Protein AF-0000000078826263 (afdb_homodimer)

Foldseek 3Di:
DVVDPLLVLLLVLLLLLLQLLQLLLLLCVLLVNLLLLLLLLLLLLLQLLVCQLVVHDSLVSSLVRSLVLLLQLLVVCVVCVVCSVVSSVVSSCVSNVNNVVSVVVVSRPDPSVLQAAAASVPQDPVNSVLLVVLSVVLVVLCVVCVVVSVCCSVPVPVSVVVVNPSSVSSSSSSSSSSSSSSSCRRQQHSNQSSVLNHLLLLLLVLVVDDSVSSSVSSSVLSSCLQVVLSVVCVVVVHRSNVSSNVSSVVSSVVSVVVCVVVVD/DVVDPLLVLLLVLLLLLLQLLQLLLLLCVLLVNLLLLLLLLLLLLLQLLVCQLVVHDSLVSSLVRSLVLLLQLLVVCVVCVVCSVVSSVVSSCVSNVNNVVSVVVVSRPDPSVLQAAAASVPQDPVNSVLLVVLSVVLVVLCVVCVVVSVCCSVPVPVSVVVVNPSSVSSSSSSSSSSSSSSSCRRQQHSNQSSVLSHLLLLLLVLVVDDSVSSSVSSSVLSSCLQVVLSVVCVVVVHRSNVSSNVSSVVSSVVSVVVCVVVVD

Radius of gyration: 22.15 Å; Cα contacts (8 Å, |Δi|>4): 886; chains: 2; bounding box: 57×57×60 Å

InterPro domains:
  IPR001626 ABC transporter, TroCD-like [PF00950] (3-256)
  IPR001626 ABC transporter, TroCD-like [PTHR30477] (1-260)
  IPR037294 ABC transporter, BtuC-like [G3DSA:1.10.3470.10] (34-261)
  IPR037294 ABC transporter, BtuC-like [SSF81345] (2-256)

pLDDT: mean 89.04, std 8.39, range [45.81, 97.81]

Structure (mmCIF, N/CA/C/O backbone):
data_AF-0000000078826263-model_v1
#
loop_
_entity.id
_entity.type
_entity.pdbx_description
1 polymer 'Predicted metal ABC transporter, permease component'
#
loop_
_atom_site.group_PDB
_atom_site.id
_atom_site.type_symbol
_atom_site.label_atom_id
_atom_site.label_alt_id
_atom_site.label_comp_id
_atom_site.label_asym_id
_atom_site.label_entity_id
_atom_site.label_seq_id
_atom_site.pdbx_PDB_ins_code
_atom_site.Cartn_x
_atom_site.Cartn_y
_atom_site.Cartn_z
_atom_site.occupancy
_atom_site.B_iso_or_equiv
_atom_site.auth_seq_id
_atom_site.auth_comp_id
_atom_site.auth_asym_id
_atom_site.auth_atom_id
_atom_site.pdbx_PDB_model_num
ATOM 1 N N . MET A 1 1 ? -20.062 -9.406 -25.453 1 59.41 1 MET A N 1
ATOM 2 C CA . MET A 1 1 ? -19.734 -9.055 -24.062 1 59.41 1 MET A CA 1
ATOM 3 C C . MET A 1 1 ? -20.969 -9.172 -23.172 1 59.41 1 MET A C 1
ATOM 5 O O . MET A 1 1 ? -20.938 -9.859 -22.156 1 59.41 1 MET A O 1
ATOM 9 N N . LEU A 1 2 ? -22.156 -8.5 -23.625 1 62.91 2 LEU A N 1
ATOM 10 C CA . LEU A 1 2 ? -23.359 -8.445 -22.797 1 62.91 2 LEU A CA 1
ATOM 11 C C . LEU A 1 2 ? -24.109 -9.773 -22.875 1 62.91 2 LEU A C 1
ATOM 13 O O . LEU A 1 2 ? -25.062 -9.992 -22.109 1 62.91 2 LEU A O 1
ATOM 17 N N . GLN A 1 3 ? -23.594 -10.516 -23.609 1 58.5 3 GLN A N 1
ATOM 18 C CA . GLN A 1 3 ? -24.297 -11.789 -23.719 1 58.5 3 GLN A CA 1
ATOM 19 C C . GLN A 1 3 ? -23.859 -12.758 -22.625 1 58.5 3 GLN A C 1
ATOM 21 O O . GLN A 1 3 ? -24.609 -13.672 -22.266 1 58.5 3 GLN A O 1
ATOM 26 N N . TYR A 1 4 ? -22.766 -12.477 -22.078 1 69.38 4 TYR A N 1
ATOM 27 C CA . TYR A 1 4 ? -22.25 -13.352 -21.031 1 69.38 4 TYR A CA 1
ATOM 28 C C . TYR A 1 4 ? -22.734 -12.914 -19.656 1 69.38 4 TYR A C 1
ATOM 30 O O . TYR A 1 4 ? -22.625 -11.742 -19.297 1 69.38 4 TYR A O 1
ATOM 38 N N . ALA A 1 5 ? -23.422 -13.789 -19 1 74.19 5 ALA A N 1
ATOM 39 C CA . ALA A 1 5 ? -23.984 -13.547 -17.688 1 74.19 5 ALA A CA 1
ATOM 40 C C . ALA A 1 5 ? -22.938 -12.938 -16.75 1 74.19 5 ALA A C 1
ATOM 42 O O . ALA A 1 5 ? -23.25 -12.031 -15.969 1 74.19 5 ALA A O 1
ATOM 43 N N . PHE A 1 6 ? -21.797 -13.359 -16.953 1 75.62 6 PHE A N 1
ATOM 44 C CA . PHE A 1 6 ? -20.75 -12.859 -16.062 1 75.62 6 PHE A CA 1
ATOM 45 C C . PHE A 1 6 ? -20.484 -11.383 -16.328 1 75.62 6 PHE A C 1
ATOM 47 O O . PHE A 1 6 ? -20.203 -10.625 -15.398 1 75.62 6 PHE A O 1
ATOM 54 N N . MET A 1 7 ? -20.625 -11.016 -17.562 1 77.44 7 MET A N 1
ATOM 55 C CA . MET A 1 7 ? -20.344 -9.625 -17.906 1 77.44 7 MET A CA 1
ATOM 56 C C . MET A 1 7 ? -21.453 -8.703 -17.406 1 77.44 7 MET A C 1
ATOM 58 O O . MET A 1 7 ? -21.188 -7.594 -16.938 1 77.44 7 MET A O 1
ATOM 62 N N . GLN A 1 8 ? -22.656 -9.133 -17.422 1 79.69 8 GLN A N 1
ATOM 63 C CA . GLN A 1 8 ? -23.766 -8.359 -16.906 1 79.69 8 GLN A CA 1
ATOM 64 C C . GLN A 1 8 ? -23.641 -8.125 -15.406 1 79.69 8 GLN A C 1
ATOM 66 O O . GLN A 1 8 ? -23.828 -7.004 -14.93 1 79.69 8 GLN A O 1
ATOM 71 N N . ASN A 1 9 ? -23.266 -9.148 -14.797 1 81.38 9 ASN A N 1
ATOM 72 C CA . ASN A 1 9 ? -23.062 -9.031 -13.359 1 81.38 9 ASN A CA 1
ATOM 73 C C . ASN A 1 9 ? -21.891 -8.094 -13.031 1 81.38 9 ASN A C 1
ATOM 75 O O . ASN A 1 9 ? -21.953 -7.344 -12.055 1 81.38 9 ASN A O 1
ATOM 79 N N . ALA A 1 10 ? -20.906 -8.188 -13.867 1 83 10 ALA A N 1
ATOM 80 C CA . ALA A 1 10 ? -19.734 -7.332 -13.656 1 83 10 ALA A CA 1
ATOM 81 C C . ALA A 1 10 ? -20.094 -5.859 -13.859 1 83 10 ALA A C 1
ATOM 83 O O . ALA A 1 10 ? -19.609 -4.992 -13.125 1 83 10 ALA A O 1
ATOM 84 N N . ILE A 1 11 ? -20.984 -5.586 -14.758 1 86 11 ILE A N 1
ATOM 85 C CA . ILE A 1 11 ? -21.391 -4.215 -15.055 1 86 11 ILE A CA 1
ATOM 86 C C . ILE A 1 11 ? -22.219 -3.664 -13.906 1 86 11 ILE A C 1
ATOM 88 O O . ILE A 1 11 ? -22.016 -2.531 -13.461 1 86 11 ILE A O 1
ATOM 92 N N . ILE A 1 12 ? -23.109 -4.441 -13.438 1 84.88 12 ILE A N 1
ATOM 93 C CA . ILE A 1 12 ? -23.953 -4.008 -12.328 1 84.88 12 ILE A CA 1
ATOM 94 C C . ILE A 1 12 ? -2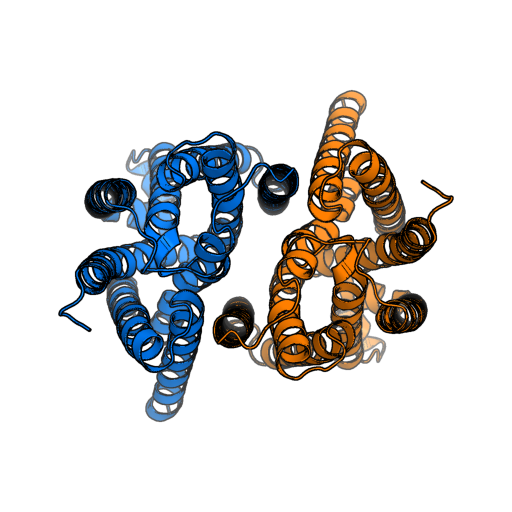3.094 -3.748 -11.094 1 84.88 12 ILE A C 1
ATOM 96 O O . ILE A 1 12 ? -23.234 -2.707 -10.445 1 84.88 12 ILE A O 1
ATOM 100 N N . ALA A 1 13 ? -22.25 -4.703 -10.789 1 86.12 13 ALA A N 1
ATOM 101 C CA . ALA A 1 13 ? -21.344 -4.516 -9.664 1 86.12 13 ALA A CA 1
ATOM 102 C C . ALA A 1 13 ? -20.453 -3.289 -9.875 1 86.12 13 ALA A C 1
ATOM 104 O O . ALA A 1 13 ? -20.188 -2.541 -8.938 1 86.12 13 ALA A O 1
ATOM 105 N N . GLY A 1 14 ? -20.078 -3.094 -11.141 1 89.56 14 GLY A N 1
ATOM 106 C CA . GLY A 1 14 ? -19.25 -1.953 -11.492 1 89.56 14 GLY A CA 1
ATOM 107 C C . GLY A 1 14 ? -19.922 -0.62 -11.227 1 89.56 14 GLY A C 1
ATOM 108 O O . GLY A 1 14 ? -19.266 0.34 -10.812 1 89.56 14 GLY A O 1
ATOM 109 N N . ILE A 1 15 ? -21.188 -0.602 -11.406 1 90.88 15 ILE A N 1
ATOM 110 C CA . ILE A 1 15 ? -21.938 0.627 -11.172 1 90.88 15 ILE A CA 1
ATOM 111 C C . ILE A 1 15 ? -21.922 0.964 -9.688 1 90.88 15 ILE A C 1
ATOM 113 O O . ILE A 1 15 ? -21.672 2.105 -9.305 1 90.88 15 ILE A O 1
ATOM 117 N N . PHE A 1 16 ? -22.156 0.013 -8.867 1 91.12 16 PHE A N 1
ATOM 118 C CA . PHE A 1 16 ? -22.172 0.241 -7.426 1 91.12 16 PHE A CA 1
ATOM 119 C C . PHE A 1 16 ? -20.781 0.648 -6.941 1 91.12 16 PHE A C 1
ATOM 121 O O . PHE A 1 16 ? -20.641 1.576 -6.141 1 91.12 16 PHE A O 1
ATOM 128 N N . ILE A 1 17 ? -19.812 -0.018 -7.496 1 92.81 17 ILE A N 1
ATOM 129 C CA . ILE A 1 17 ? -18.438 0.237 -7.082 1 92.81 17 ILE A CA 1
ATOM 130 C C . ILE A 1 17 ? -18.016 1.641 -7.512 1 92.81 17 ILE A C 1
ATOM 132 O O . ILE A 1 17 ? -17.312 2.334 -6.785 1 92.81 17 ILE A O 1
ATOM 136 N N . SER A 1 18 ? -18.484 2.027 -8.695 1 94.06 18 SER A N 1
ATOM 137 C CA . SER A 1 18 ? -18.141 3.342 -9.219 1 94.06 18 SER A CA 1
ATOM 138 C C . SER A 1 18 ? -18.734 4.457 -8.367 1 94.06 18 SER A C 1
ATOM 140 O O . SER A 1 18 ? -18.234 5.582 -8.367 1 94.06 18 SER A O 1
ATOM 142 N N . ILE A 1 19 ? -19.703 4.164 -7.652 1 93.56 19 ILE A N 1
ATOM 143 C CA . ILE A 1 19 ? -20.312 5.137 -6.758 1 93.56 19 ILE A CA 1
ATOM 144 C C . ILE A 1 19 ? -19.656 5.078 -5.387 1 93.56 19 ILE A C 1
ATOM 146 O O . ILE A 1 19 ? -19.234 6.105 -4.848 1 93.56 19 ILE A O 1
ATOM 150 N N . LEU A 1 20 ? -19.469 3.924 -4.91 1 94.94 20 LEU A N 1
ATOM 151 C CA . LEU A 1 20 ? -19.016 3.725 -3.533 1 94.94 20 LEU A CA 1
ATOM 152 C C . LEU A 1 20 ? -17.562 4.113 -3.369 1 94.94 20 LEU A C 1
ATOM 154 O O . LEU A 1 20 ? -17.203 4.816 -2.422 1 94.94 20 LEU A O 1
ATOM 158 N N . CYS A 1 21 ? -16.703 3.68 -4.258 1 94.38 21 CYS A N 1
ATOM 159 C CA . CYS A 1 21 ? -15.258 3.883 -4.113 1 94.38 21 CYS A CA 1
ATOM 160 C C . CYS A 1 21 ? -14.922 5.367 -4.098 1 94.38 21 CYS A C 1
ATOM 162 O O . CYS A 1 21 ? -14.328 5.867 -3.139 1 94.38 21 CYS A O 1
ATOM 164 N N . PRO A 1 22 ? -15.367 6.098 -5.113 1 94.44 22 PRO A N 1
ATOM 165 C CA . PRO A 1 22 ? -15.039 7.523 -5.094 1 94.44 22 PRO A CA 1
ATOM 166 C C . PRO A 1 22 ? -15.742 8.273 -3.963 1 94.44 22 PRO A C 1
ATOM 168 O O . PRO A 1 22 ? -15.203 9.25 -3.439 1 94.44 22 PRO A O 1
ATOM 171 N N . ALA A 1 23 ? -16.906 7.859 -3.588 1 94.5 23 ALA A N 1
ATOM 172 C CA . ALA A 1 23 ? -17.641 8.523 -2.508 1 94.5 23 ALA A CA 1
ATOM 173 C C . ALA A 1 23 ? -16.891 8.375 -1.18 1 94.5 23 ALA A C 1
ATOM 175 O O . ALA A 1 23 ? -16.672 9.359 -0.477 1 94.5 23 ALA A O 1
ATOM 176 N N . VAL A 1 24 ? -16.547 7.195 -0.901 1 94.44 24 VAL A N 1
ATOM 177 C CA . VAL A 1 24 ? -15.789 6.945 0.324 1 94.44 24 VAL A CA 1
ATOM 178 C C . VAL A 1 24 ? -14.422 7.605 0.231 1 94.44 24 VAL A C 1
ATOM 180 O O . VAL A 1 24 ? -13.922 8.172 1.211 1 94.44 24 VAL A O 1
ATOM 183 N N . GLY A 1 25 ? -13.859 7.539 -0.951 1 93.62 25 GLY A N 1
ATOM 184 C CA . GLY A 1 25 ? -12.562 8.148 -1.183 1 93.62 25 GLY A CA 1
ATOM 185 C C . GLY A 1 25 ? -12.555 9.648 -0.951 1 93.62 25 GLY A C 1
ATOM 186 O O . GLY A 1 25 ? -11.594 10.188 -0.397 1 93.62 25 GLY A O 1
ATOM 187 N N . THR A 1 26 ? -13.531 10.336 -1.353 1 93.31 26 THR A N 1
ATOM 188 C CA . THR A 1 26 ? -13.625 11.781 -1.175 1 93.31 26 THR A CA 1
ATOM 189 C C . THR A 1 26 ? -13.578 12.148 0.306 1 93.31 26 THR A C 1
ATOM 191 O O . THR A 1 26 ? -12.859 13.07 0.701 1 93.31 26 THR A O 1
ATOM 194 N N . PHE A 1 27 ? -14.219 11.406 1.098 1 92.75 27 PHE A N 1
ATOM 195 C CA . PHE A 1 27 ? -14.234 11.688 2.527 1 92.75 27 PHE A CA 1
ATOM 196 C C . PHE A 1 27 ? -12.898 11.32 3.164 1 92.75 27 PHE A C 1
ATOM 198 O O . PHE A 1 27 ? -12.391 12.039 4.027 1 92.75 27 PHE A O 1
ATOM 205 N N . LEU A 1 28 ? -12.336 10.258 2.686 1 90.38 28 LEU A N 1
ATOM 206 C CA . LEU A 1 28 ? -11.055 9.828 3.236 1 90.38 28 LEU A CA 1
ATOM 207 C C . LEU A 1 28 ? -9.953 10.828 2.904 1 90.38 28 LEU A C 1
ATOM 209 O O . LEU A 1 28 ? -9.125 11.148 3.758 1 90.38 28 LEU A O 1
ATOM 213 N N . VAL A 1 29 ? -10.016 11.273 1.694 1 86.75 29 VAL A N 1
ATOM 214 C CA . VAL A 1 29 ? -8.992 12.203 1.231 1 86.75 29 VAL A CA 1
ATOM 215 C C . VAL A 1 29 ? -9.141 13.539 1.967 1 86.75 29 VAL A C 1
ATOM 217 O O . VAL A 1 29 ? -8.148 14.109 2.432 1 86.75 29 VAL A O 1
ATOM 220 N N . LEU A 1 30 ? -10.297 14.047 2.162 1 84.69 30 LEU A N 1
ATOM 221 C CA . LEU A 1 30 ? -10.539 15.344 2.783 1 84.69 30 LEU A CA 1
ATOM 222 C C . LEU A 1 30 ? -10.289 15.273 4.289 1 84.69 30 LEU A C 1
ATOM 224 O O . LEU A 1 30 ? -9.938 16.281 4.906 1 84.69 30 LEU A O 1
ATOM 228 N N . LYS A 1 31 ? -10.445 14.07 4.832 1 82.94 31 LYS A N 1
ATOM 229 C CA . LYS A 1 31 ? -10.156 13.875 6.25 1 82.94 31 LYS A CA 1
ATOM 230 C C . LYS A 1 31 ? -8.664 13.641 6.48 1 82.94 31 LYS A C 1
ATOM 232 O O . LYS A 1 31 ? -8.227 13.477 7.621 1 82.94 31 LYS A O 1
ATOM 237 N N . ARG A 1 32 ? -7.883 13.562 5.395 1 75.88 32 ARG A N 1
ATOM 238 C CA . ARG A 1 32 ? -6.449 13.289 5.461 1 75.88 32 ARG A CA 1
ATOM 239 C C . ARG A 1 32 ? -6.18 11.906 6.031 1 75.88 32 ARG A C 1
ATOM 241 O O . ARG A 1 32 ? -5.266 11.727 6.84 1 75.88 32 ARG A O 1
ATOM 248 N N . TYR A 1 33 ? -7.027 11 5.695 1 78.69 33 TYR A N 1
ATOM 249 C CA . TYR A 1 33 ? -6.945 9.602 6.117 1 78.69 33 TYR A CA 1
ATOM 250 C C . TYR A 1 33 ? -6.766 8.68 4.914 1 78.69 33 TYR A C 1
ATOM 252 O O . TYR A 1 33 ? -7.297 7.57 4.895 1 78.69 33 TYR A O 1
ATOM 260 N N . SER A 1 34 ? -6.125 9.195 3.969 1 75.62 34 SER A N 1
ATOM 261 C CA . SER A 1 34 ? -6.035 8.453 2.717 1 75.62 34 SER A CA 1
ATOM 262 C C . SER A 1 34 ? -5.266 7.148 2.902 1 75.62 34 SER A C 1
ATOM 264 O O . SER A 1 34 ? -5.527 6.164 2.211 1 75.62 34 SER A O 1
ATOM 266 N N . MET A 1 35 ? -4.414 7.125 3.908 1 81.25 35 MET A N 1
ATOM 267 C CA . MET A 1 35 ? -3.602 5.934 4.137 1 81.25 35 MET A CA 1
ATOM 268 C C . MET A 1 35 ? -4.441 4.805 4.727 1 81.25 35 MET A C 1
ATOM 270 O O . MET A 1 35 ? -4.074 3.633 4.625 1 81.25 35 MET A O 1
ATOM 274 N N . MET A 1 36 ? -5.527 5.16 5.266 1 85.56 36 MET A N 1
ATOM 275 C CA . MET A 1 36 ? -6.414 4.156 5.852 1 85.56 36 MET A CA 1
ATOM 276 C C . MET A 1 36 ? -6.996 3.252 4.77 1 85.56 36 MET A C 1
ATOM 278 O O . MET A 1 36 ? -7.133 2.045 4.969 1 85.56 36 MET A O 1
ATOM 282 N N . GLY A 1 37 ? -7.363 3.902 3.668 1 87.56 37 GLY A N 1
ATOM 283 C CA . GLY A 1 37 ? -7.859 3.109 2.555 1 87.56 37 GLY A CA 1
ATOM 284 C C . GLY A 1 37 ? -6.887 2.037 2.105 1 87.56 37 GLY A C 1
ATOM 285 O O . GLY A 1 37 ? -7.285 0.899 1.846 1 87.56 37 GLY A O 1
ATOM 286 N N . ASP A 1 38 ? -5.691 2.383 2.105 1 88.12 38 ASP A N 1
ATOM 287 C CA . ASP A 1 38 ? -4.645 1.453 1.695 1 88.12 38 ASP A CA 1
ATOM 288 C C . ASP A 1 38 ? -4.484 0.324 2.711 1 88.12 38 ASP A C 1
ATOM 290 O O . ASP A 1 38 ? -4.43 -0.85 2.338 1 88.12 38 ASP A O 1
ATOM 294 N N . THR A 1 39 ? -4.406 0.698 3.947 1 92.06 39 THR A N 1
ATOM 295 C CA . THR A 1 39 ? -4.258 -0.281 5.02 1 92.06 39 THR A CA 1
ATOM 296 C C . THR A 1 39 ? -5.43 -1.261 5.02 1 92.06 39 THR A C 1
ATOM 298 O O . THR A 1 39 ? -5.23 -2.473 5.129 1 92.06 39 THR A O 1
ATOM 301 N N . LEU A 1 40 ? -6.57 -0.766 4.82 1 94.44 40 LEU A N 1
ATOM 302 C CA . LEU A 1 40 ? -7.762 -1.607 4.875 1 94.44 40 LEU A CA 1
ATOM 303 C C . LEU A 1 40 ? -7.852 -2.502 3.643 1 94.44 40 LEU A C 1
ATOM 305 O O . LEU A 1 40 ? -8.352 -3.627 3.723 1 94.44 40 LEU A O 1
ATOM 309 N N . SER A 1 41 ? -7.391 -2.025 2.523 1 93.81 41 SER A N 1
ATOM 310 C CA . SER A 1 41 ? -7.34 -2.873 1.337 1 93.81 41 SER A CA 1
ATOM 311 C C . SER A 1 41 ? -6.457 -4.094 1.566 1 93.81 41 SER A C 1
ATOM 313 O O . SER A 1 41 ? -6.812 -5.207 1.17 1 93.81 41 SER A O 1
ATOM 315 N N . HIS A 1 42 ? -5.422 -3.908 2.219 1 93.56 42 HIS A N 1
ATOM 316 C CA . HIS A 1 42 ? -4.535 -5.023 2.523 1 93.56 42 HIS A CA 1
ATOM 317 C C . HIS A 1 42 ? -5.109 -5.902 3.629 1 93.56 42 HIS A C 1
ATOM 319 O O . HIS A 1 42 ? -4.867 -7.109 3.66 1 93.56 42 HIS A O 1
ATOM 325 N N . SER A 1 43 ? -5.828 -5.262 4.488 1 96.12 43 SER A N 1
ATOM 326 C CA . SER A 1 43 ? -6.5 -6.035 5.527 1 96.12 43 SER A CA 1
ATOM 327 C C . SER A 1 43 ? -7.523 -6.992 4.93 1 96.12 43 SER A C 1
ATOM 329 O O . SER A 1 43 ? -7.758 -8.078 5.469 1 96.12 43 SER A O 1
ATOM 331 N N . SER A 1 44 ? -8.102 -6.551 3.857 1 96.19 44 SER A N 1
ATOM 332 C CA . SER A 1 44 ? -9.055 -7.426 3.189 1 96.19 44 SER A CA 1
ATOM 333 C C . SER A 1 44 ? -8.383 -8.688 2.664 1 96.19 44 SER A C 1
ATOM 335 O O . SER A 1 44 ? -9.023 -9.727 2.521 1 96.19 44 SER A O 1
ATOM 337 N N . PHE A 1 45 ? -7.121 -8.633 2.412 1 95.38 45 PHE A N 1
ATOM 338 C CA . PHE A 1 45 ? -6.359 -9.789 1.955 1 95.38 45 PHE A CA 1
ATOM 339 C C . PHE A 1 45 ? -6.352 -10.891 3.016 1 95.38 45 PHE A C 1
ATOM 341 O O . PHE A 1 45 ? -6.531 -12.062 2.701 1 95.38 45 PHE A O 1
ATOM 348 N N . ALA A 1 46 ? -6.129 -10.5 4.23 1 96.19 46 ALA A N 1
ATOM 349 C CA . ALA A 1 46 ? -6.188 -11.461 5.328 1 96.19 46 ALA A CA 1
ATOM 350 C C . ALA A 1 46 ? -7.57 -12.094 5.426 1 96.19 46 ALA A C 1
ATOM 352 O O . ALA A 1 46 ? -7.691 -13.305 5.645 1 96.19 46 ALA A O 1
ATOM 353 N N . GLY A 1 47 ? -8.586 -11.305 5.305 1 96.06 47 GLY A N 1
ATOM 354 C CA . GLY A 1 47 ? -9.945 -11.82 5.316 1 96.06 47 GLY A CA 1
ATOM 355 C C . GLY A 1 47 ? -10.211 -12.82 4.207 1 96.06 47 GLY A C 1
ATOM 356 O O . GLY A 1 47 ? -10.797 -13.875 4.441 1 96.06 47 GLY A O 1
ATOM 357 N N . VAL A 1 48 ? -9.789 -12.477 3.035 1 94.06 48 VAL A N 1
ATOM 358 C CA . VAL A 1 48 ? -9.953 -13.359 1.889 1 94.06 48 VAL A CA 1
ATOM 359 C C . VAL A 1 48 ? -9.203 -14.672 2.131 1 94.06 48 VAL A C 1
ATOM 361 O O . VAL A 1 48 ? -9.727 -15.75 1.862 1 94.06 48 VAL A O 1
ATOM 364 N N . ALA A 1 49 ? -7.965 -14.555 2.637 1 94.12 49 ALA A N 1
ATOM 365 C CA . ALA A 1 49 ? -7.156 -15.734 2.92 1 94.12 49 ALA A CA 1
ATOM 366 C C . ALA A 1 49 ? -7.852 -16.656 3.926 1 94.12 49 ALA A C 1
ATOM 368 O O . ALA A 1 49 ? -7.875 -17.875 3.754 1 94.12 49 ALA A O 1
ATOM 369 N N . ILE A 1 50 ? -8.406 -16.062 4.906 1 94.31 50 ILE A N 1
ATOM 370 C CA . ILE A 1 50 ? -9.133 -16.812 5.918 1 94.31 50 ILE A CA 1
ATOM 371 C C . ILE A 1 50 ? -10.32 -17.531 5.273 1 94.31 50 ILE A C 1
ATOM 373 O O . ILE A 1 50 ? -10.562 -18.719 5.551 1 94.31 50 ILE A O 1
ATOM 377 N N . GLY A 1 51 ? -11.047 -16.828 4.43 1 92.25 51 GLY A N 1
ATOM 378 C CA . GLY A 1 51 ? -12.172 -17.422 3.736 1 92.25 51 GLY A CA 1
ATOM 379 C C . GLY A 1 51 ? -11.773 -18.594 2.846 1 92.25 51 GLY A C 1
ATOM 380 O O . GLY A 1 51 ? -12.406 -19.641 2.877 1 92.25 51 GLY A O 1
ATOM 381 N N . ILE A 1 52 ? -10.711 -18.422 2.111 1 89.44 52 ILE A N 1
ATOM 382 C CA . ILE A 1 52 ? -10.258 -19.453 1.169 1 89.44 52 ILE A CA 1
ATOM 383 C C . ILE A 1 52 ? -9.766 -20.672 1.934 1 89.44 52 ILE A C 1
ATOM 385 O O . ILE A 1 52 ? -10.117 -21.812 1.596 1 89.44 52 ILE A O 1
ATOM 389 N N . VAL A 1 53 ? -8.961 -20.531 2.936 1 90.25 53 VAL A N 1
ATOM 390 C CA . VAL A 1 53 ? -8.305 -21.625 3.65 1 90.25 53 VAL A CA 1
ATOM 391 C C . VAL A 1 53 ? -9.336 -22.391 4.473 1 90.25 53 VAL A C 1
ATOM 393 O O . VAL A 1 53 ? -9.289 -23.625 4.543 1 90.25 53 VAL A O 1
ATOM 396 N N . PHE A 1 54 ? -10.273 -21.688 5.027 1 91.62 54 PHE A N 1
ATOM 397 C CA . PHE A 1 54 ? -11.234 -22.344 5.902 1 91.62 54 PHE A CA 1
ATOM 398 C C . PHE A 1 54 ? -12.516 -22.688 5.148 1 91.62 54 PHE A C 1
ATOM 400 O O . PHE A 1 54 ? -13.438 -23.266 5.719 1 91.62 54 PHE A O 1
ATOM 407 N N . GLY A 1 55 ? -12.609 -22.344 3.955 1 87.75 55 GLY A N 1
ATOM 408 C CA . GLY A 1 55 ? -13.719 -22.719 3.1 1 87.75 55 GLY A CA 1
ATOM 409 C C . GLY A 1 55 ? -14.945 -21.844 3.271 1 87.75 55 GLY A C 1
ATOM 410 O O . GLY A 1 55 ? -16.078 -22.297 3.072 1 87.75 55 GLY A O 1
ATOM 411 N N . TYR A 1 56 ? -14.781 -20.641 3.77 1 89.69 56 TYR A N 1
ATOM 412 C CA . TYR A 1 56 ? -15.867 -19.672 3.887 1 89.69 56 TYR A CA 1
ATOM 413 C C . TYR A 1 56 ? -15.914 -18.766 2.668 1 89.69 56 TYR A C 1
ATOM 415 O O . TYR A 1 56 ? -15.047 -18.828 1.793 1 89.69 56 TYR A O 1
ATOM 423 N N . ASN A 1 57 ? -17.094 -18.062 2.582 1 90.56 57 ASN A N 1
ATOM 424 C CA . ASN A 1 57 ? -17.188 -17.047 1.528 1 90.56 57 ASN A CA 1
ATOM 425 C C . ASN A 1 57 ? -16.141 -15.961 1.703 1 90.56 57 ASN A C 1
ATOM 427 O O . ASN A 1 57 ? -16.188 -15.188 2.664 1 90.56 57 ASN A O 1
ATOM 431 N N . PRO A 1 58 ? -15.172 -15.891 0.767 1 91.81 58 PRO A N 1
ATOM 432 C CA . PRO A 1 58 ? -14.062 -14.945 0.917 1 91.81 58 PRO A CA 1
ATOM 433 C C . PRO A 1 58 ? -14.523 -13.492 0.991 1 91.81 58 PRO A C 1
ATOM 435 O O . PRO A 1 58 ? -13.883 -12.672 1.659 1 91.81 58 PRO A O 1
ATOM 438 N N . ILE A 1 59 ? -15.586 -13.133 0.344 1 92.94 59 ILE A N 1
ATOM 439 C CA . ILE A 1 59 ? -16.094 -11.766 0.356 1 92.94 59 ILE A CA 1
ATOM 440 C C . ILE A 1 59 ? -16.609 -11.414 1.747 1 92.94 59 ILE A C 1
ATOM 442 O O . ILE A 1 59 ? -16.344 -10.336 2.271 1 92.94 59 ILE A O 1
ATOM 446 N N . PHE A 1 60 ? -17.234 -12.328 2.295 1 93.31 60 PHE A N 1
ATOM 447 C CA . PHE A 1 60 ? -17.797 -12.133 3.623 1 93.31 60 PHE A CA 1
ATOM 448 C C . PHE A 1 60 ? -16.688 -12.047 4.676 1 93.31 60 PHE A C 1
ATOM 450 O O . PHE A 1 60 ? -16.719 -11.172 5.543 1 93.31 60 PHE A O 1
ATOM 457 N N . THR A 1 61 ? -15.828 -12.953 4.578 1 95 61 THR A N 1
ATOM 458 C CA . THR A 1 61 ? -14.727 -12.945 5.539 1 95 61 THR A CA 1
ATOM 459 C C . THR A 1 61 ? -13.852 -11.711 5.344 1 95 61 THR A C 1
ATOM 461 O O . THR A 1 61 ? -13.312 -11.164 6.309 1 95 61 THR A O 1
ATOM 464 N N . ALA A 1 62 ? -13.703 -11.297 4.098 1 96.44 62 ALA A N 1
ATOM 465 C CA . ALA A 1 62 ? -12.984 -10.055 3.826 1 96.44 62 ALA A CA 1
ATOM 466 C C . ALA A 1 62 ? -13.672 -8.867 4.488 1 96.44 62 ALA A C 1
ATOM 468 O O . ALA A 1 62 ? -13.008 -8.016 5.098 1 96.44 62 ALA A O 1
ATOM 469 N N . PHE A 1 63 ? -14.961 -8.836 4.438 1 96.56 63 PHE A N 1
ATOM 470 C CA . PHE A 1 63 ? -15.719 -7.742 5.043 1 96.56 63 PHE A CA 1
ATOM 471 C C . PHE A 1 63 ? -15.539 -7.734 6.559 1 96.56 63 PHE A C 1
ATOM 473 O O . PHE A 1 63 ? -15.273 -6.688 7.148 1 96.56 63 PHE A O 1
ATOM 480 N N . ILE A 1 64 ? -15.617 -8.844 7.117 1 97.25 64 ILE A N 1
ATOM 481 C CA . ILE A 1 64 ? -15.539 -8.961 8.57 1 97.25 64 ILE A CA 1
ATOM 482 C C . ILE A 1 64 ? -14.141 -8.562 9.047 1 97.25 64 ILE A C 1
ATOM 484 O O . ILE A 1 64 ? -14 -7.723 9.938 1 97.25 64 ILE A O 1
ATOM 488 N N . PHE A 1 65 ? -13.188 -9.094 8.461 1 97.81 65 PHE A N 1
ATOM 489 C CA . PHE A 1 65 ? -11.82 -8.828 8.891 1 97.81 65 PHE A CA 1
ATOM 490 C C . PHE A 1 65 ? -11.469 -7.359 8.68 1 97.81 65 PHE A C 1
ATOM 492 O O . PHE A 1 65 ? -10.867 -6.727 9.547 1 97.81 65 PHE A O 1
ATOM 499 N N . THR A 1 66 ? -11.805 -6.863 7.508 1 97.19 66 THR A N 1
ATOM 500 C CA . THR A 1 66 ? -11.508 -5.465 7.203 1 97.19 66 THR A CA 1
ATOM 501 C C . THR A 1 66 ? -12.258 -4.535 8.156 1 97.19 66 THR A C 1
ATOM 503 O O . THR A 1 66 ? -11.711 -3.518 8.586 1 97.19 66 THR A O 1
ATOM 506 N N . SER A 1 67 ? -13.461 -4.891 8.438 1 97.06 67 SER A N 1
ATOM 507 C CA . SER A 1 67 ? -14.25 -4.09 9.375 1 97.06 67 SER A CA 1
ATOM 508 C C . SER A 1 67 ? -13.625 -4.102 10.766 1 97.06 67 SER A C 1
ATOM 510 O O . SER A 1 67 ? -13.531 -3.062 11.422 1 97.06 67 SER A O 1
ATOM 512 N N . ILE A 1 68 ? -13.203 -5.234 11.188 1 97.62 68 ILE A N 1
ATOM 513 C CA . ILE A 1 68 ? -12.555 -5.344 12.492 1 97.62 68 ILE A CA 1
ATOM 514 C C . ILE A 1 68 ? -11.273 -4.516 12.5 1 97.62 68 ILE A C 1
ATOM 516 O O . ILE A 1 68 ? -11.023 -3.756 13.438 1 97.62 68 ILE A O 1
ATOM 520 N N . ALA A 1 69 ? -10.5 -4.684 11.469 1 96.69 69 ALA A N 1
ATOM 521 C CA . ALA A 1 69 ? -9.273 -3.906 11.352 1 96.69 69 ALA A CA 1
ATOM 522 C C . ALA A 1 69 ? -9.562 -2.41 11.375 1 96.69 69 ALA A C 1
ATOM 524 O O . ALA A 1 69 ? -8.875 -1.646 12.055 1 96.69 69 ALA A O 1
ATOM 525 N N . GLY A 1 70 ? -10.586 -2.018 10.578 1 95.56 70 GLY A N 1
ATOM 526 C CA . GLY A 1 70 ? -10.969 -0.617 10.555 1 95.56 70 GLY A CA 1
ATOM 527 C C . GLY A 1 70 ? -11.414 -0.098 11.914 1 95.56 70 GLY A C 1
ATOM 528 O O . GLY A 1 70 ? -11.047 1.012 12.305 1 95.56 70 GLY A O 1
ATOM 529 N N . LEU A 1 71 ? -12.148 -0.88 12.625 1 95.69 71 LEU A N 1
ATOM 530 C CA . LEU A 1 71 ? -12.625 -0.491 13.945 1 95.69 71 LEU A CA 1
ATOM 531 C C . LEU A 1 71 ? -11.469 -0.391 14.93 1 95.69 71 LEU A C 1
ATOM 533 O O . LEU A 1 71 ? -11.438 0.507 15.773 1 95.69 71 LEU A O 1
ATOM 537 N N . VAL A 1 72 ? -10.555 -1.287 14.82 1 94.44 72 VAL A N 1
ATOM 538 C CA . VAL A 1 72 ? -9.375 -1.259 15.672 1 94.44 72 VAL A CA 1
ATOM 539 C C . VAL A 1 72 ? -8.562 0.003 15.391 1 94.44 72 VAL A C 1
ATOM 541 O O . VAL A 1 72 ? -8.109 0.678 16.312 1 94.44 72 VAL A O 1
ATOM 544 N N . ILE A 1 73 ? -8.43 0.289 14.148 1 92.81 73 ILE A N 1
ATOM 545 C CA . ILE A 1 73 ? -7.699 1.488 13.758 1 92.81 73 ILE A CA 1
ATOM 546 C C . ILE A 1 73 ? -8.391 2.725 14.328 1 92.81 73 ILE A C 1
ATOM 548 O O . ILE A 1 73 ? -7.742 3.582 14.93 1 92.81 73 ILE A O 1
ATOM 552 N N . GLU A 1 74 ? -9.711 2.783 14.102 1 89.94 74 GLU A N 1
ATOM 553 C CA . GLU A 1 74 ? -10.477 3.926 14.586 1 89.94 74 GLU A CA 1
ATOM 554 C C . GLU A 1 74 ? -10.391 4.039 16.109 1 89.94 74 GLU A C 1
ATOM 556 O O . GLU A 1 74 ? -10.227 5.137 16.641 1 89.94 74 GLU A O 1
ATOM 561 N N . PHE A 1 75 ? -10.461 2.947 16.766 1 90.56 75 PHE A N 1
ATOM 562 C CA . PHE A 1 75 ? -10.406 2.912 18.219 1 90.56 75 PHE A CA 1
ATOM 563 C C . PHE A 1 75 ? -9.055 3.398 18.719 1 90.56 75 PHE A C 1
ATOM 565 O O . PHE A 1 75 ? -8.984 4.23 19.625 1 90.56 75 PHE A O 1
ATOM 572 N N . LEU A 1 76 ? -8.023 2.949 18.172 1 87.69 76 LEU A N 1
ATOM 573 C CA . LEU A 1 76 ? -6.676 3.279 18.625 1 87.69 76 LEU A CA 1
ATOM 574 C C . LEU A 1 76 ? -6.32 4.719 18.266 1 87.69 76 LEU A C 1
ATOM 576 O O . LEU A 1 76 ? -5.57 5.379 18.984 1 87.69 76 LEU A O 1
ATOM 580 N N . ARG A 1 77 ? -6.797 5.07 17.109 1 83.69 77 ARG A N 1
ATOM 581 C CA . ARG A 1 77 ? -6.535 6.441 16.672 1 83.69 77 ARG A CA 1
ATOM 582 C C . ARG A 1 77 ? -7.156 7.449 17.641 1 83.69 77 ARG A C 1
ATOM 584 O O . ARG A 1 77 ? -6.613 8.539 17.828 1 83.69 77 ARG A O 1
ATOM 591 N N . ASP A 1 78 ? -8.312 7.117 18.141 1 80.25 78 ASP A N 1
ATOM 592 C CA . ASP A 1 78 ? -8.992 7.98 19.094 1 80.25 78 ASP A CA 1
ATOM 593 C C . ASP A 1 78 ? -8.164 8.148 20.359 1 80.25 78 ASP A C 1
ATOM 595 O O . ASP A 1 78 ? -8.164 9.219 20.984 1 80.25 78 ASP A O 1
ATOM 599 N N . TYR A 1 79 ? -7.422 7.156 20.656 1 78.38 79 TYR A N 1
ATOM 600 C CA . TYR A 1 79 ? -6.684 7.184 21.922 1 78.38 79 TYR A CA 1
ATOM 601 C C . TYR A 1 79 ? -5.242 7.621 21.688 1 78.38 79 TYR A C 1
ATOM 603 O O . TYR A 1 79 ? -4.621 8.211 22.578 1 78.38 79 TYR A O 1
ATOM 611 N N . TYR A 1 80 ? -4.738 7.348 20.531 1 75.81 80 TYR A N 1
ATOM 612 C CA . TYR A 1 80 ? -3.33 7.621 20.266 1 75.81 80 TYR A CA 1
ATOM 613 C C . TYR A 1 80 ? -3.166 8.398 18.953 1 75.81 80 TYR A C 1
ATOM 615 O O . TYR A 1 80 ? -2.451 7.965 18.047 1 75.81 80 TYR A O 1
ATOM 623 N N . LYS A 1 81 ? -3.635 9.477 18.922 1 70.75 81 LYS A N 1
ATOM 624 C CA . LYS A 1 81 ? -3.637 10.289 17.719 1 70.75 81 LYS A CA 1
ATOM 625 C C . LYS A 1 81 ? -2.221 10.484 17.188 1 70.75 81 LYS A C 1
ATOM 627 O O . LYS A 1 81 ? -2.002 10.492 15.969 1 70.75 81 LYS A O 1
ATOM 632 N N . LYS A 1 82 ? -1.337 10.523 18.109 1 69.12 82 LYS A N 1
ATOM 633 C CA . LYS A 1 82 ? 0.05 10.805 17.75 1 69.12 82 LYS A CA 1
ATOM 634 C C . LYS A 1 82 ? 0.683 9.625 17.031 1 69.12 82 LYS A C 1
ATOM 636 O O . LYS A 1 82 ? 1.648 9.797 16.281 1 69.12 82 LYS A O 1
ATOM 641 N N . TYR A 1 83 ? 0.057 8.547 17.141 1 75.56 83 TYR A N 1
ATOM 642 C CA . TYR A 1 83 ? 0.685 7.352 16.594 1 75.56 83 TYR A CA 1
ATOM 643 C C . TYR A 1 83 ? -0.17 6.746 15.484 1 75.56 83 TYR A C 1
ATOM 645 O O . TYR A 1 83 ? -0.183 5.527 15.297 1 75.56 83 TYR A O 1
ATOM 653 N N . ALA A 1 84 ? -0.908 7.57 14.852 1 77.44 84 ALA A N 1
ATOM 654 C CA . ALA A 1 84 ? -1.832 7.098 13.82 1 77.44 84 ALA A CA 1
ATOM 655 C C . ALA A 1 84 ? -1.093 6.316 12.742 1 77.44 84 ALA A C 1
ATOM 657 O O . ALA A 1 84 ? -1.539 5.246 12.32 1 77.44 84 ALA A O 1
ATOM 658 N N . GLU A 1 85 ? 0.002 6.793 12.383 1 75.5 85 GLU A N 1
ATOM 659 C CA . GLU A 1 85 ? 0.775 6.148 11.328 1 75.5 85 GLU A CA 1
ATOM 660 C C . GLU A 1 85 ? 1.288 4.781 11.781 1 75.5 85 GLU A C 1
ATOM 662 O O . GLU A 1 85 ? 1.297 3.828 11 1 75.5 85 GLU A O 1
ATOM 667 N N . LEU A 1 86 ? 1.665 4.742 13.039 1 79.88 86 LEU A N 1
ATOM 668 C CA . LEU A 1 86 ? 2.152 3.484 13.594 1 79.88 86 LEU A CA 1
ATOM 669 C C . LEU A 1 86 ? 1.05 2.43 13.609 1 79.88 86 LEU A C 1
ATOM 671 O O . LEU A 1 86 ? 1.299 1.263 13.297 1 79.88 86 LEU A O 1
ATOM 675 N N . ILE A 1 87 ? -0.119 2.854 13.984 1 87.62 87 ILE A N 1
ATOM 676 C CA . ILE A 1 87 ? -1.262 1.948 14.055 1 87.62 87 ILE A CA 1
ATOM 677 C C . ILE A 1 87 ? -1.548 1.375 12.664 1 87.62 87 ILE A C 1
ATOM 679 O O . ILE A 1 87 ? -1.765 0.17 12.516 1 87.62 87 ILE A O 1
ATOM 683 N N . LEU A 1 88 ? -1.488 2.207 11.641 1 88.81 88 LEU A N 1
ATOM 684 C CA . LEU A 1 88 ? -1.761 1.772 10.281 1 88.81 88 LEU A CA 1
ATOM 685 C C . LEU A 1 88 ? -0.719 0.76 9.812 1 88.81 88 LEU A C 1
ATOM 687 O O . LEU A 1 88 ? -1.061 -0.244 9.188 1 88.81 88 LEU A O 1
ATOM 691 N N . VAL A 1 89 ? 0.48 0.973 10.211 1 84.94 89 VAL A N 1
ATOM 692 C CA . VAL A 1 89 ? 1.573 0.097 9.805 1 84.94 89 VAL A CA 1
ATOM 693 C C . VAL A 1 89 ? 1.428 -1.262 10.484 1 84.94 89 VAL A C 1
ATOM 695 O O . VAL A 1 89 ? 1.638 -2.303 9.859 1 84.94 89 VAL A O 1
ATOM 698 N N . ILE A 1 90 ? 1.061 -1.231 11.703 1 91.19 90 ILE A N 1
ATOM 699 C CA . ILE A 1 90 ? 0.893 -2.461 12.469 1 91.19 90 ILE A CA 1
ATOM 700 C C . ILE A 1 90 ? -0.233 -3.297 11.867 1 91.19 90 ILE A C 1
ATOM 702 O O . ILE A 1 90 ? -0.064 -4.492 11.625 1 91.19 90 ILE A O 1
ATOM 706 N N . VAL A 1 91 ? -1.332 -2.652 11.648 1 93.31 91 VAL A N 1
ATOM 707 C CA . VAL A 1 91 ? -2.496 -3.354 11.117 1 93.31 91 VAL A CA 1
ATOM 708 C C . VAL A 1 91 ? -2.186 -3.891 9.719 1 93.31 91 VAL A C 1
ATOM 710 O O . VAL A 1 91 ? -2.523 -5.035 9.398 1 93.31 91 VAL A O 1
ATOM 713 N N . LEU A 1 92 ? -1.556 -3.086 8.922 1 93.38 92 LEU A N 1
ATOM 714 C CA . LEU A 1 92 ? -1.157 -3.494 7.582 1 93.38 92 LEU A CA 1
ATOM 715 C C . LEU A 1 92 ? -0.253 -4.719 7.633 1 93.38 92 LEU A C 1
ATOM 717 O O . LEU A 1 92 ? -0.509 -5.715 6.949 1 93.38 92 LEU A O 1
ATOM 721 N N . THR A 1 93 ? 0.758 -4.688 8.461 1 93.75 93 THR A N 1
ATOM 722 C CA . THR A 1 93 ? 1.75 -5.75 8.562 1 93.75 93 THR A CA 1
ATOM 723 C C . THR A 1 93 ? 1.117 -7.031 9.102 1 93.75 93 THR A C 1
ATOM 725 O O . THR A 1 93 ? 1.369 -8.117 8.594 1 93.75 93 THR A O 1
ATOM 728 N N . LEU A 1 94 ? 0.325 -6.836 10.086 1 95.44 94 LEU A N 1
ATOM 729 C CA . LEU A 1 94 ? -0.363 -7.98 10.672 1 95.44 94 LEU A CA 1
ATOM 730 C C . LEU A 1 94 ? -1.277 -8.648 9.648 1 95.44 94 LEU A C 1
ATOM 732 O O . LEU A 1 94 ? -1.296 -9.875 9.531 1 95.44 94 LEU A O 1
ATOM 736 N N . SER A 1 95 ? -2.025 -7.898 8.961 1 96.25 95 SER A N 1
ATOM 737 C CA . SER A 1 95 ? -2.965 -8.406 7.969 1 96.25 95 SER A CA 1
ATOM 738 C C . SER A 1 95 ? -2.24 -9.133 6.844 1 96.25 95 SER A C 1
ATOM 740 O O . SER A 1 95 ? -2.59 -10.266 6.5 1 96.25 95 SER A O 1
ATOM 742 N N . VAL A 1 96 ? -1.231 -8.516 6.305 1 94.94 96 VAL A N 1
ATOM 743 C CA . VAL A 1 96 ? -0.484 -9.102 5.195 1 94.94 96 VAL A CA 1
ATOM 744 C C . VAL A 1 96 ? 0.231 -10.367 5.66 1 94.94 96 VAL A C 1
ATOM 746 O O . VAL A 1 96 ? 0.253 -11.367 4.945 1 94.94 96 VAL A O 1
ATOM 749 N N . GLY A 1 97 ? 0.832 -10.312 6.871 1 95.69 97 GLY A N 1
ATOM 750 C CA . GLY A 1 97 ? 1.48 -11.484 7.434 1 95.69 97 GLY A CA 1
ATOM 751 C C . GLY A 1 97 ? 0.546 -12.672 7.574 1 95.69 97 GLY A C 1
ATOM 752 O O . GLY A 1 97 ? 0.879 -13.781 7.156 1 95.69 97 GLY A O 1
ATOM 753 N N . ILE A 1 98 ? -0.612 -12.422 8.078 1 95.5 98 ILE A N 1
ATOM 754 C CA . ILE A 1 98 ? -1.61 -13.477 8.258 1 95.5 98 ILE A CA 1
ATOM 755 C C . ILE A 1 98 ? -2.018 -14.031 6.895 1 95.5 98 ILE A C 1
ATOM 757 O O . ILE A 1 98 ? -2.084 -15.25 6.711 1 95.5 98 ILE A O 1
ATOM 761 N N . ALA A 1 99 ? -2.264 -13.164 5.98 1 94.88 99 ALA A N 1
ATOM 762 C CA . ALA A 1 99 ? -2.699 -13.57 4.645 1 94.88 99 ALA A CA 1
ATOM 763 C C . ALA A 1 99 ? -1.659 -14.453 3.973 1 94.88 99 ALA A C 1
ATOM 765 O O . ALA A 1 99 ? -1.983 -15.539 3.48 1 94.88 99 ALA A O 1
ATOM 766 N N . ILE A 1 100 ? -0.464 -14.055 4.012 1 93.5 100 ILE A N 1
ATOM 767 C CA . ILE A 1 100 ? 0.604 -14.75 3.299 1 93.5 100 ILE A CA 1
ATOM 768 C C . ILE A 1 100 ? 0.871 -16.109 3.957 1 93.5 100 ILE A C 1
ATOM 770 O O . ILE A 1 100 ? 1.021 -17.109 3.27 1 93.5 100 ILE A O 1
ATOM 774 N N . VAL A 1 101 ? 0.898 -16.172 5.234 1 93.12 101 VAL A N 1
ATOM 775 C CA . VAL A 1 101 ? 1.155 -17.422 5.949 1 93.12 101 VAL A CA 1
ATOM 776 C C . VAL A 1 101 ? 0.028 -18.406 5.676 1 93.12 101 VAL A C 1
ATOM 778 O O . VAL A 1 101 ? 0.28 -19.594 5.414 1 93.12 101 VAL A O 1
ATOM 781 N N . LEU A 1 102 ? -1.182 -17.953 5.645 1 92 102 LEU A N 1
ATOM 782 C CA . LEU A 1 102 ? -2.326 -18.828 5.406 1 92 102 LEU A CA 1
ATOM 783 C C . LEU A 1 102 ? -2.33 -19.344 3.969 1 92 102 LEU A C 1
ATOM 785 O O . LEU A 1 102 ? -2.555 -20.531 3.729 1 92 102 LEU A O 1
ATOM 789 N N . ILE A 1 103 ? -2.027 -18.469 3.049 1 89.25 103 ILE A N 1
ATOM 790 C CA . ILE A 1 103 ? -2.068 -18.828 1.637 1 89.25 103 ILE A CA 1
ATOM 791 C C . ILE A 1 103 ? -0.917 -19.781 1.313 1 89.25 103 ILE A C 1
ATOM 793 O O . ILE A 1 103 ? -1.069 -20.688 0.503 1 89.25 103 ILE A O 1
ATOM 797 N N . SER A 1 104 ? 0.177 -19.625 1.947 1 85.62 104 SER A N 1
ATOM 798 C CA . SER A 1 104 ? 1.368 -20.406 1.622 1 85.62 104 SER A CA 1
ATOM 799 C C . SER A 1 104 ? 1.296 -21.797 2.221 1 85.62 104 SER A C 1
ATOM 801 O O . SER A 1 104 ? 2.043 -22.688 1.816 1 85.62 104 SER A O 1
ATOM 803 N N . THR A 1 105 ? 0.46 -22.062 3.143 1 78.5 105 THR A N 1
ATOM 804 C CA . THR A 1 105 ? 0.348 -23.391 3.744 1 78.5 105 THR A CA 1
ATOM 805 C C . THR A 1 105 ? -0.221 -24.391 2.744 1 78.5 105 THR A C 1
ATOM 807 O O . THR A 1 105 ? -0.171 -25.594 2.975 1 78.5 105 THR A O 1
ATOM 810 N N . GLY A 1 106 ? -0.484 -23.938 1.491 1 68.19 106 GLY A N 1
ATOM 811 C CA . GLY A 1 106 ? -0.909 -24.844 0.447 1 68.19 106 GLY A CA 1
ATOM 812 C C . GLY A 1 106 ? -2.375 -25.219 0.543 1 68.19 106 GLY A C 1
ATOM 813 O O . GLY A 1 106 ? -2.898 -25.938 -0.322 1 68.19 106 GLY A O 1
ATOM 814 N N . LYS A 1 107 ? -2.918 -24.938 1.576 1 66.5 107 LYS A N 1
ATOM 815 C CA . LYS A 1 107 ? -4.312 -25.344 1.741 1 66.5 107 LYS A CA 1
ATOM 816 C C . LYS A 1 107 ? -5.242 -24.453 0.92 1 66.5 107 LYS A C 1
ATOM 818 O O . LYS A 1 107 ? -6.43 -24.75 0.778 1 66.5 107 LYS A O 1
ATOM 823 N N . ALA A 1 108 ? -4.574 -23.422 0.417 1 63.34 108 ALA A N 1
ATOM 824 C CA . ALA A 1 108 ? -5.395 -22.516 -0.382 1 63.34 108 ALA A CA 1
ATOM 825 C C . ALA A 1 108 ? -5.512 -23 -1.822 1 63.34 108 ALA A C 1
ATOM 827 O O . ALA A 1 108 ? -4.512 -23.078 -2.541 1 63.34 108 ALA A O 1
ATOM 828 N N . SER A 1 109 ? -6.465 -23.703 -2.145 1 57.09 109 SER A N 1
ATOM 829 C CA . SER A 1 109 ? -6.734 -24.234 -3.479 1 57.09 109 SER A CA 1
ATOM 830 C C . SER A 1 109 ? -7.234 -23.141 -4.414 1 57.09 109 SER A C 1
ATOM 832 O O . SER A 1 109 ? -7.246 -23.312 -5.637 1 57.09 109 SER A O 1
ATOM 834 N N . GLY A 1 110 ? -7.633 -22.047 -3.943 1 60.31 110 GLY A N 1
ATOM 835 C CA . GLY A 1 110 ? -8.367 -21.094 -4.766 1 60.31 110 GLY A CA 1
ATOM 836 C C . GLY A 1 110 ? -7.469 -20.094 -5.465 1 60.31 110 GLY A C 1
ATOM 837 O O . GLY A 1 110 ? -6.277 -20.016 -5.168 1 60.31 110 GLY A O 1
ATOM 838 N N . ASN A 1 111 ? -7.91 -19.562 -6.551 1 76.94 111 ASN A N 1
ATOM 839 C CA . ASN A 1 111 ? -7.227 -18.594 -7.395 1 76.94 111 ASN A CA 1
ATOM 840 C C . ASN A 1 111 ? -6.965 -17.281 -6.648 1 76.94 111 ASN A C 1
ATOM 842 O O . ASN A 1 111 ? -7.719 -16.328 -6.789 1 76.94 111 ASN A O 1
ATOM 846 N N . VAL A 1 112 ? -5.98 -17.328 -5.684 1 83.75 112 VAL A N 1
ATOM 847 C CA . VAL A 1 112 ? -5.555 -16.156 -4.938 1 83.75 112 VAL A CA 1
ATOM 848 C C . VAL A 1 112 ? -5.32 -14.992 -5.902 1 83.75 112 VAL A C 1
ATOM 850 O O . VAL A 1 112 ? -5.621 -13.844 -5.582 1 83.75 112 VAL A O 1
ATOM 853 N N . ASN A 1 113 ? -4.941 -15.312 -7.074 1 85.38 113 ASN A N 1
ATOM 854 C CA . ASN A 1 113 ? -4.633 -14.297 -8.07 1 85.38 113 ASN A CA 1
ATOM 855 C C . ASN A 1 113 ? -5.887 -13.547 -8.516 1 85.38 113 ASN A C 1
ATOM 857 O O . ASN A 1 113 ? -5.832 -12.352 -8.797 1 85.38 113 ASN A O 1
ATOM 861 N N . SER A 1 114 ? -6.988 -14.25 -8.461 1 87 114 SER A N 1
ATOM 862 C CA . SER A 1 114 ? -8.242 -13.609 -8.852 1 87 114 SER A CA 1
ATOM 863 C C . SER A 1 114 ? -8.633 -12.516 -7.855 1 87 114 SER A C 1
ATOM 865 O O . SER A 1 114 ? -9.227 -11.508 -8.242 1 87 114 SER A O 1
ATOM 867 N N . TYR A 1 115 ? -8.227 -12.664 -6.613 1 89.12 115 TYR A N 1
ATOM 868 C CA . TYR A 1 115 ? -8.547 -11.68 -5.59 1 89.12 115 TYR A CA 1
ATOM 869 C C . TYR A 1 115 ? -7.504 -10.562 -5.562 1 89.12 115 TYR A C 1
ATOM 871 O O . TYR A 1 115 ? -7.812 -9.422 -5.203 1 89.12 115 TYR A O 1
ATOM 879 N N . LEU A 1 116 ? -6.328 -10.914 -6.016 1 90.06 116 LEU A N 1
ATOM 880 C CA . LEU A 1 116 ? -5.266 -9.922 -6.02 1 90.06 116 LEU A CA 1
ATOM 881 C C . LEU A 1 116 ? -5.387 -9 -7.227 1 90.06 116 LEU A C 1
ATOM 883 O O . LEU A 1 116 ? -5.164 -7.789 -7.113 1 90.06 116 LEU A O 1
ATOM 887 N N . PHE A 1 117 ? -5.82 -9.594 -8.344 1 90.12 117 PHE A N 1
ATOM 888 C CA . PHE A 1 117 ? -5.773 -8.844 -9.594 1 90.12 117 PHE A CA 1
ATOM 889 C C . PHE A 1 117 ? -7.18 -8.5 -10.07 1 90.12 117 PHE A C 1
ATOM 891 O O . PHE A 1 117 ? -7.355 -7.637 -10.93 1 90.12 117 PHE A O 1
ATOM 898 N N . GLY A 1 118 ? -8.125 -9.094 -9.5 1 87.81 118 GLY A N 1
ATOM 899 C CA . GLY A 1 118 ? -9.492 -8.93 -9.961 1 87.81 118 GLY A CA 1
ATOM 900 C C . GLY A 1 118 ? -9.867 -9.891 -11.078 1 87.81 118 GLY A C 1
ATOM 901 O O . GLY A 1 118 ? -9.062 -10.141 -11.977 1 87.81 118 GLY A O 1
ATOM 902 N N . SER A 1 119 ? -10.953 -10.484 -10.953 1 85.69 119 SER A N 1
ATOM 903 C CA . SER A 1 119 ? -11.5 -11.352 -12 1 85.69 119 SER A CA 1
ATOM 904 C C . SER A 1 119 ? -13.023 -11.398 -11.938 1 85.69 119 SER A C 1
ATOM 906 O O . SER A 1 119 ? -13.602 -11.609 -10.867 1 85.69 119 SER A O 1
ATOM 908 N N . ILE A 1 120 ? -13.594 -11.242 -13.18 1 77.69 120 ILE A N 1
ATOM 909 C CA . ILE A 1 120 ? -15.055 -11.242 -13.234 1 77.69 120 ILE A CA 1
ATOM 910 C C . ILE A 1 120 ? -15.555 -12.641 -13.602 1 77.69 120 ILE A C 1
ATOM 912 O O . ILE A 1 120 ? -16.719 -12.969 -13.383 1 77.69 120 ILE A O 1
ATOM 916 N N . LEU A 1 121 ? -14.719 -13.438 -14.07 1 70.19 121 LEU A N 1
ATOM 917 C CA . LEU A 1 121 ? -15.102 -14.719 -14.641 1 70.19 121 LEU A CA 1
ATOM 918 C C . LEU A 1 121 ? -15.297 -15.766 -13.547 1 70.19 121 LEU A C 1
ATOM 920 O O . LEU A 1 121 ? -16.078 -16.703 -13.711 1 70.19 121 LEU A O 1
ATOM 924 N N . THR A 1 122 ? -14.727 -15.477 -12.477 1 68.31 122 THR A N 1
ATOM 925 C CA . THR A 1 122 ? -14.719 -16.531 -11.469 1 68.31 122 THR A CA 1
ATOM 926 C C . THR A 1 122 ? -15.641 -16.172 -10.305 1 68.31 122 THR A C 1
ATOM 928 O O . THR A 1 122 ? -15.453 -16.656 -9.188 1 68.31 122 THR A O 1
ATOM 931 N N . VAL A 1 123 ? -16.578 -15.414 -10.633 1 73.06 123 VAL A N 1
ATOM 932 C CA . VAL A 1 123 ? -17.469 -15.008 -9.547 1 73.06 123 VAL A CA 1
ATOM 933 C C . VAL A 1 123 ? -18.594 -16.016 -9.391 1 73.06 123 VAL A C 1
ATOM 935 O O . VAL A 1 123 ? -19.328 -16.297 -10.352 1 73.06 123 VAL A O 1
ATOM 938 N N . SER A 1 124 ? -18.609 -16.641 -8.195 1 76.75 124 SER A N 1
ATOM 939 C CA . SER A 1 124 ? -19.688 -17.578 -7.898 1 76.75 124 SER A CA 1
ATOM 940 C C . SER A 1 124 ? -21 -16.859 -7.633 1 76.75 124 SER A C 1
ATOM 942 O O . SER A 1 124 ? -21.016 -15.656 -7.328 1 76.75 124 SER A O 1
ATOM 944 N N . LYS A 1 125 ? -22.109 -17.562 -7.762 1 79.88 125 LYS A N 1
ATOM 945 C CA . LYS A 1 125 ? -23.422 -16.984 -7.531 1 79.88 125 LYS A CA 1
ATOM 946 C C . LYS A 1 125 ? -23.562 -16.484 -6.094 1 79.88 125 LYS A C 1
ATOM 948 O O . LYS A 1 125 ? -24.172 -15.445 -5.848 1 79.88 125 LYS A O 1
ATOM 953 N N . ASN A 1 126 ? -22.969 -17.219 -5.199 1 81.06 126 ASN A N 1
ATOM 954 C CA . ASN A 1 126 ? -23.031 -16.812 -3.797 1 81.06 126 ASN A CA 1
ATOM 955 C C . ASN A 1 126 ? -22.266 -15.516 -3.549 1 81.06 126 ASN A C 1
ATOM 957 O O . ASN A 1 126 ? -22.719 -14.664 -2.779 1 81.06 126 ASN A O 1
ATOM 961 N N . GLU A 1 127 ? -21.203 -15.445 -4.219 1 81.12 127 GLU A N 1
ATOM 962 C CA . GLU A 1 127 ? -20.422 -14.219 -4.09 1 81.12 127 GLU A CA 1
ATOM 963 C C . GLU A 1 127 ? -21.156 -13.023 -4.68 1 81.12 127 GLU A C 1
ATOM 965 O O . GLU A 1 127 ? -21.109 -11.93 -4.117 1 81.12 127 GLU A O 1
ATOM 970 N N . LEU A 1 128 ? -21.891 -13.266 -5.68 1 83.25 128 LEU A N 1
ATOM 971 C CA . LEU A 1 128 ? -22.609 -12.188 -6.352 1 83.25 128 LEU A CA 1
ATOM 972 C C . LEU A 1 128 ? -23.734 -11.656 -5.473 1 83.25 128 LEU A C 1
ATOM 974 O O . LEU A 1 128 ? -23.953 -10.445 -5.402 1 83.25 128 LEU A O 1
ATOM 978 N N . TYR A 1 129 ? -24.359 -12.539 -4.824 1 86.81 129 TYR A N 1
ATOM 979 C CA . TYR A 1 129 ? -25.438 -12.125 -3.934 1 86.81 129 TYR A CA 1
ATOM 980 C C . TYR A 1 129 ? -24.906 -11.281 -2.781 1 86.81 129 TYR A C 1
ATOM 982 O O . TYR A 1 129 ? -25.5 -10.273 -2.41 1 86.81 129 TYR A O 1
ATOM 990 N N . THR A 1 130 ? -23.812 -11.734 -2.297 1 86.69 130 THR A N 1
ATOM 991 C CA . THR A 1 130 ? -23.203 -10.992 -1.197 1 86.69 130 THR A CA 1
ATOM 992 C C . THR A 1 130 ? -22.781 -9.602 -1.656 1 86.69 130 THR A C 1
ATOM 994 O O . THR A 1 130 ? -22.984 -8.617 -0.943 1 86.69 130 THR A O 1
ATOM 997 N N . VAL A 1 131 ? -22.234 -9.523 -2.795 1 88.94 131 VAL A N 1
ATOM 998 C CA . VAL A 1 131 ? -21.781 -8.258 -3.355 1 88.94 131 VAL A CA 1
ATOM 999 C C . VAL A 1 131 ? -22.984 -7.324 -3.539 1 88.94 131 VAL A C 1
ATOM 1001 O O . VAL A 1 131 ? -22.922 -6.148 -3.162 1 88.94 131 VAL A O 1
ATOM 1004 N N . PHE A 1 132 ? -24.078 -7.855 -3.984 1 90.62 132 PHE A N 1
ATOM 1005 C CA . PHE A 1 132 ? -25.266 -7.055 -4.254 1 90.62 132 PHE A CA 1
ATOM 1006 C C . PHE A 1 132 ? -25.859 -6.527 -2.961 1 90.62 132 PHE A C 1
ATOM 1008 O O . PHE A 1 132 ? -26.172 -5.336 -2.854 1 90.62 132 PHE A O 1
ATOM 1015 N N . ILE A 1 133 ? -25.938 -7.371 -2.066 1 92.56 133 ILE A N 1
ATOM 1016 C CA . ILE A 1 133 ? -26.547 -6.996 -0.794 1 92.56 133 ILE A CA 1
ATOM 1017 C C . ILE A 1 133 ? -25.672 -5.953 -0.093 1 92.56 133 ILE A C 1
ATOM 1019 O O . ILE A 1 133 ? -26.172 -4.91 0.34 1 92.56 133 ILE A O 1
ATOM 1023 N N . LEU A 1 134 ? -24.438 -6.242 -0.073 1 93 134 LEU A N 1
ATOM 1024 C CA . LEU A 1 134 ? -23.516 -5.324 0.597 1 93 134 LEU A CA 1
ATOM 1025 C C . LEU A 1 134 ? -23.469 -3.982 -0.124 1 93 134 LEU A C 1
ATOM 1027 O O . LEU A 1 134 ? -23.344 -2.934 0.515 1 93 134 LEU A O 1
ATOM 1031 N N . SER A 1 135 ? -23.578 -4 -1.396 1 93.5 135 SER A N 1
ATOM 1032 C CA . SER A 1 135 ? -23.531 -2.764 -2.168 1 93.5 135 SER A CA 1
ATOM 1033 C C . SER A 1 135 ? -24.766 -1.902 -1.896 1 93.5 135 SER A C 1
ATOM 1035 O O . SER A 1 135 ? -24.641 -0.694 -1.681 1 93.5 135 SER A O 1
ATOM 1037 N N . ILE A 1 136 ? -25.891 -2.508 -1.879 1 94.31 136 ILE A N 1
ATOM 1038 C CA . ILE A 1 136 ? -27.125 -1.784 -1.643 1 94.31 136 ILE A CA 1
ATOM 1039 C C . ILE A 1 136 ? -27.109 -1.18 -0.24 1 94.31 136 ILE A C 1
ATOM 1041 O O . ILE A 1 136 ? -27.406 0.007 -0.066 1 94.31 136 ILE A O 1
ATOM 1045 N N . ILE A 1 137 ? -26.688 -1.984 0.668 1 95.44 137 ILE A N 1
ATOM 1046 C CA . ILE A 1 137 ? -26.641 -1.524 2.051 1 95.44 137 ILE A CA 1
ATOM 1047 C C . ILE A 1 137 ? -25.641 -0.372 2.17 1 95.44 137 ILE A C 1
ATOM 1049 O O . ILE A 1 137 ? -25.906 0.613 2.865 1 95.44 137 ILE A O 1
ATOM 1053 N N . SER A 1 138 ? -24.531 -0.466 1.494 1 95.69 138 SER A N 1
ATOM 1054 C CA . SER A 1 138 ? -23.484 0.549 1.571 1 95.69 138 SER A CA 1
ATOM 1055 C C . SER A 1 138 ? -23.938 1.861 0.94 1 95.69 138 SER A C 1
ATOM 1057 O O . SER A 1 138 ? -23.688 2.938 1.484 1 95.69 138 SER A O 1
ATOM 1059 N N . VAL A 1 139 ? -24.672 1.776 -0.154 1 94.12 139 VAL A N 1
ATOM 1060 C CA . VAL A 1 139 ? -25.156 2.98 -0.821 1 94.12 139 VAL A CA 1
ATOM 1061 C C . VAL A 1 139 ? -26.188 3.672 0.054 1 94.12 139 VAL A C 1
ATOM 1063 O O . VAL A 1 139 ? -26.172 4.898 0.201 1 94.12 139 VAL A O 1
ATOM 1066 N N . ILE A 1 140 ? -27.031 2.9 0.63 1 95.31 140 ILE A N 1
ATOM 1067 C CA . ILE A 1 140 ? -28.062 3.441 1.505 1 95.31 140 ILE A CA 1
ATOM 1068 C C . ILE A 1 140 ? -27.422 4.082 2.732 1 95.31 140 ILE A C 1
ATOM 1070 O O . ILE A 1 140 ? -27.766 5.203 3.107 1 95.31 140 ILE A O 1
ATOM 1074 N N . THR A 1 141 ? -26.484 3.395 3.291 1 95.25 141 THR A N 1
ATOM 1075 C CA . THR A 1 141 ? -25.797 3.902 4.473 1 95.25 141 THR A CA 1
ATOM 1076 C C . THR A 1 141 ? -25.062 5.199 4.152 1 95.25 141 THR A C 1
ATOM 1078 O O . THR A 1 141 ? -25.094 6.148 4.934 1 95.25 141 THR A O 1
ATOM 1081 N N . LEU A 1 142 ? -24.391 5.238 3.059 1 94.12 142 LEU A N 1
ATOM 1082 C CA . LEU A 1 142 ? -23.672 6.434 2.643 1 94.12 142 LEU A CA 1
ATOM 1083 C C . LEU A 1 142 ? -24.625 7.609 2.455 1 94.12 142 LEU A C 1
ATOM 1085 O O . LEU A 1 142 ? -24.328 8.734 2.867 1 94.12 142 LEU A O 1
ATOM 1089 N N . SER A 1 143 ? -25.781 7.332 1.854 1 93.62 143 SER A N 1
ATOM 1090 C CA . SER A 1 143 ? -26.781 8.383 1.621 1 93.62 143 SER A CA 1
ATOM 1091 C C . SER A 1 143 ? -27.312 8.938 2.936 1 93.62 143 SER A C 1
ATOM 1093 O O . SER A 1 143 ? -27.531 10.148 3.061 1 93.62 143 SER A O 1
ATOM 1095 N N . ILE A 1 144 ? -27.469 8.078 3.887 1 94.31 144 ILE A N 1
ATOM 1096 C CA . ILE A 1 144 ? -28 8.477 5.18 1 94.31 144 ILE A CA 1
ATOM 1097 C C . ILE A 1 144 ? -26.953 9.258 5.961 1 94.31 144 ILE A C 1
ATOM 1099 O O . ILE A 1 144 ? -27.281 10.25 6.621 1 94.31 144 ILE A O 1
ATOM 1103 N N . LEU A 1 145 ? -25.734 8.898 5.824 1 94.19 145 LEU A N 1
ATOM 1104 C CA . LEU A 1 145 ? -24.656 9.492 6.629 1 94.19 145 LEU A CA 1
ATOM 1105 C C . LEU A 1 145 ? -24.047 10.68 5.91 1 94.19 145 LEU A C 1
ATOM 1107 O O . LEU A 1 145 ? -23.188 11.383 6.477 1 94.19 145 LEU A O 1
ATOM 1111 N N . TYR A 1 146 ? -24.453 10.953 4.781 1 92.81 146 TYR A N 1
ATOM 1112 C CA . TYR A 1 146 ? -23.828 11.945 3.914 1 92.81 146 TYR A CA 1
ATOM 1113 C C . TYR A 1 146 ? -23.719 13.297 4.617 1 92.81 146 TYR A C 1
ATOM 1115 O O . TYR A 1 146 ? -22.625 13.859 4.73 1 92.81 146 TYR A O 1
ATOM 1123 N N . ASN A 1 147 ? -24.797 13.82 5.191 1 92.44 147 ASN A N 1
ATOM 1124 C CA . ASN A 1 147 ? -24.828 15.141 5.812 1 92.44 147 ASN A CA 1
ATOM 1125 C C . ASN A 1 147 ? -23.969 15.18 7.078 1 92.44 147 ASN A C 1
ATOM 1127 O O . ASN A 1 147 ? -23.266 16.156 7.324 1 92.44 147 ASN A O 1
ATOM 1131 N N . GLN A 1 148 ? -24.047 14.133 7.766 1 94.06 148 GLN A N 1
ATOM 1132 C CA . GLN A 1 148 ? -23.266 14.07 8.992 1 94.06 148 GLN A CA 1
ATOM 1133 C C . GLN A 1 148 ? -21.781 13.992 8.695 1 94.06 148 GLN A C 1
ATOM 1135 O O . GLN A 1 148 ? -20.969 14.648 9.352 1 94.06 148 GLN A O 1
ATOM 1140 N N . LEU A 1 149 ? -21.484 13.203 7.691 1 93.06 149 LEU A N 1
ATOM 1141 C CA . LEU A 1 149 ? -20.078 13.062 7.301 1 93.06 149 LEU A CA 1
ATOM 1142 C C . LEU A 1 149 ? -19.531 14.391 6.77 1 93.06 149 LEU A C 1
ATOM 1144 O O . LEU A 1 149 ? -18.406 14.766 7.082 1 93.06 149 LEU A O 1
ATOM 1148 N N . LEU A 1 150 ? -20.344 15.023 6.051 1 91.38 150 LEU A N 1
ATOM 1149 C CA . LEU A 1 150 ? -19.953 16.312 5.508 1 91.38 150 LEU A CA 1
ATOM 1150 C C . LEU A 1 150 ? -19.656 17.312 6.629 1 91.38 150 LEU A C 1
ATOM 1152 O O . LEU A 1 150 ? -18.625 18 6.594 1 91.38 150 LEU A O 1
ATOM 1156 N N . TYR A 1 151 ? -20.5 17.312 7.551 1 91.81 151 TYR A N 1
ATOM 1157 C CA . TYR A 1 151 ? -20.344 18.234 8.672 1 91.81 151 TYR A CA 1
ATOM 1158 C C . TYR A 1 151 ? -19.094 17.906 9.484 1 91.81 151 TYR A C 1
ATOM 1160 O O . TYR A 1 151 ? -18.344 18.797 9.852 1 91.81 151 TYR A O 1
ATOM 1168 N N . ILE A 1 152 ? -18.844 16.719 9.695 1 91.62 152 ILE A N 1
ATOM 1169 C CA . ILE A 1 152 ? -17.719 16.266 10.508 1 91.62 152 ILE A CA 1
ATOM 1170 C C . ILE A 1 152 ? -16.406 16.562 9.773 1 91.62 152 ILE A C 1
ATOM 1172 O O . ILE A 1 152 ? -15.414 16.953 10.398 1 91.62 152 ILE A O 1
ATOM 1176 N N . THR A 1 153 ? -16.422 16.359 8.477 1 88.81 153 THR A N 1
ATOM 1177 C CA . THR A 1 153 ? -15.227 16.531 7.66 1 88.81 153 THR A CA 1
ATOM 1178 C C . THR A 1 153 ? -14.805 18 7.633 1 88.81 153 THR A C 1
ATOM 1180 O O . THR A 1 153 ? -13.617 18.312 7.703 1 88.81 153 THR A O 1
ATOM 1183 N N . PHE A 1 154 ? -15.688 18.938 7.703 1 89.38 154 PHE A N 1
ATOM 1184 C CA . PHE A 1 154 ? -15.352 20.344 7.551 1 89.38 154 PHE A CA 1
ATOM 1185 C C . PHE A 1 154 ? -15.289 21.031 8.906 1 89.38 154 PHE A C 1
ATOM 1187 O O . PHE A 1 154 ? -14.531 21.984 9.086 1 89.38 154 PHE A O 1
ATOM 1194 N N . ASP A 1 155 ? -16.094 20.594 9.844 1 90.5 155 ASP A N 1
ATOM 1195 C CA . ASP A 1 155 ? -16.125 21.188 11.172 1 90.5 155 ASP A CA 1
ATOM 1196 C C . ASP A 1 155 ? -16.438 20.156 12.242 1 90.5 155 ASP A C 1
ATOM 1198 O O . ASP A 1 155 ? -17.594 20.047 12.688 1 90.5 155 ASP A O 1
ATOM 1202 N N . GLU A 1 156 ? -15.398 19.484 12.602 1 87.25 156 GLU A N 1
ATOM 1203 C CA . GLU A 1 156 ? -15.594 18.422 13.578 1 87.25 156 GLU A CA 1
ATOM 1204 C C . GLU A 1 156 ? -16.094 18.969 14.906 1 87.25 156 GLU A C 1
ATOM 1206 O O . GLU A 1 156 ? -16.969 18.391 15.539 1 87.25 156 GLU A O 1
ATOM 1211 N N . ASN A 1 157 ? -15.508 20.062 15.312 1 88.19 157 ASN A N 1
ATOM 1212 C CA . ASN A 1 157 ? -15.922 20.688 16.562 1 88.19 157 ASN A CA 1
ATOM 1213 C C . ASN A 1 157 ? -17.359 21.188 16.5 1 88.19 157 ASN A C 1
ATOM 1215 O O . ASN A 1 157 ? -18.125 21.031 17.453 1 88.19 157 ASN A O 1
ATOM 1219 N N . GLY A 1 158 ? -17.609 21.781 15.398 1 89.94 158 GLY A N 1
ATOM 1220 C CA . GLY A 1 158 ? -18.984 22.203 15.211 1 89.94 158 GLY A CA 1
ATOM 1221 C C . GLY A 1 158 ? -19.969 21.062 15.219 1 89.94 158 GLY A C 1
ATOM 1222 O O . GLY A 1 158 ? -21.078 21.188 15.75 1 89.94 158 GLY A O 1
ATOM 1223 N N . ALA A 1 159 ? -19.562 20 14.688 1 90.06 159 ALA A N 1
ATOM 1224 C CA . ALA A 1 159 ? -20.422 18.812 14.664 1 90.06 159 ALA A CA 1
ATOM 1225 C C . ALA A 1 159 ? -20.688 18.312 16.078 1 90.06 159 ALA A C 1
ATOM 1227 O O . ALA A 1 159 ? -21.812 17.906 16.391 1 90.06 159 ALA A O 1
ATOM 1228 N N . LYS A 1 160 ? -19.672 18.406 16.859 1 89.75 160 LYS A N 1
ATOM 1229 C CA . LYS A 1 160 ? -19.828 17.969 18.25 1 89.75 160 LYS A CA 1
ATOM 1230 C C . LYS A 1 160 ? -20.812 18.859 19 1 89.75 160 LYS A C 1
ATOM 1232 O O . LYS A 1 160 ? -21.609 18.375 19.812 1 89.75 160 LYS A O 1
ATOM 1237 N N . VAL A 1 161 ? -20.75 20.078 18.719 1 89.81 161 VAL A N 1
ATOM 1238 C CA . VAL A 1 161 ? -21.609 21.047 19.375 1 89.81 161 VAL A CA 1
ATOM 1239 C C . VAL A 1 161 ? -23.062 20.812 18.969 1 89.81 161 VAL A C 1
ATOM 1241 O O . VAL A 1 161 ? -23.984 21 19.766 1 89.81 161 VAL A O 1
ATOM 1244 N N . CYS A 1 162 ? -23.266 20.359 17.781 1 92.12 162 CYS A N 1
ATOM 1245 C CA . CYS A 1 162 ? -24.609 20.109 17.266 1 92.12 162 CYS A CA 1
ATOM 1246 C C . CYS A 1 162 ? -25.109 18.734 17.719 1 92.12 162 CYS A C 1
ATOM 1248 O O . CYS A 1 162 ? -26.094 18.219 17.172 1 92.12 162 CYS A O 1
ATOM 1250 N N . ARG A 1 163 ? -24.438 18.094 18.703 1 90.62 163 ARG A N 1
ATOM 1251 C CA . ARG A 1 163 ? -24.797 16.828 19.328 1 90.62 163 ARG A CA 1
ATOM 1252 C C . ARG A 1 163 ? -24.703 15.672 18.344 1 90.62 163 ARG A C 1
ATOM 1254 O O . ARG A 1 163 ? -25.406 14.672 18.484 1 90.62 163 ARG A O 1
ATOM 1261 N N . ILE A 1 164 ? -24 15.914 17.312 1 91.62 164 ILE A N 1
ATOM 1262 C CA . ILE A 1 164 ? -23.719 14.797 16.422 1 91.62 164 ILE A CA 1
ATOM 1263 C C . ILE A 1 164 ? -22.734 13.836 17.078 1 91.62 164 ILE A C 1
ATOM 1265 O O . ILE A 1 164 ? -21.734 14.273 17.656 1 91.62 164 ILE A O 1
ATOM 1269 N N . LYS A 1 165 ? -23.094 12.57 17.094 1 93.94 165 LYS A N 1
ATOM 1270 C CA . LYS A 1 165 ? -22.188 11.57 17.672 1 93.94 165 LYS A CA 1
ATOM 1271 C C . LYS A 1 165 ? -21.031 11.273 16.719 1 93.94 165 LYS A C 1
ATOM 1273 O O . LYS A 1 165 ? -21.016 10.242 16.047 1 93.94 165 LYS A O 1
ATOM 1278 N N . VAL A 1 166 ? -20.062 12.047 16.75 1 92.69 166 VAL A N 1
ATOM 1279 C CA . VAL A 1 166 ? -18.938 12.031 15.828 1 92.69 166 VAL A CA 1
ATOM 1280 C C . VAL A 1 166 ? -18.266 10.664 15.859 1 92.69 166 VAL A C 1
ATOM 1282 O O . VAL A 1 166 ? -17.984 10.07 14.812 1 92.69 166 VAL A O 1
ATOM 1285 N N . LYS A 1 167 ? -18.094 10.125 17 1 91.5 167 LYS A N 1
ATOM 1286 C CA . LYS A 1 167 ? -17.438 8.828 17.156 1 91.5 167 LYS A CA 1
ATOM 1287 C C . LYS A 1 167 ? -18.219 7.723 16.469 1 91.5 167 LYS A C 1
ATOM 1289 O O . LYS A 1 167 ? -17.656 6.918 15.727 1 91.5 167 LYS A O 1
ATOM 1294 N N . LEU A 1 168 ? -19.438 7.703 16.656 1 93.75 168 LEU A N 1
ATOM 1295 C CA . LEU A 1 168 ? -20.297 6.684 16.062 1 93.75 168 LEU A CA 1
ATOM 1296 C C . LEU A 1 168 ? -20.281 6.785 14.539 1 93.75 168 LEU A C 1
ATOM 1298 O O . LEU A 1 168 ? -20.219 5.766 13.844 1 93.75 168 LEU A O 1
ATOM 1302 N N . ILE A 1 169 ? -20.328 7.961 14.078 1 94.31 169 ILE A N 1
ATOM 1303 C CA . ILE A 1 169 ? -20.359 8.18 12.641 1 94.31 169 ILE A CA 1
ATOM 1304 C C . ILE A 1 169 ? -19.031 7.742 12.023 1 94.31 169 ILE A C 1
ATOM 1306 O O . ILE A 1 169 ? -19 7.141 10.945 1 94.31 169 ILE A O 1
ATOM 1310 N N . ASN A 1 170 ? -17.984 7.973 12.727 1 92.5 170 ASN A N 1
ATOM 1311 C CA . ASN A 1 170 ? -16.672 7.543 12.25 1 92.5 170 ASN A CA 1
ATOM 1312 C C . ASN A 1 170 ? -16.562 6.023 12.219 1 92.5 170 ASN A C 1
ATOM 1314 O O . ASN A 1 170 ? -15.984 5.461 11.289 1 92.5 170 ASN A O 1
ATOM 1318 N N . TYR A 1 171 ? -17.109 5.445 13.18 1 94.56 171 TYR A N 1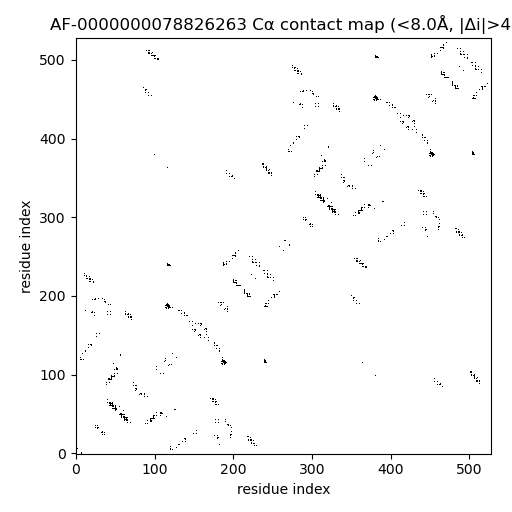
ATOM 1319 C CA . TYR A 1 171 ? -17.109 3.988 13.203 1 94.56 171 TYR A CA 1
ATOM 1320 C C . TYR A 1 171 ? -17.953 3.42 12.07 1 94.56 171 TYR A C 1
ATOM 1322 O O . TYR A 1 171 ? -17.562 2.453 11.414 1 94.56 171 TYR A O 1
ATOM 1330 N N . LEU A 1 172 ? -19.062 4.023 11.859 1 95.44 172 LEU A N 1
ATOM 1331 C CA . LEU A 1 172 ? -19.922 3.592 10.766 1 95.44 172 LEU A CA 1
ATOM 1332 C C . LEU A 1 172 ? -19.25 3.822 9.414 1 95.44 172 LEU A C 1
ATOM 1334 O O . LEU A 1 172 ? -19.375 3.006 8.5 1 95.44 172 LEU A O 1
ATOM 1338 N N . PHE A 1 173 ? -18.578 4.914 9.367 1 94.81 173 PHE A N 1
ATOM 1339 C CA . PHE A 1 173 ? -17.859 5.227 8.141 1 94.81 173 PHE A CA 1
ATOM 1340 C C . PHE A 1 173 ? -16.781 4.18 7.863 1 94.81 173 PHE A C 1
ATOM 1342 O O . PHE A 1 173 ? -16.594 3.76 6.719 1 94.81 173 PHE A O 1
ATOM 1349 N N . THR A 1 174 ? -16.141 3.75 8.875 1 93.88 174 THR A N 1
ATOM 1350 C CA . THR A 1 174 ? -15.109 2.73 8.727 1 93.88 174 THR A CA 1
ATOM 1351 C C . THR A 1 174 ? -15.711 1.415 8.242 1 93.88 174 THR A C 1
ATOM 1353 O O . THR A 1 174 ? -15.117 0.723 7.414 1 93.88 174 THR A O 1
ATOM 1356 N N . LEU A 1 175 ? -16.844 1.062 8.727 1 96.12 175 LEU A N 1
ATOM 1357 C CA . LEU A 1 175 ? -17.547 -0.13 8.273 1 96.12 175 LEU A CA 1
ATOM 1358 C C . LEU A 1 175 ? -17.938 -0.005 6.805 1 96.12 175 LEU A C 1
ATOM 1360 O O . LEU A 1 175 ? -17.875 -0.986 6.059 1 96.12 175 LEU A O 1
ATOM 1364 N N . LEU A 1 176 ? -18.312 1.173 6.477 1 96.19 176 LEU A N 1
ATOM 1365 C CA . LEU A 1 176 ? -18.656 1.448 5.09 1 96.19 176 LEU A CA 1
ATOM 1366 C C . LEU A 1 176 ? -17.453 1.281 4.176 1 96.19 176 LEU A C 1
ATOM 1368 O O . LEU A 1 176 ? -17.578 0.74 3.074 1 96.19 176 LEU A O 1
ATOM 1372 N N . VAL A 1 177 ? -16.328 1.74 4.602 1 95.62 177 VAL A N 1
ATOM 1373 C CA . VAL A 1 177 ? -15.102 1.579 3.832 1 95.62 177 VAL A CA 1
ATOM 1374 C C . VAL A 1 177 ? -14.789 0.094 3.66 1 95.62 177 VAL A C 1
ATOM 1376 O O . VAL A 1 177 ? -14.461 -0.353 2.559 1 95.62 177 VAL A O 1
ATOM 1379 N N . GLY A 1 178 ? -14.914 -0.627 4.77 1 95.94 178 GLY A N 1
ATOM 1380 C CA . GLY A 1 178 ? -14.703 -2.064 4.699 1 95.94 178 GLY A CA 1
ATOM 1381 C C . GLY A 1 178 ? -15.641 -2.758 3.727 1 95.94 178 GLY A C 1
ATOM 1382 O O . GLY A 1 178 ? -15.219 -3.633 2.967 1 95.94 178 GLY A O 1
ATOM 1383 N N . ALA A 1 179 ? -16.875 -2.34 3.758 1 96 179 ALA A N 1
ATOM 1384 C CA . ALA A 1 179 ? -17.859 -2.908 2.84 1 96 179 ALA A CA 1
ATOM 1385 C C . ALA A 1 179 ? -17.516 -2.572 1.392 1 96 179 ALA A C 1
ATOM 1387 O O . ALA A 1 179 ? -17.625 -3.424 0.506 1 96 179 ALA A O 1
ATOM 1388 N N . THR A 1 180 ? -17.156 -1.371 1.164 1 95.56 180 THR A N 1
ATOM 1389 C CA . THR A 1 180 ? -16.781 -0.919 -0.172 1 95.56 180 THR A CA 1
ATOM 1390 C C . THR A 1 180 ? -15.609 -1.731 -0.711 1 95.56 180 THR A C 1
ATOM 1392 O O . THR A 1 180 ? -15.625 -2.168 -1.864 1 95.56 180 THR A O 1
ATOM 1395 N N . ILE A 1 181 ? -14.641 -1.966 0.123 1 96.19 181 ILE A N 1
ATOM 1396 C CA . ILE A 1 181 ? -13.461 -2.734 -0.26 1 96.19 181 ILE A CA 1
ATOM 1397 C C . ILE A 1 181 ? -13.867 -4.172 -0.582 1 96.19 181 ILE A C 1
ATOM 1399 O O . ILE A 1 181 ? -13.469 -4.719 -1.614 1 96.19 181 ILE A O 1
ATOM 1403 N N . SER A 1 182 ? -14.703 -4.727 0.242 1 94.31 182 SER A N 1
ATOM 1404 C CA . SER A 1 182 ? -15.109 -6.121 0.085 1 94.31 182 SER A CA 1
ATOM 1405 C C . SER A 1 182 ? -15.875 -6.328 -1.216 1 94.31 182 SER A C 1
ATOM 1407 O O . SER A 1 182 ? -15.656 -7.316 -1.919 1 94.31 182 SER A O 1
ATOM 1409 N N . VAL A 1 183 ? -16.734 -5.41 -1.519 1 92.44 183 VAL A N 1
ATOM 1410 C CA . VAL A 1 183 ? -17.578 -5.547 -2.705 1 92.44 183 VAL A CA 1
ATOM 1411 C C . VAL A 1 183 ? -16.734 -5.328 -3.961 1 92.44 183 VAL A C 1
ATOM 1413 O O . VAL A 1 183 ? -17.078 -5.816 -5.039 1 92.44 183 VAL A O 1
ATOM 1416 N N . SER A 1 184 ? -15.641 -4.68 -3.854 1 93.62 184 SER A N 1
ATOM 1417 C CA . SER A 1 184 ? -14.828 -4.309 -5.004 1 93.62 184 SER A CA 1
ATOM 1418 C C . SER A 1 184 ? -13.766 -5.359 -5.297 1 93.62 184 SER A C 1
ATOM 1420 O O . SER A 1 184 ? -13.07 -5.285 -6.312 1 93.62 184 SER A O 1
ATOM 1422 N N . LEU A 1 185 ? -13.633 -6.352 -4.496 1 92 185 LEU A N 1
ATOM 1423 C CA . LEU A 1 185 ? -12.516 -7.297 -4.535 1 92 185 LEU A CA 1
ATOM 1424 C C . LEU A 1 185 ? -12.492 -8.055 -5.859 1 92 185 LEU A C 1
ATOM 1426 O O . LEU A 1 185 ? -11.438 -8.203 -6.477 1 92 185 LEU A O 1
ATOM 1430 N N . ARG A 1 186 ? -13.625 -8.414 -6.301 1 88.19 186 ARG A N 1
ATOM 1431 C CA . ARG A 1 186 ? -13.664 -9.305 -7.453 1 88.19 186 ARG A CA 1
ATOM 1432 C C . ARG A 1 186 ? -13.422 -8.539 -8.75 1 88.19 186 ARG A C 1
ATOM 1434 O O . ARG A 1 186 ? -12.852 -9.078 -9.695 1 88.19 186 ARG A O 1
ATOM 1441 N N . ILE A 1 187 ? -13.797 -7.301 -8.742 1 88.06 187 ILE A N 1
ATOM 1442 C CA . ILE A 1 187 ? -13.672 -6.516 -9.961 1 88.06 187 ILE A CA 1
ATOM 1443 C C . ILE A 1 187 ? -12.305 -5.836 -10.008 1 88.06 187 ILE A C 1
ATOM 1445 O O . ILE A 1 187 ? -11.578 -5.945 -11 1 88.06 187 ILE A O 1
ATOM 1449 N N . LEU A 1 188 ? -11.922 -5.242 -8.953 1 93.19 188 LEU A N 1
ATOM 1450 C CA . LEU A 1 188 ? -10.719 -4.422 -8.938 1 93.19 188 LEU A CA 1
ATOM 1451 C C . LEU A 1 188 ? -9.516 -5.227 -8.453 1 93.19 188 LEU A C 1
ATOM 1453 O O . LEU A 1 188 ? -8.406 -5.074 -8.977 1 93.19 188 LEU A O 1
ATOM 1457 N N . GLY A 1 189 ? -9.773 -6.117 -7.57 1 92.69 189 GLY A N 1
ATOM 1458 C CA . GLY A 1 189 ? -8.68 -6.781 -6.887 1 92.69 189 GLY A CA 1
ATOM 1459 C C . GLY A 1 189 ? -8.109 -5.969 -5.738 1 92.69 189 GLY A C 1
ATOM 1460 O O . GLY A 1 189 ? -8.195 -4.738 -5.738 1 92.69 189 GLY A O 1
ATOM 1461 N N . ILE A 1 190 ? -7.387 -6.602 -4.867 1 92.94 190 ILE A N 1
ATOM 1462 C CA . ILE A 1 190 ? -6.867 -6.016 -3.637 1 92.94 190 ILE A CA 1
ATOM 1463 C C . ILE A 1 190 ? -5.82 -4.953 -3.973 1 92.94 190 ILE A C 1
ATOM 1465 O O . ILE A 1 190 ? -5.746 -3.914 -3.314 1 92.94 190 ILE A O 1
ATOM 1469 N N . LEU A 1 191 ? -5.07 -5.176 -5.051 1 91.81 191 LEU A N 1
ATOM 1470 C CA . LEU A 1 191 ? -3.922 -4.332 -5.375 1 91.81 191 LEU A CA 1
ATOM 1471 C C . LEU A 1 191 ? -4.375 -3.018 -6.004 1 91.81 191 LEU A C 1
ATOM 1473 O O . LEU A 1 191 ? -3.623 -2.041 -6.012 1 91.81 191 LEU A O 1
ATOM 1477 N N . VAL A 1 192 ? -5.574 -2.982 -6.465 1 93.69 192 VAL A N 1
ATOM 1478 C CA . VAL A 1 192 ? -6.004 -1.818 -7.234 1 93.69 192 VAL A CA 1
ATOM 1479 C C . VAL A 1 192 ? -7.047 -1.033 -6.441 1 93.69 192 VAL A C 1
ATOM 1481 O O . VAL A 1 192 ? -7.301 0.139 -6.727 1 93.69 192 VAL A O 1
ATOM 1484 N N . ILE A 1 193 ? -7.578 -1.602 -5.465 1 93.88 193 ILE A N 1
ATOM 1485 C CA . ILE A 1 193 ? -8.695 -1.002 -4.746 1 93.88 193 ILE A CA 1
ATOM 1486 C C . ILE A 1 193 ? -8.266 0.334 -4.145 1 93.88 193 ILE A C 1
ATOM 1488 O O . ILE A 1 193 ? -8.992 1.329 -4.246 1 93.88 193 ILE A O 1
ATOM 1492 N N . SER A 1 194 ? -7.094 0.362 -3.557 1 89.81 194 SER A N 1
ATOM 1493 C CA . SER A 1 194 ? -6.629 1.601 -2.938 1 89.81 194 SER A CA 1
ATOM 1494 C C . SER A 1 194 ? -6.504 2.719 -3.967 1 89.81 194 SER A C 1
ATOM 1496 O O . SER A 1 194 ? -6.832 3.873 -3.68 1 89.81 194 SER A O 1
ATOM 1498 N N . SER A 1 195 ? -6.113 2.402 -5.164 1 89.62 195 SER A N 1
ATOM 1499 C CA . SER A 1 195 ? -5.984 3.381 -6.242 1 89.62 195 SER A CA 1
ATOM 1500 C C . SER A 1 195 ? -7.344 3.928 -6.656 1 89.62 195 SER A C 1
ATOM 1502 O O . SER A 1 195 ? -7.48 5.121 -6.926 1 89.62 195 SER A O 1
ATOM 1504 N N . MET A 1 196 ? -8.312 3.104 -6.641 1 92.44 196 MET A N 1
ATOM 1505 C CA . MET A 1 196 ? -9.625 3.51 -7.121 1 92.44 196 MET A CA 1
ATOM 1506 C C . MET A 1 196 ? -10.367 4.328 -6.066 1 92.44 196 MET A C 1
ATOM 1508 O O . MET A 1 196 ? -11.32 5.039 -6.383 1 92.44 196 MET A O 1
ATOM 1512 N N . ILE A 1 197 ? -9.922 4.16 -4.898 1 91.75 197 ILE A N 1
ATOM 1513 C CA . ILE A 1 197 ? -10.477 4.984 -3.83 1 91.75 197 ILE A CA 1
ATOM 1514 C C . ILE A 1 197 ? -9.938 6.406 -3.938 1 91.75 197 ILE A C 1
ATOM 1516 O O . ILE A 1 197 ? -10.664 7.375 -3.707 1 91.75 197 ILE A O 1
ATOM 1520 N N . ALA A 1 198 ? -8.734 6.559 -4.445 1 90.44 198 ALA A N 1
ATOM 1521 C CA . ALA A 1 198 ? -8.062 7.852 -4.371 1 90.44 198 ALA A CA 1
ATOM 1522 C C . ALA A 1 198 ? -8.008 8.523 -5.738 1 90.44 198 ALA A C 1
ATOM 1524 O O . ALA A 1 198 ? -8.141 9.75 -5.84 1 90.44 198 ALA A O 1
ATOM 1525 N N . MET A 1 199 ? -7.926 7.82 -6.816 1 93.19 199 MET A N 1
ATOM 1526 C CA . MET A 1 199 ? -7.586 8.359 -8.133 1 93.19 199 MET A CA 1
ATOM 1527 C C . MET A 1 199 ? -8.727 9.211 -8.68 1 93.19 199 MET A C 1
ATOM 1529 O O . MET A 1 199 ? -8.5 10.344 -9.117 1 93.19 199 MET A O 1
ATOM 1533 N N . PRO A 1 200 ? -9.914 8.703 -8.68 1 93.62 200 PRO A N 1
ATOM 1534 C CA . PRO A 1 200 ? -10.992 9.547 -9.203 1 93.62 200 PRO A CA 1
ATOM 1535 C C . PRO A 1 200 ? -11.172 10.836 -8.406 1 93.62 200 PRO A C 1
ATOM 1537 O O . PRO A 1 200 ? -11.516 11.875 -8.977 1 93.62 200 PRO A O 1
ATOM 1540 N N . VAL A 1 201 ? -10.969 10.719 -7.121 1 93.31 201 VAL A N 1
ATOM 1541 C CA . VAL A 1 201 ? -11.07 11.891 -6.254 1 93.31 201 VAL A CA 1
ATOM 1542 C C . VAL A 1 201 ? -9.969 12.883 -6.602 1 93.31 201 VAL A C 1
ATOM 1544 O O . VAL A 1 201 ? -10.219 14.086 -6.711 1 93.31 201 VAL A O 1
ATOM 1547 N N . ALA A 1 202 ? -8.797 12.414 -6.793 1 89.94 202 ALA A N 1
ATOM 1548 C CA . ALA A 1 202 ? -7.672 13.266 -7.172 1 89.94 202 ALA A CA 1
ATOM 1549 C C . ALA A 1 202 ? -7.941 13.984 -8.492 1 89.94 202 ALA A C 1
ATOM 1551 O O . ALA A 1 202 ? -7.605 15.156 -8.641 1 89.94 202 ALA A O 1
ATOM 1552 N N . ALA A 1 203 ? -8.516 13.273 -9.367 1 92.31 203 ALA A N 1
ATOM 1553 C CA . ALA A 1 203 ? -8.859 13.875 -10.656 1 92.31 203 ALA A CA 1
ATOM 1554 C C . ALA A 1 203 ? -9.898 14.984 -10.484 1 92.31 203 ALA A C 1
ATOM 1556 O O . ALA A 1 203 ? -9.781 16.047 -11.086 1 92.31 203 ALA A O 1
ATOM 1557 N N . SER A 1 204 ? -10.852 14.711 -9.672 1 92.88 204 SER A N 1
ATOM 1558 C CA . SER A 1 204 ? -11.93 15.68 -9.469 1 92.88 204 SER A CA 1
ATOM 1559 C C . SER A 1 204 ? -11.422 16.922 -8.734 1 92.88 204 SER A C 1
ATOM 1561 O O . SER A 1 204 ? -11.922 18.031 -8.969 1 92.88 204 SER A O 1
ATOM 1563 N N . LEU A 1 205 ? -10.516 16.75 -7.859 1 89.75 205 LEU A N 1
ATOM 1564 C CA . LEU A 1 205 ? -9.977 17.859 -7.09 1 89.75 205 LEU A CA 1
ATOM 1565 C C . LEU A 1 205 ? -9.242 18.844 -7.996 1 89.75 205 LEU A C 1
ATOM 1567 O O . LEU A 1 205 ? -9.078 20.016 -7.652 1 89.75 205 LEU A O 1
ATOM 1571 N N . GLN A 1 206 ? -8.773 18.344 -9.109 1 88.69 206 GLN A N 1
ATOM 1572 C CA . GLN A 1 206 ? -8.062 19.219 -10.039 1 88.69 206 GLN A CA 1
ATOM 1573 C C . GLN A 1 206 ? -9 20.25 -10.648 1 88.69 206 GLN A C 1
ATOM 1575 O O . GLN A 1 206 ? -8.547 21.266 -11.195 1 88.69 206 GLN A O 1
ATOM 1580 N N . LEU A 1 207 ? -10.297 20.094 -10.547 1 89.75 207 LEU A N 1
ATOM 1581 C CA . LEU A 1 207 ? -11.266 21.031 -11.102 1 89.75 207 LEU A CA 1
ATOM 1582 C C . LEU A 1 207 ? -11.508 22.203 -10.141 1 89.75 207 LEU A C 1
ATOM 1584 O O . LEU A 1 207 ? -12.086 23.219 -10.531 1 89.75 207 LEU A O 1
ATOM 1588 N N . HIS A 1 208 ? -10.992 22.125 -8.914 1 87.25 208 HIS A N 1
ATOM 1589 C CA . HIS A 1 208 ? -11.039 23.188 -7.918 1 87.25 208 HIS A CA 1
ATOM 1590 C C . HIS A 1 208 ? -12.469 23.703 -7.73 1 87.25 208 HIS A C 1
ATOM 1592 O O . HIS A 1 208 ? -12.703 24.906 -7.758 1 87.25 208 HIS A O 1
ATOM 1598 N N . LYS A 1 209 ? -13.336 22.828 -7.5 1 88.94 209 LYS A N 1
ATOM 1599 C CA . LYS A 1 209 ? -14.734 23.172 -7.273 1 88.94 209 LYS A CA 1
ATOM 1600 C C . LYS A 1 209 ? -15.172 22.812 -5.859 1 88.94 209 LYS A C 1
ATOM 1602 O O . LYS A 1 209 ? -14.359 22.359 -5.051 1 88.94 209 LYS A O 1
ATOM 1607 N N . GLY A 1 210 ? -16.281 23.125 -5.488 1 89.75 210 GLY A N 1
ATOM 1608 C CA . GLY A 1 210 ? -16.812 22.844 -4.164 1 89.75 210 GLY A CA 1
ATOM 1609 C C . GLY A 1 210 ? -16.969 21.359 -3.885 1 89.75 210 GLY A C 1
ATOM 1610 O O . GLY A 1 210 ? -16.719 20.531 -4.758 1 89.75 210 GLY A O 1
ATOM 1611 N N . PHE A 1 211 ? -17.297 21.031 -2.73 1 90.5 211 PHE A N 1
ATOM 1612 C CA . PHE A 1 211 ? -17.359 19.641 -2.273 1 90.5 211 PHE A CA 1
ATOM 1613 C C . PHE A 1 211 ? -18.359 18.844 -3.102 1 90.5 211 PHE A C 1
ATOM 1615 O O . PHE A 1 211 ? -18.031 17.75 -3.586 1 90.5 211 PHE A O 1
ATOM 1622 N N . LYS A 1 212 ? -19.484 19.406 -3.248 1 91.81 212 LYS A N 1
ATOM 1623 C CA . LYS A 1 212 ? -20.547 18.703 -3.965 1 91.81 212 LYS A CA 1
ATOM 1624 C C . LYS A 1 212 ? -20.125 18.406 -5.402 1 91.81 212 LYS A C 1
ATOM 1626 O O . LYS A 1 212 ? -20.328 17.281 -5.895 1 91.81 212 LYS A O 1
ATOM 1631 N N . ILE A 1 213 ? -19.562 19.297 -6.039 1 93.62 213 ILE A N 1
ATOM 1632 C CA . ILE A 1 213 ? -19.125 19.125 -7.422 1 93.62 213 ILE A CA 1
ATOM 1633 C C . ILE A 1 213 ? -17.969 18.141 -7.484 1 93.62 213 ILE A C 1
ATOM 1635 O O . ILE A 1 213 ? -17.906 17.312 -8.398 1 93.62 213 ILE A O 1
ATOM 1639 N N . THR A 1 214 ? -17.125 18.219 -6.527 1 93.62 214 THR A N 1
ATOM 1640 C CA . THR A 1 214 ? -16 17.281 -6.457 1 93.62 214 THR A CA 1
ATOM 1641 C C . THR A 1 214 ? -16.5 15.852 -6.293 1 93.62 214 THR A C 1
ATOM 1643 O O . THR A 1 214 ? -16 14.938 -6.957 1 93.62 214 THR A O 1
ATOM 1646 N N . LEU A 1 215 ? -17.438 15.727 -5.449 1 94.31 215 LEU A N 1
ATOM 1647 C CA . LEU A 1 215 ? -18 14.398 -5.223 1 94.31 215 LEU A CA 1
ATOM 1648 C C . LEU A 1 215 ? -18.656 13.867 -6.484 1 94.31 215 LEU A C 1
ATOM 1650 O O . LEU A 1 215 ? -18.422 12.719 -6.871 1 94.31 215 LEU A O 1
ATOM 1654 N N . ILE A 1 216 ? -19.422 14.68 -7.137 1 95.31 216 ILE A N 1
ATOM 1655 C CA . ILE A 1 216 ? -20.141 14.281 -8.336 1 95.31 216 ILE A CA 1
ATOM 1656 C C . ILE A 1 216 ? -19.156 13.922 -9.438 1 95.31 216 ILE A C 1
ATOM 1658 O O . ILE A 1 216 ? -19.281 12.875 -10.086 1 95.31 216 ILE A O 1
ATOM 1662 N N . PHE A 1 217 ? -18.188 14.688 -9.609 1 95.75 217 PHE A N 1
ATOM 1663 C CA . PHE A 1 217 ? -17.203 14.43 -10.656 1 95.75 217 PHE A CA 1
ATOM 1664 C C . PHE A 1 217 ? -16.359 13.203 -10.312 1 95.75 217 PHE A C 1
ATOM 1666 O O . PHE A 1 217 ? -15.938 12.469 -11.211 1 95.75 217 PHE A O 1
ATOM 1673 N N . SER A 1 218 ? -16.078 13.031 -9.047 1 96.06 218 SER A N 1
ATOM 1674 C CA . SER A 1 218 ? -15.352 11.828 -8.656 1 96.06 218 SER A CA 1
ATOM 1675 C C . SER A 1 218 ? -16.125 10.57 -9.039 1 96.06 218 SER A C 1
ATOM 1677 O O . SER A 1 218 ? -15.539 9.594 -9.516 1 96.06 218 SER A O 1
ATOM 1679 N N . ILE A 1 219 ? -17.406 10.672 -8.852 1 96.06 219 ILE A N 1
ATOM 1680 C CA . ILE A 1 219 ? -18.266 9.531 -9.172 1 96.06 219 ILE A CA 1
ATOM 1681 C C . ILE A 1 219 ? -18.297 9.328 -10.688 1 96.06 219 ILE A C 1
ATOM 1683 O O . ILE A 1 219 ? -18.219 8.195 -11.172 1 96.06 219 ILE A O 1
ATOM 1687 N N . ILE A 1 220 ? -18.375 10.375 -11.383 1 96.69 220 ILE A N 1
ATOM 1688 C CA . ILE A 1 220 ? -18.406 10.312 -12.844 1 96.69 220 ILE A CA 1
ATOM 1689 C C . ILE A 1 220 ? -17.078 9.734 -13.359 1 96.69 220 ILE A C 1
ATOM 1691 O O . ILE A 1 220 ? -17.078 8.836 -14.203 1 96.69 220 ILE A O 1
ATOM 1695 N N . PHE A 1 221 ? -16 10.242 -12.891 1 96.69 221 PHE A N 1
ATOM 1696 C CA . PHE A 1 221 ? -14.688 9.742 -13.289 1 96.69 221 PHE A CA 1
ATOM 1697 C C . PHE A 1 221 ? -14.516 8.281 -12.891 1 96.69 221 PHE A C 1
ATOM 1699 O O . PHE A 1 221 ? -13.953 7.484 -13.641 1 96.69 221 PHE A O 1
ATOM 1706 N N . GLY A 1 222 ? -14.992 7.969 -11.672 1 96.06 222 GLY A N 1
ATOM 1707 C CA . GLY A 1 222 ? -14.961 6.578 -11.258 1 96.06 222 GLY A CA 1
ATOM 1708 C C . GLY A 1 222 ? -15.742 5.66 -12.18 1 96.06 222 GLY A C 1
ATOM 1709 O O . GLY A 1 222 ? -15.289 4.562 -12.5 1 96.06 222 GLY A O 1
ATOM 1710 N N . PHE A 1 223 ? -16.875 6.195 -12.57 1 96.06 223 PHE A N 1
ATOM 1711 C CA . PHE A 1 223 ? -17.719 5.438 -13.484 1 96.06 223 PHE A CA 1
ATOM 1712 C C . PHE A 1 223 ? -17.016 5.227 -14.82 1 96.06 223 PHE A C 1
ATOM 1714 O O . PHE A 1 223 ? -17.016 4.121 -15.359 1 96.06 223 PHE A O 1
ATOM 1721 N N . LEU A 1 224 ? -16.484 6.207 -15.297 1 96.44 224 LEU A N 1
ATOM 1722 C CA . LEU A 1 224 ? -15.773 6.129 -16.562 1 96.44 224 LEU A CA 1
ATOM 1723 C C . LEU A 1 224 ? -14.578 5.188 -16.469 1 96.44 224 LEU A C 1
ATOM 1725 O O . LEU A 1 224 ? -14.305 4.418 -17.391 1 96.44 224 LEU A O 1
ATOM 1729 N N . ASP A 1 225 ? -13.844 5.262 -15.406 1 96.69 225 ASP A N 1
ATOM 1730 C CA . ASP A 1 225 ? -12.672 4.422 -15.195 1 96.69 225 ASP A CA 1
ATOM 1731 C C . ASP A 1 225 ? -13.055 2.943 -15.148 1 96.69 225 ASP A C 1
ATOM 1733 O O . ASP A 1 225 ? -12.43 2.111 -15.805 1 96.69 225 ASP A O 1
ATOM 1737 N N . ILE A 1 226 ? -14.109 2.643 -14.383 1 94.69 226 ILE A N 1
ATOM 1738 C CA . ILE A 1 226 ? -14.492 1.253 -14.164 1 94.69 226 ILE A CA 1
ATOM 1739 C C . ILE A 1 226 ? -15.141 0.69 -15.43 1 94.69 226 ILE A C 1
ATOM 1741 O O . ILE A 1 226 ? -14.781 -0.399 -15.883 1 94.69 226 ILE A O 1
ATOM 1745 N N . MET A 1 227 ? -16.062 1.461 -16.047 1 93.88 227 MET A N 1
ATOM 1746 C CA . MET A 1 227 ? -16.719 1.003 -17.266 1 93.88 227 MET A CA 1
ATOM 1747 C C . MET A 1 227 ? -15.734 0.938 -18.422 1 93.88 227 MET A C 1
ATOM 1749 O O . MET A 1 227 ? -15.727 -0.033 -19.188 1 93.88 227 MET A O 1
ATOM 1753 N N . GLY A 1 228 ? -14.977 1.979 -18.547 1 94.44 228 GLY A N 1
ATOM 1754 C CA . GLY A 1 228 ? -13.961 1.966 -19.594 1 94.44 228 GLY A CA 1
ATOM 1755 C C . GLY A 1 228 ? -12.945 0.853 -19.406 1 94.44 228 GLY A C 1
ATOM 1756 O O . GLY A 1 228 ? -12.539 0.213 -20.391 1 94.44 228 GLY A O 1
ATOM 1757 N N . GLY A 1 229 ? -12.531 0.648 -18.188 1 93.75 229 GLY A N 1
ATOM 1758 C CA . GLY A 1 229 ? -11.586 -0.418 -17.891 1 93.75 229 GLY A CA 1
ATOM 1759 C C . GLY A 1 229 ? -12.141 -1.803 -18.156 1 93.75 229 GLY A C 1
ATOM 1760 O O . GLY A 1 229 ? -11.445 -2.668 -18.688 1 93.75 229 GLY A O 1
ATOM 1761 N N . LEU A 1 230 ? -13.406 -2.029 -17.812 1 91.19 230 LEU A N 1
ATOM 1762 C CA . LEU A 1 230 ? -14.047 -3.318 -18.031 1 91.19 230 LEU A CA 1
ATOM 1763 C C . LEU A 1 230 ? -14.172 -3.607 -19.531 1 91.19 230 LEU A C 1
ATOM 1765 O O . LEU A 1 230 ? -13.914 -4.727 -19.969 1 91.19 230 LEU A O 1
ATOM 1769 N N . LEU A 1 231 ? -14.547 -2.625 -20.219 1 90.94 231 LEU A N 1
ATOM 1770 C CA . LEU A 1 231 ? -14.688 -2.777 -21.672 1 90.94 231 LEU A CA 1
ATOM 1771 C C . LEU A 1 231 ? -13.336 -3.09 -22.312 1 90.94 231 LEU A C 1
ATOM 1773 O O . LEU A 1 231 ? -13.234 -4.008 -23.125 1 90.94 231 LEU A O 1
ATOM 1777 N N . LEU A 1 232 ? -12.367 -2.398 -21.938 1 92.44 232 LEU A N 1
ATOM 1778 C CA . LEU A 1 232 ? -11.039 -2.594 -22.516 1 92.44 232 LEU A CA 1
ATOM 1779 C C . LEU A 1 232 ? -10.445 -3.928 -22.062 1 92.44 232 LEU A C 1
ATOM 1781 O O . LEU A 1 232 ? -9.727 -4.578 -22.828 1 92.44 232 LEU A O 1
ATOM 1785 N N . SER A 1 233 ? -10.68 -4.219 -20.797 1 90.56 233 SER A N 1
ATOM 1786 C CA . SER A 1 233 ? -10.188 -5.488 -20.266 1 90.56 233 SER A CA 1
ATOM 1787 C C . SER A 1 233 ? -10.727 -6.664 -21.078 1 90.56 233 SER A C 1
ATOM 1789 O O . SER A 1 233 ? -10.016 -7.648 -21.297 1 90.56 233 SER A O 1
ATOM 1791 N N . TYR A 1 234 ? -11.93 -6.586 -21.516 1 85.38 234 TYR A N 1
ATOM 1792 C CA . TYR A 1 234 ? -12.57 -7.629 -22.312 1 85.38 234 TYR A CA 1
ATOM 1793 C C . TYR A 1 234 ? -11.875 -7.797 -23.656 1 85.38 234 TYR A C 1
ATOM 1795 O O . TYR A 1 234 ? -11.656 -8.922 -24.125 1 85.38 234 TYR A O 1
ATOM 1803 N N . TYR A 1 235 ? -11.477 -6.773 -24.234 1 87.12 235 TYR A N 1
ATOM 1804 C CA . TYR A 1 235 ? -10.867 -6.824 -25.562 1 87.12 235 TYR A CA 1
ATOM 1805 C C . TYR A 1 235 ? -9.406 -7.238 -25.469 1 87.12 235 TYR A C 1
ATOM 1807 O O . TYR A 1 235 ? -8.891 -7.926 -26.359 1 87.12 235 TYR A O 1
ATOM 1815 N N . ILE A 1 236 ? -8.75 -6.934 -24.453 1 86.56 236 ILE A N 1
ATOM 1816 C CA . ILE A 1 236 ? -7.32 -7.203 -24.328 1 86.56 236 ILE A CA 1
ATOM 1817 C C . ILE A 1 236 ? -7.098 -8.484 -23.531 1 86.56 236 ILE A C 1
ATOM 1819 O O . ILE A 1 236 ? -5.969 -8.969 -23.422 1 86.56 236 ILE A O 1
ATOM 1823 N N . ASN A 1 237 ? -8.102 -9.062 -23.016 1 85.81 237 ASN A N 1
ATOM 1824 C CA . ASN A 1 237 ? -8.031 -10.289 -22.234 1 85.81 237 ASN A CA 1
ATOM 1825 C C . ASN A 1 237 ? -7.086 -10.141 -21.047 1 85.81 237 ASN A C 1
ATOM 1827 O O . ASN A 1 237 ? -6.18 -10.953 -20.859 1 85.81 237 ASN A O 1
ATOM 1831 N N . SER A 1 238 ? -7.25 -9.117 -20.375 1 88.62 238 SER A N 1
ATOM 1832 C CA . SER A 1 238 ? -6.469 -8.836 -19.172 1 88.62 238 SER A CA 1
ATOM 1833 C C . SER A 1 238 ? -7.352 -8.812 -17.938 1 88.62 238 SER A C 1
ATOM 1835 O O . SER A 1 238 ? -8.578 -8.82 -18.047 1 88.62 238 SER A O 1
ATOM 1837 N N . ALA A 1 239 ? -6.664 -8.969 -16.797 1 90.44 239 ALA A N 1
ATOM 1838 C CA . ALA A 1 239 ? -7.406 -8.82 -15.547 1 90.44 239 ALA A CA 1
ATOM 1839 C C . ALA A 1 239 ? -8.023 -7.426 -15.445 1 90.44 239 ALA A C 1
ATOM 1841 O O . ALA A 1 239 ? -7.359 -6.426 -15.734 1 90.44 239 ALA A O 1
ATOM 1842 N N . PRO A 1 240 ? -9.266 -7.352 -15.125 1 90.81 240 PRO A N 1
ATOM 1843 C CA . PRO A 1 240 ? -9.969 -6.066 -15.109 1 90.81 240 PRO A CA 1
ATOM 1844 C C . PRO A 1 240 ? -9.312 -5.047 -14.18 1 90.81 240 PRO A C 1
ATOM 1846 O O . PRO A 1 240 ? -9.273 -3.855 -14.5 1 90.81 240 PRO A O 1
ATOM 1849 N N . GLY A 1 241 ? -8.781 -5.438 -13.086 1 92.56 241 GLY A N 1
ATOM 1850 C CA . GLY A 1 241 ? -8.172 -4.52 -12.141 1 92.56 241 GLY A CA 1
ATOM 1851 C C . GLY A 1 241 ? -7.059 -3.688 -12.75 1 92.56 241 GLY A C 1
ATOM 1852 O O . GLY A 1 241 ? -7.004 -2.473 -12.547 1 92.56 241 GLY A O 1
ATOM 1853 N N . GLY A 1 242 ? -6.199 -4.344 -13.43 1 94.62 242 GLY A N 1
ATOM 1854 C CA . GLY A 1 242 ? -5.082 -3.643 -14.047 1 94.62 242 GLY A CA 1
ATOM 1855 C C . GLY A 1 242 ? -5.512 -2.648 -15.109 1 94.62 242 GLY A C 1
ATOM 1856 O O . GLY A 1 242 ? -5.031 -1.516 -15.133 1 94.62 242 GLY A O 1
ATOM 1857 N N . THR A 1 243 ? -6.387 -2.973 -15.898 1 95.19 243 THR A N 1
ATOM 1858 C CA . THR A 1 243 ? -6.859 -2.109 -16.984 1 95.19 243 THR A CA 1
ATOM 1859 C C . THR A 1 243 ? -7.625 -0.915 -16.422 1 95.19 243 THR A C 1
ATOM 1861 O O . THR A 1 243 ? -7.488 0.205 -16.906 1 95.19 243 THR A O 1
ATOM 1864 N N . ILE A 1 244 ? -8.391 -1.148 -15.438 1 95.62 244 ILE A N 1
ATOM 1865 C CA . ILE A 1 244 ? -9.141 -0.067 -14.805 1 95.62 244 ILE A CA 1
ATOM 1866 C C . ILE A 1 244 ? -8.164 0.955 -14.219 1 95.62 244 ILE A C 1
ATOM 1868 O O . ILE A 1 244 ? -8.359 2.164 -14.367 1 95.62 244 ILE A O 1
ATOM 1872 N N . ALA A 1 245 ? -7.16 0.429 -13.617 1 95.88 245 ALA A N 1
ATOM 1873 C CA . ALA A 1 245 ? -6.148 1.308 -13.047 1 95.88 245 ALA A CA 1
ATOM 1874 C C . ALA A 1 245 ? -5.5 2.178 -14.117 1 95.88 245 ALA A C 1
ATOM 1876 O O . ALA A 1 245 ? -5.363 3.391 -13.945 1 95.88 245 ALA A O 1
ATOM 1877 N N . LEU A 1 246 ? -5.168 1.618 -15.18 1 96.69 246 LEU A N 1
ATOM 1878 C CA . LEU A 1 246 ? -4.52 2.357 -16.25 1 96.69 246 LEU A CA 1
ATOM 1879 C C . LEU A 1 246 ? -5.465 3.385 -16.859 1 96.69 246 LEU A C 1
ATOM 1881 O O . LEU A 1 246 ? -5.055 4.5 -17.188 1 96.69 246 LEU A O 1
ATOM 1885 N N . VAL A 1 247 ? -6.656 3.018 -16.984 1 96.5 247 VAL A N 1
ATOM 1886 C CA . VAL A 1 247 ? -7.656 3.945 -17.5 1 96.5 247 VAL A CA 1
ATOM 1887 C C . VAL A 1 247 ? -7.816 5.121 -16.547 1 96.5 247 VAL A C 1
ATOM 1889 O O . VAL A 1 247 ? -7.984 6.266 -16.969 1 96.5 247 VAL A O 1
ATOM 1892 N N . SER A 1 248 ? -7.805 4.82 -15.273 1 96.12 248 SER A N 1
ATOM 1893 C CA . SER A 1 248 ? -7.941 5.883 -14.281 1 96.12 248 SER A CA 1
ATOM 1894 C C . SER A 1 248 ? -6.789 6.875 -14.367 1 96.12 248 SER A C 1
ATOM 1896 O O . SER A 1 248 ? -6.988 8.078 -14.203 1 96.12 248 SER A O 1
ATOM 1898 N N . VAL A 1 249 ? -5.602 6.383 -14.617 1 95.25 249 VAL A N 1
ATOM 1899 C CA . VAL A 1 249 ? -4.445 7.258 -14.789 1 95.25 249 VAL A CA 1
ATOM 1900 C C . VAL A 1 249 ? -4.625 8.117 -16.031 1 95.25 249 VAL A C 1
ATOM 1902 O O . VAL A 1 249 ? -4.344 9.312 -16.016 1 95.25 249 VAL A O 1
ATOM 1905 N N . LEU A 1 250 ? -5.062 7.504 -17.047 1 95.44 250 LEU A N 1
ATOM 1906 C CA . LEU A 1 250 ? -5.312 8.234 -18.297 1 95.44 250 LEU A CA 1
ATOM 1907 C C . LEU A 1 250 ? -6.352 9.328 -18.078 1 95.44 250 LEU A C 1
ATOM 1909 O O . LEU A 1 250 ? -6.199 10.438 -18.594 1 95.44 250 LEU A O 1
ATOM 1913 N N . THR A 1 251 ? -7.379 8.984 -17.375 1 95 251 THR A N 1
ATOM 1914 C CA . THR A 1 251 ? -8.422 9.961 -17.078 1 95 251 THR A CA 1
ATOM 1915 C C . THR A 1 251 ? -7.844 11.156 -16.328 1 95 251 THR A C 1
ATOM 1917 O O . THR A 1 251 ? -8.156 12.305 -16.656 1 95 251 THR A O 1
ATOM 1920 N N . LEU A 1 252 ? -7.043 10.875 -15.312 1 93.38 252 LEU A N 1
ATOM 1921 C CA . LEU A 1 252 ? -6.422 11.961 -14.562 1 93.38 252 LEU A CA 1
ATOM 1922 C C . LEU A 1 252 ? -5.535 12.812 -15.469 1 93.38 252 LEU A C 1
ATOM 1924 O O . LEU A 1 252 ? -5.555 14.039 -15.383 1 93.38 252 LEU A O 1
ATOM 1928 N N . LEU A 1 253 ? -4.793 12.195 -16.312 1 91.5 253 LEU A N 1
ATOM 1929 C CA . LEU A 1 253 ? -3.9 12.914 -17.203 1 91.5 253 LEU A CA 1
ATOM 1930 C C . LEU A 1 253 ? -4.699 13.789 -18.172 1 91.5 253 LEU A C 1
ATOM 1932 O O . LEU A 1 253 ? -4.273 14.898 -18.516 1 91.5 253 LEU A O 1
ATOM 1936 N N . ILE A 1 254 ? -5.773 13.312 -18.625 1 93.69 254 ILE A N 1
ATOM 1937 C CA . ILE A 1 254 ? -6.641 14.078 -19.516 1 93.69 254 ILE A CA 1
ATOM 1938 C C . ILE A 1 254 ? -7.188 15.297 -18.781 1 93.69 254 ILE A C 1
ATOM 1940 O O . ILE A 1 254 ? -7.223 16.406 -19.344 1 93.69 254 ILE A O 1
ATOM 1944 N N . VAL A 1 255 ? -7.625 15.078 -17.562 1 92 255 VAL A N 1
ATOM 1945 C CA . VAL A 1 255 ? -8.164 16.172 -16.766 1 92 255 VAL A CA 1
ATOM 1946 C C . VAL A 1 255 ? -7.078 17.219 -16.516 1 92 255 VAL A C 1
ATOM 1948 O O . VAL A 1 255 ? -7.332 18.422 -16.625 1 92 255 VAL A O 1
ATOM 1951 N N . LEU A 1 256 ? -5.875 16.781 -16.203 1 88.5 256 LEU A N 1
ATOM 1952 C CA . LEU A 1 256 ? -4.762 17.703 -15.977 1 88.5 256 LEU A CA 1
ATOM 1953 C C . LEU A 1 256 ? -4.422 18.453 -17.266 1 88.5 256 LEU A C 1
ATOM 1955 O O . LEU A 1 256 ? -4.113 19.656 -17.219 1 88.5 256 LEU A O 1
ATOM 1959 N N . GLY A 1 257 ? -4.41 17.75 -18.344 1 90.19 257 GLY A N 1
ATOM 1960 C CA . GLY A 1 257 ? -4.168 18.406 -19.625 1 90.19 257 GLY A CA 1
ATOM 1961 C C . GLY A 1 257 ? -5.215 19.438 -19.969 1 90.19 257 GLY A C 1
ATOM 1962 O O . GLY A 1 257 ? -4.883 20.516 -20.484 1 90.19 257 GLY A O 1
ATOM 1963 N N . TYR A 1 258 ? -6.391 19.109 -19.75 1 89.19 258 TYR A N 1
ATOM 1964 C CA . TYR A 1 258 ? -7.484 20.047 -20.031 1 89.19 258 TYR A CA 1
ATOM 1965 C C . TYR A 1 258 ? -7.359 21.297 -19.172 1 89.19 258 TYR A C 1
ATOM 1967 O O . TYR A 1 258 ? -7.582 22.406 -19.656 1 89.19 258 TYR A O 1
ATOM 1975 N N . LYS A 1 259 ? -7.062 21.125 -17.984 1 86.5 259 LYS A N 1
ATOM 1976 C CA . LYS A 1 259 ? -6.906 22.25 -17.078 1 86.5 259 LYS A CA 1
ATOM 1977 C C . LYS A 1 259 ? -5.758 23.156 -17.531 1 86.5 259 LYS A C 1
ATOM 1979 O O . LYS A 1 259 ? -5.867 24.391 -17.469 1 86.5 259 LYS A O 1
ATOM 1984 N N . LYS A 1 260 ? -4.727 22.516 -17.906 1 84.88 260 LYS A N 1
ATOM 1985 C CA . LYS A 1 260 ? -3.578 23.297 -18.359 1 84.88 260 LYS A CA 1
ATOM 1986 C C . LYS A 1 260 ? -3.918 24.094 -19.609 1 84.88 260 LYS A C 1
ATOM 1988 O O . LYS A 1 260 ? -3.459 25.219 -19.781 1 84.88 260 LYS A O 1
ATOM 1993 N N . LEU A 1 261 ? -4.684 23.531 -20.391 1 81.88 261 LEU A N 1
ATOM 1994 C CA . LEU A 1 261 ? -5.043 24.188 -21.641 1 81.88 261 LEU A CA 1
ATOM 1995 C C . LEU A 1 261 ? -6.078 25.281 -21.391 1 81.88 261 LEU A C 1
ATOM 1997 O O . LEU A 1 261 ? -6.066 26.312 -22.062 1 81.88 261 LEU A O 1
ATOM 2001 N N . TRP A 1 262 ? -6.941 24.969 -20.516 1 73.19 262 TRP A N 1
ATOM 2002 C CA . TRP A 1 262 ? -8.016 25.938 -20.328 1 73.19 262 TRP A CA 1
ATOM 2003 C C . TRP A 1 262 ? -7.641 26.969 -19.266 1 73.19 262 TRP A C 1
ATOM 2005 O O . TRP A 1 262 ? -8.164 28.094 -19.266 1 73.19 262 TRP A O 1
ATOM 2015 N N . ASN A 1 263 ? -6.961 26.531 -18.188 1 63.16 263 ASN A N 1
ATOM 2016 C CA . ASN A 1 263 ? -6.602 27.531 -17.203 1 63.16 263 ASN A CA 1
ATOM 2017 C C . ASN A 1 263 ? -5.41 28.375 -17.656 1 63.16 263 ASN A C 1
ATOM 2019 O O . ASN A 1 263 ? -4.832 29.125 -16.859 1 63.16 263 ASN A O 1
ATOM 2023 N N . LYS A 1 264 ? -4.879 28.188 -18.984 1 45.88 264 LYS A N 1
ATOM 2024 C CA . LYS A 1 264 ? -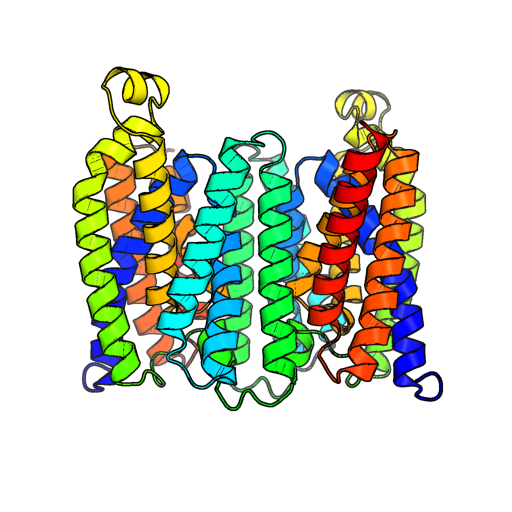4.133 29.281 -19.594 1 45.88 264 LYS A CA 1
ATOM 2025 C C . LYS A 1 264 ? -5.074 30.328 -20.172 1 45.88 264 LYS A C 1
ATOM 2027 O O . LYS A 1 264 ? -6.074 29.984 -20.812 1 45.88 264 LYS A O 1
ATOM 2032 N N . MET B 1 1 ? 18.656 -27.078 8.008 1 59.03 1 MET B N 1
ATOM 2033 C CA . MET B 1 1 ? 18.391 -25.766 7.41 1 59.03 1 MET B CA 1
ATOM 2034 C C . MET B 1 1 ? 19.641 -25.234 6.711 1 59.03 1 MET B C 1
ATOM 2036 O O . MET B 1 1 ? 19.594 -24.875 5.535 1 59.03 1 MET B O 1
ATOM 2040 N N . LEU B 1 2 ? 20.844 -25.234 7.469 1 62.41 2 LEU B N 1
ATOM 2041 C CA . LEU B 1 2 ? 22.078 -24.656 6.945 1 62.41 2 LEU B CA 1
ATOM 2042 C C . LEU B 1 2 ? 22.734 -25.594 5.934 1 62.41 2 LEU B C 1
ATOM 2044 O O . LEU B 1 2 ? 23.688 -25.219 5.254 1 62.41 2 LEU B O 1
ATOM 2048 N N . GLN B 1 3 ? 22.141 -26.609 5.84 1 58.31 3 GLN B N 1
ATOM 2049 C CA . GLN B 1 3 ? 22.75 -27.531 4.898 1 58.31 3 GLN B CA 1
ATOM 2050 C C . GLN B 1 3 ? 22.281 -27.266 3.473 1 58.31 3 GLN B C 1
ATOM 2052 O O . GLN B 1 3 ? 22.969 -27.609 2.512 1 58.31 3 GLN B O 1
ATOM 2057 N N . TYR B 1 4 ? 21.219 -26.578 3.381 1 69.19 4 TYR B N 1
ATOM 2058 C CA . TYR B 1 4 ? 20.672 -26.281 2.061 1 69.19 4 TYR B CA 1
ATOM 2059 C C . TYR B 1 4 ? 21.234 -24.969 1.518 1 69.19 4 TYR B C 1
ATOM 2061 O O . TYR B 1 4 ? 21.219 -23.953 2.207 1 69.19 4 TYR B O 1
ATOM 2069 N N . ALA B 1 5 ? 21.875 -25.078 0.404 1 73.31 5 ALA B N 1
ATOM 2070 C CA . ALA B 1 5 ? 22.5 -23.938 -0.263 1 73.31 5 ALA B CA 1
ATOM 2071 C C . ALA B 1 5 ? 21.547 -22.75 -0.349 1 73.31 5 ALA B C 1
ATOM 2073 O O . ALA B 1 5 ? 21.938 -21.609 -0.147 1 73.31 5 ALA B O 1
ATOM 2074 N N . PHE B 1 6 ? 20.375 -23.094 -0.501 1 75.19 6 PHE B N 1
ATOM 2075 C CA . PHE B 1 6 ? 19.391 -22.016 -0.641 1 75.19 6 PHE B CA 1
ATOM 2076 C C . PHE B 1 6 ? 19.219 -21.281 0.68 1 75.19 6 PHE B C 1
ATOM 2078 O O . PHE B 1 6 ? 19.031 -20.062 0.696 1 75.19 6 PHE B O 1
ATOM 2085 N N . MET B 1 7 ? 19.344 -22 1.739 1 77.12 7 MET B N 1
ATOM 2086 C CA . MET B 1 7 ? 19.141 -21.375 3.043 1 77.12 7 MET B CA 1
ATOM 2087 C C . MET B 1 7 ? 20.328 -20.5 3.404 1 77.12 7 MET B C 1
ATOM 2089 O O . MET B 1 7 ? 20.156 -19.422 3.98 1 77.12 7 MET B O 1
ATOM 2093 N N . GLN B 1 8 ? 21.5 -20.859 3.039 1 79.31 8 GLN B N 1
ATOM 2094 C CA . GLN B 1 8 ? 22.688 -20.047 3.279 1 79.31 8 GLN B CA 1
ATOM 2095 C C . GLN B 1 8 ? 22.625 -18.734 2.52 1 79.31 8 GLN B C 1
ATOM 2097 O O . GLN B 1 8 ? 22.922 -17.672 3.078 1 79.31 8 GLN B O 1
ATOM 2102 N N . ASN B 1 9 ? 22.203 -18.875 1.35 1 80.81 9 ASN B N 1
ATOM 2103 C CA . ASN B 1 9 ? 22.047 -17.672 0.538 1 80.81 9 ASN B CA 1
ATOM 2104 C C . ASN B 1 9 ? 20.969 -16.75 1.095 1 80.81 9 ASN B C 1
ATOM 2106 O O . ASN B 1 9 ? 21.125 -15.531 1.064 1 80.81 9 ASN B O 1
ATOM 2110 N N . ALA B 1 10 ? 19.953 -17.391 1.595 1 82.69 10 ALA B N 1
ATOM 2111 C CA . ALA B 1 10 ? 18.859 -16.609 2.164 1 82.69 10 ALA B CA 1
ATOM 2112 C C . ALA B 1 10 ? 19.312 -15.859 3.42 1 82.69 10 ALA B C 1
ATOM 2114 O O . ALA B 1 10 ? 18.906 -14.719 3.648 1 82.69 10 ALA B O 1
ATOM 2115 N N . ILE B 1 11 ? 20.188 -16.438 4.168 1 85.69 11 ILE B N 1
ATOM 2116 C CA . ILE B 1 11 ? 20.672 -15.844 5.406 1 85.69 11 ILE B CA 1
ATOM 2117 C C . ILE B 1 11 ? 21.594 -14.672 5.082 1 85.69 11 ILE B C 1
ATOM 2119 O O . ILE B 1 11 ? 21.484 -13.602 5.691 1 85.69 11 ILE B O 1
ATOM 2123 N N . ILE B 1 12 ? 22.438 -14.852 4.148 1 84.38 12 ILE B N 1
ATOM 2124 C CA . ILE B 1 12 ? 23.359 -13.781 3.758 1 84.38 12 ILE B CA 1
ATOM 2125 C C . ILE B 1 12 ? 22.562 -12.594 3.211 1 84.38 12 ILE B C 1
ATOM 2127 O O . ILE B 1 12 ? 22.797 -11.453 3.607 1 84.38 12 ILE B O 1
ATOM 2131 N N . ALA B 1 13 ? 21.656 -12.906 2.311 1 85.81 13 ALA B N 1
ATOM 2132 C CA . ALA B 1 13 ? 20.797 -11.844 1.779 1 85.81 13 ALA B CA 1
ATOM 2133 C C . ALA B 1 13 ? 20 -11.18 2.893 1 85.81 13 ALA B C 1
ATOM 2135 O O . ALA B 1 13 ? 19.812 -9.961 2.889 1 85.81 13 ALA B O 1
ATOM 2136 N N . GLY B 1 14 ? 19.594 -12.008 3.844 1 89.31 14 GLY B N 1
ATOM 2137 C CA . GLY B 1 14 ? 18.828 -11.5 4.973 1 89.31 14 GLY B CA 1
ATOM 2138 C C . GLY B 1 14 ? 19.609 -10.508 5.82 1 89.31 14 GLY B C 1
ATOM 2139 O O . GLY B 1 14 ? 19.031 -9.547 6.328 1 89.31 14 GLY B O 1
ATOM 2140 N N . ILE B 1 15 ? 20.844 -10.734 5.926 1 90.62 15 ILE B N 1
ATOM 2141 C CA . ILE B 1 15 ? 21.688 -9.844 6.711 1 90.62 15 ILE B CA 1
ATOM 2142 C C . ILE B 1 15 ? 21.766 -8.469 6.039 1 90.62 15 ILE B C 1
ATOM 2144 O O . ILE B 1 15 ? 21.594 -7.441 6.691 1 90.62 15 ILE B O 1
ATOM 2148 N N . PHE B 1 16 ? 21.969 -8.445 4.77 1 90.94 16 PHE B N 1
ATOM 2149 C CA . PHE B 1 16 ? 22.047 -7.18 4.043 1 90.94 16 PHE B CA 1
ATOM 2150 C C . PHE B 1 16 ? 20.703 -6.449 4.098 1 90.94 16 PHE B C 1
ATOM 2152 O O . PHE B 1 16 ? 20.656 -5.238 4.32 1 90.94 16 PHE B O 1
ATOM 2159 N N . ILE B 1 17 ? 19.672 -7.234 3.963 1 92.62 17 ILE B N 1
ATOM 2160 C CA . ILE B 1 17 ? 18.328 -6.652 3.945 1 92.62 17 ILE B CA 1
ATOM 2161 C C . ILE B 1 17 ? 18 -6.082 5.32 1 92.62 17 ILE B C 1
ATOM 2163 O O . ILE B 1 17 ? 17.359 -5.031 5.426 1 92.62 17 ILE B O 1
ATOM 2167 N N . SER B 1 18 ? 18.453 -6.793 6.348 1 93.88 18 SER B N 1
ATOM 2168 C CA . SER B 1 18 ? 18.172 -6.352 7.711 1 93.88 18 SER B CA 1
ATOM 2169 C C . SER B 1 18 ? 18.875 -5.035 8.023 1 93.88 18 SER B C 1
ATOM 2171 O O . SER B 1 18 ? 18.453 -4.297 8.914 1 93.88 18 SER B O 1
ATOM 2173 N N . ILE B 1 19 ? 19.844 -4.73 7.316 1 93.38 19 ILE B N 1
ATOM 2174 C CA . ILE B 1 19 ? 20.562 -3.475 7.492 1 93.38 19 ILE B CA 1
ATOM 2175 C C . ILE B 1 19 ? 19.938 -2.398 6.605 1 93.38 19 ILE B C 1
ATOM 2177 O O . ILE B 1 19 ? 19.625 -1.305 7.078 1 93.38 19 ILE B O 1
ATOM 2181 N N . LEU B 1 20 ? 19.688 -2.734 5.414 1 94.81 20 LEU B N 1
ATOM 2182 C CA . LEU B 1 20 ? 19.281 -1.76 4.406 1 94.81 20 LEU B CA 1
ATOM 2183 C C . LEU B 1 20 ? 17.859 -1.282 4.656 1 94.81 20 LEU B C 1
ATOM 2185 O O . LEU B 1 20 ? 17.578 -0.081 4.613 1 94.81 20 LEU B O 1
ATOM 2189 N N . CYS B 1 21 ? 16.953 -2.178 4.91 1 94.31 21 CYS B N 1
ATOM 2190 C CA . CYS B 1 21 ? 15.539 -1.833 5.023 1 94.31 21 CYS B CA 1
ATOM 2191 C C . CYS B 1 21 ? 15.305 -0.867 6.18 1 94.31 21 CYS B C 1
ATOM 2193 O O . CYS B 1 21 ? 14.781 0.23 5.98 1 94.31 21 CYS B O 1
ATOM 2195 N N . PRO B 1 22 ? 15.758 -1.229 7.371 1 94.31 22 PRO B N 1
ATOM 2196 C CA . PRO B 1 22 ? 15.539 -0.295 8.477 1 94.31 22 PRO B CA 1
ATOM 2197 C C . PRO B 1 22 ? 16.328 1.001 8.32 1 94.31 22 PRO B C 1
ATOM 2199 O O . PRO B 1 22 ? 15.883 2.061 8.773 1 94.31 22 PRO B O 1
ATOM 2202 N N . ALA B 1 23 ? 17.484 0.944 7.723 1 94.31 23 ALA B N 1
ATOM 2203 C CA . ALA B 1 23 ? 18.281 2.146 7.531 1 94.31 23 ALA B CA 1
ATOM 2204 C C . ALA B 1 23 ? 17.594 3.135 6.602 1 94.31 23 ALA B C 1
ATOM 2206 O O . ALA B 1 23 ? 17.453 4.316 6.934 1 94.31 23 ALA B O 1
ATOM 2207 N N . VAL B 1 24 ? 17.156 2.639 5.527 1 94.25 24 VAL B N 1
ATOM 2208 C CA . VAL B 1 24 ? 16.422 3.484 4.586 1 94.25 24 VAL B CA 1
ATOM 2209 C C . VAL B 1 24 ? 15.102 3.926 5.207 1 94.25 24 VAL B C 1
ATOM 2211 O O . VAL B 1 24 ? 14.688 5.074 5.043 1 94.25 24 VAL B O 1
ATOM 2214 N N . GLY B 1 25 ? 14.5 3.012 5.922 1 93.56 25 GLY B N 1
ATOM 2215 C CA . GLY B 1 25 ? 13.242 3.307 6.582 1 93.56 25 GLY B CA 1
ATOM 2216 C C . GLY B 1 25 ? 13.352 4.426 7.602 1 93.56 25 GLY B C 1
ATOM 2217 O O . GLY B 1 25 ? 12.453 5.266 7.703 1 93.56 25 GLY B O 1
ATOM 2218 N N . THR B 1 26 ? 14.359 4.473 8.352 1 93.38 26 THR B N 1
ATOM 2219 C CA . THR B 1 26 ? 14.57 5.512 9.359 1 93.38 26 THR B CA 1
ATOM 2220 C C . THR B 1 26 ? 14.602 6.891 8.711 1 93.38 26 THR B C 1
ATOM 2222 O O . THR B 1 26 ? 13.969 7.828 9.203 1 93.38 26 THR B O 1
ATOM 2225 N N . PHE B 1 27 ? 15.219 6.996 7.617 1 92.62 27 PHE B N 1
ATOM 2226 C CA . PHE B 1 27 ? 15.305 8.281 6.934 1 92.62 27 PHE B CA 1
ATOM 2227 C C . PHE B 1 27 ? 13.969 8.641 6.293 1 92.62 27 PHE B C 1
ATOM 2229 O O . PHE B 1 27 ? 13.547 9.805 6.324 1 92.62 27 PHE B O 1
ATOM 2236 N N . LEU B 1 28 ? 13.312 7.645 5.785 1 90.25 28 LEU B N 1
ATOM 2237 C CA . LEU B 1 28 ? 12.023 7.898 5.148 1 90.25 28 LEU B CA 1
ATOM 2238 C C . LEU B 1 28 ? 10.984 8.352 6.172 1 90.25 28 LEU B C 1
ATOM 2240 O O . LEU B 1 28 ? 10.211 9.273 5.91 1 90.25 28 LEU B O 1
ATOM 2244 N N . VAL B 1 29 ? 11.039 7.684 7.277 1 86.75 29 VAL B N 1
ATOM 2245 C CA . VAL B 1 29 ? 10.078 7.984 8.328 1 86.75 29 VAL B CA 1
ATOM 2246 C C . VAL B 1 29 ? 10.344 9.375 8.891 1 86.75 29 VAL B C 1
ATOM 2248 O O . VAL B 1 29 ? 9.414 10.164 9.086 1 86.75 29 VAL B O 1
ATOM 2251 N N . LEU B 1 30 ? 11.531 9.758 9.125 1 84.56 30 LEU B N 1
ATOM 2252 C CA . LEU B 1 30 ? 11.891 11.039 9.727 1 84.56 30 LEU B CA 1
ATOM 2253 C C . LEU B 1 30 ? 11.695 12.18 8.742 1 84.56 30 LEU B C 1
ATOM 2255 O O . LEU B 1 30 ? 11.445 13.32 9.141 1 84.56 30 LEU B O 1
ATOM 2259 N N . LYS B 1 31 ? 11.781 11.836 7.449 1 82.88 31 LYS B N 1
ATOM 2260 C CA . LYS B 1 31 ? 11.531 12.836 6.418 1 82.88 31 LYS B CA 1
ATOM 2261 C C . LYS B 1 31 ? 10.039 12.977 6.137 1 82.88 31 LYS B C 1
ATOM 2263 O O . LYS B 1 31 ? 9.633 13.781 5.301 1 82.88 31 LYS B O 1
ATOM 2268 N N . ARG B 1 32 ? 9.211 12.133 6.797 1 75.81 32 ARG B N 1
ATOM 2269 C CA . ARG B 1 32 ? 7.766 12.125 6.594 1 75.81 32 ARG B CA 1
ATOM 2270 C C . ARG B 1 32 ? 7.414 11.719 5.168 1 75.81 32 ARG B C 1
ATOM 2272 O O . ARG B 1 32 ? 6.52 12.297 4.551 1 75.81 32 ARG B O 1
ATOM 2279 N N . TYR B 1 33 ? 8.188 10.836 4.648 1 78.94 33 TYR B N 1
ATOM 2280 C CA . TYR B 1 33 ? 8.016 10.289 3.305 1 78.94 33 TYR B CA 1
ATOM 2281 C C . TYR B 1 33 ? 7.734 8.797 3.354 1 78.94 33 TYR B C 1
ATOM 2283 O O . TYR B 1 33 ? 8.188 8.039 2.486 1 78.94 33 TYR B O 1
ATOM 2291 N N . SER B 1 34 ? 7.086 8.438 4.363 1 75.62 34 SER B N 1
ATOM 2292 C CA . SER B 1 34 ? 6.902 7.008 4.582 1 75.62 34 SER B CA 1
ATOM 2293 C C . SER B 1 34 ? 6.051 6.383 3.48 1 75.62 34 SER B C 1
ATOM 2295 O O . SER B 1 34 ? 6.227 5.211 3.145 1 75.62 34 SER B O 1
ATOM 2297 N N . MET B 1 35 ? 5.23 7.199 2.855 1 81.5 35 MET B N 1
ATOM 2298 C CA . MET B 1 35 ? 4.344 6.68 1.816 1 81.5 35 MET B CA 1
ATOM 2299 C C . MET B 1 35 ? 5.121 6.371 0.541 1 81.5 35 MET B C 1
ATOM 2301 O O . MET B 1 35 ? 4.672 5.586 -0.292 1 81.5 35 MET B O 1
ATOM 2305 N N . MET B 1 36 ? 6.25 6.953 0.437 1 85.69 36 MET B N 1
ATOM 2306 C CA . MET B 1 36 ? 7.078 6.711 -0.74 1 85.69 36 MET B CA 1
ATOM 2307 C C . MET B 1 36 ? 7.555 5.262 -0.781 1 85.69 36 MET B C 1
ATOM 2309 O O . MET B 1 36 ? 7.605 4.652 -1.851 1 85.69 36 MET B O 1
ATOM 2313 N N . GLY B 1 37 ? 7.934 4.789 0.407 1 87.5 37 GLY B N 1
ATOM 2314 C CA . GLY B 1 37 ? 8.328 3.393 0.477 1 87.5 37 GLY B CA 1
ATOM 2315 C C . GLY B 1 37 ? 7.266 2.441 -0.037 1 87.5 37 GLY B C 1
ATOM 2316 O O . GLY B 1 37 ? 7.57 1.499 -0.771 1 87.5 37 GLY B O 1
ATOM 2317 N N . ASP B 1 38 ? 6.102 2.74 0.271 1 88.31 38 ASP B N 1
ATOM 2318 C CA . ASP B 1 38 ? 4.977 1.915 -0.153 1 88.31 38 ASP B CA 1
ATOM 2319 C C . ASP B 1 38 ? 4.766 2.006 -1.663 1 88.31 38 ASP B C 1
ATOM 2321 O O . ASP B 1 38 ? 4.609 0.983 -2.336 1 88.31 38 ASP B O 1
ATOM 2325 N N . THR B 1 39 ? 4.75 3.205 -2.143 1 92.19 39 THR B N 1
ATOM 2326 C CA . THR B 1 39 ? 4.566 3.432 -3.57 1 92.19 39 THR B CA 1
ATOM 2327 C C . THR B 1 39 ? 5.664 2.736 -4.375 1 92.19 39 THR B C 1
ATOM 2329 O O . THR B 1 39 ? 5.379 2.074 -5.375 1 92.19 39 THR B O 1
ATOM 2332 N N . LEU B 1 40 ? 6.84 2.809 -3.904 1 94.38 40 LEU B N 1
ATOM 2333 C CA . LEU B 1 40 ? 7.965 2.238 -4.637 1 94.38 40 LEU B CA 1
ATOM 2334 C C . LEU B 1 40 ? 7.949 0.715 -4.555 1 94.38 40 LEU B C 1
ATOM 2336 O O . LEU B 1 40 ? 8.367 0.035 -5.492 1 94.38 40 LEU B O 1
ATOM 2340 N N . SER B 1 41 ? 7.484 0.186 -3.467 1 93.75 41 SER B N 1
ATOM 2341 C CA . SER B 1 41 ? 7.332 -1.262 -3.375 1 93.75 41 SER B CA 1
ATOM 2342 C C . SER B 1 41 ? 6.371 -1.785 -4.438 1 93.75 41 SER B C 1
ATOM 2344 O O . SER B 1 41 ? 6.629 -2.814 -5.062 1 93.75 41 SER B O 1
ATOM 2346 N N . HIS B 1 42 ? 5.383 -1.091 -4.66 1 93.56 42 HIS B N 1
ATOM 2347 C CA . HIS B 1 42 ? 4.426 -1.488 -5.688 1 93.56 42 HIS B CA 1
ATOM 2348 C C . HIS B 1 42 ? 4.977 -1.225 -7.086 1 93.56 42 HIS B C 1
ATOM 2350 O O . HIS B 1 42 ? 4.648 -1.942 -8.031 1 93.56 42 HIS B O 1
ATOM 2356 N N . SER B 1 43 ? 5.766 -0.207 -7.164 1 96.19 43 SER B N 1
ATOM 2357 C CA . SER B 1 43 ? 6.414 0.063 -8.445 1 96.19 43 SER B CA 1
ATOM 2358 C C . SER B 1 43 ? 7.344 -1.077 -8.844 1 96.19 43 SER B C 1
ATOM 2360 O O . SER B 1 43 ? 7.52 -1.354 -10.031 1 96.19 43 SER B O 1
ATOM 2362 N N . SER B 1 44 ? 7.91 -1.672 -7.848 1 96.12 44 SER B N 1
ATOM 2363 C CA . SER B 1 44 ? 8.781 -2.809 -8.141 1 96.12 44 SER B CA 1
ATOM 2364 C C . SER B 1 44 ? 7.992 -3.957 -8.766 1 96.12 44 SER B C 1
ATOM 2366 O O . SER B 1 44 ? 8.555 -4.77 -9.508 1 96.12 44 SER B O 1
ATOM 2368 N N . PHE B 1 45 ? 6.734 -4.027 -8.516 1 95.38 45 PHE B N 1
ATOM 2369 C CA . PHE B 1 45 ? 5.875 -5.051 -9.102 1 95.38 45 PHE B CA 1
ATOM 2370 C C . PHE B 1 45 ? 5.824 -4.914 -10.617 1 95.38 45 PHE B C 1
ATOM 2372 O O . PHE B 1 45 ? 5.91 -5.906 -11.344 1 95.38 45 PHE B O 1
ATOM 2379 N N . ALA B 1 46 ? 5.676 -3.717 -11.07 1 96.19 46 ALA B N 1
ATOM 2380 C CA . ALA B 1 46 ? 5.707 -3.465 -12.508 1 96.19 46 ALA B CA 1
ATOM 2381 C C . ALA B 1 46 ? 7.043 -3.887 -13.109 1 96.19 46 ALA B C 1
ATOM 2383 O O . ALA B 1 46 ? 7.082 -4.484 -14.188 1 96.19 46 ALA B O 1
ATOM 2384 N N . GLY B 1 47 ? 8.109 -3.557 -12.453 1 96 47 GLY B N 1
ATOM 2385 C CA . GLY B 1 47 ? 9.422 -3.971 -12.914 1 96 47 GLY B CA 1
ATOM 2386 C C . GLY B 1 47 ? 9.578 -5.477 -13 1 96 47 GLY B C 1
ATOM 2387 O O . GLY B 1 47 ? 10.094 -6 -13.992 1 96 47 GLY B O 1
ATOM 2388 N N . VAL B 1 48 ? 9.141 -6.133 -11.977 1 94.06 48 VAL B N 1
ATOM 2389 C CA . VAL B 1 48 ? 9.203 -7.59 -11.953 1 94.06 48 VAL B CA 1
ATOM 2390 C C . VAL B 1 48 ? 8.367 -8.164 -13.094 1 94.06 48 VAL B C 1
ATOM 2392 O O . VAL B 1 48 ? 8.797 -9.094 -13.781 1 94.06 48 VAL B O 1
ATOM 2395 N N . ALA B 1 49 ? 7.164 -7.617 -13.281 1 94.12 49 ALA B N 1
ATOM 2396 C CA . ALA B 1 49 ? 6.277 -8.078 -14.352 1 94.12 49 ALA B CA 1
ATOM 2397 C C . ALA B 1 49 ? 6.941 -7.922 -15.719 1 94.12 49 ALA B C 1
ATOM 2399 O O . ALA B 1 49 ? 6.867 -8.82 -16.547 1 94.12 49 ALA B O 1
ATOM 2400 N N . ILE B 1 50 ? 7.57 -6.832 -15.898 1 94.25 50 ILE B N 1
ATOM 2401 C CA . ILE B 1 50 ? 8.273 -6.574 -17.141 1 94.25 50 ILE B CA 1
ATOM 2402 C C . ILE B 1 50 ? 9.375 -7.613 -17.344 1 94.25 50 ILE B C 1
ATOM 2404 O O . ILE B 1 50 ? 9.547 -8.148 -18.438 1 94.25 50 ILE B O 1
ATOM 2408 N N . GLY B 1 51 ? 10.125 -7.879 -16.281 1 92.19 51 GLY B N 1
ATOM 2409 C CA . GLY B 1 51 ? 11.18 -8.875 -16.359 1 92.19 51 GLY B CA 1
ATOM 2410 C C . GLY B 1 51 ? 10.672 -10.266 -16.688 1 92.19 51 GLY B C 1
ATOM 2411 O O . GLY B 1 51 ? 11.227 -10.953 -17.547 1 92.19 51 GLY B O 1
ATOM 2412 N N . ILE B 1 52 ? 9.602 -10.656 -16.062 1 89.31 52 ILE B N 1
ATOM 2413 C CA . ILE B 1 52 ? 9.047 -11.992 -16.25 1 89.31 52 ILE B CA 1
ATOM 2414 C C . ILE B 1 52 ? 8.492 -12.133 -17.656 1 89.31 52 ILE B C 1
ATOM 2416 O O . ILE B 1 52 ? 8.758 -13.125 -18.344 1 89.31 52 ILE B O 1
ATOM 2420 N N . VAL B 1 53 ? 7.727 -11.203 -18.156 1 90.19 53 VAL B N 1
ATOM 2421 C CA . VAL B 1 53 ? 7.02 -11.289 -19.422 1 90.19 53 VAL B CA 1
ATOM 2422 C C . VAL B 1 53 ? 8.016 -11.203 -20.578 1 90.19 53 VAL B C 1
ATOM 2424 O O . VAL B 1 53 ? 7.883 -11.922 -21.578 1 90.19 53 VAL B O 1
ATOM 2427 N N . PHE B 1 54 ? 9.031 -10.398 -20.406 1 91.5 54 PHE B N 1
ATOM 2428 C CA . PHE B 1 54 ? 9.969 -10.203 -21.5 1 91.5 54 PHE B CA 1
ATOM 2429 C C . PHE B 1 54 ? 11.188 -11.102 -21.344 1 91.5 54 PHE B C 1
ATOM 2431 O O . PHE B 1 54 ? 12.094 -11.086 -22.188 1 91.5 54 PHE B O 1
ATOM 2438 N N . GLY B 1 55 ? 11.273 -11.812 -20.328 1 87.62 55 GLY B N 1
ATOM 2439 C CA . GLY B 1 55 ? 12.32 -12.797 -20.125 1 87.62 55 GLY B CA 1
ATOM 2440 C C . GLY B 1 55 ? 13.609 -12.203 -19.594 1 87.62 55 GLY B C 1
ATOM 2441 O O . GLY B 1 55 ? 14.695 -12.727 -19.844 1 87.62 55 GLY B O 1
ATOM 2442 N N . TYR B 1 56 ? 13.547 -11.047 -18.969 1 89.69 56 TYR B N 1
ATOM 2443 C CA . TYR B 1 56 ? 14.711 -10.43 -18.328 1 89.69 56 TYR B CA 1
ATOM 2444 C C . TYR B 1 56 ? 14.781 -10.805 -16.859 1 89.69 56 TYR B C 1
ATOM 2446 O O . TYR B 1 56 ? 13.875 -11.461 -16.328 1 89.69 56 TYR B O 1
ATOM 2454 N N . ASN B 1 57 ? 16.016 -10.516 -16.297 1 90.44 57 ASN B N 1
ATOM 2455 C CA . ASN B 1 57 ? 16.141 -10.711 -14.852 1 90.44 57 ASN B CA 1
ATOM 2456 C C . ASN B 1 57 ? 15.172 -9.812 -14.078 1 90.44 57 ASN B C 1
ATOM 2458 O O . ASN B 1 57 ? 15.312 -8.586 -14.086 1 90.44 57 ASN B O 1
ATOM 2462 N N . PRO B 1 58 ? 14.18 -10.43 -13.391 1 91.75 58 PRO B N 1
ATOM 2463 C CA . PRO B 1 58 ? 13.148 -9.641 -12.719 1 91.75 58 PRO B CA 1
ATOM 2464 C C . PRO B 1 58 ? 13.719 -8.711 -11.656 1 91.75 58 PRO B C 1
ATOM 2466 O O . PRO B 1 58 ? 13.164 -7.629 -11.414 1 91.75 58 PRO B O 1
ATOM 2469 N N . ILE B 1 59 ? 14.773 -9.062 -11.008 1 92.69 59 ILE B N 1
ATOM 2470 C CA . ILE B 1 59 ? 15.375 -8.234 -9.969 1 92.69 59 ILE B CA 1
ATOM 2471 C C . ILE B 1 59 ? 15.969 -6.973 -10.594 1 92.69 59 ILE B C 1
ATOM 2473 O O . ILE B 1 59 ? 15.789 -5.867 -10.078 1 92.69 59 ILE B O 1
ATOM 2477 N N . PHE B 1 60 ? 16.547 -7.156 -11.664 1 93.25 60 PHE B N 1
ATOM 2478 C CA . PHE B 1 60 ? 17.156 -6.043 -12.367 1 93.25 60 PHE B CA 1
ATOM 2479 C C . PHE B 1 60 ? 16.109 -5.094 -12.922 1 93.25 60 PHE B C 1
ATOM 2481 O O . PHE B 1 60 ? 16.234 -3.875 -12.797 1 93.25 60 PHE B O 1
ATOM 2488 N N . THR B 1 61 ? 15.172 -5.68 -13.539 1 94.94 61 THR B N 1
ATOM 2489 C CA . THR B 1 61 ? 14.109 -4.848 -14.094 1 94.94 61 THR B CA 1
ATOM 2490 C C . THR B 1 61 ? 13.32 -4.16 -12.984 1 94.94 61 THR B C 1
ATOM 2492 O O . THR B 1 61 ? 12.852 -3.033 -13.148 1 94.94 61 THR B O 1
ATOM 2495 N N . ALA B 1 62 ? 13.164 -4.855 -11.875 1 96.31 62 ALA B N 1
ATOM 2496 C CA . ALA B 1 62 ? 12.523 -4.238 -10.719 1 96.31 62 ALA B CA 1
ATOM 2497 C C . ALA B 1 62 ? 13.32 -3.027 -10.234 1 96.31 62 ALA B C 1
ATOM 2499 O O . ALA B 1 62 ? 12.742 -1.979 -9.938 1 96.31 62 ALA B O 1
ATOM 2500 N N . PHE B 1 63 ? 14.609 -3.141 -10.219 1 96.44 63 PHE B N 1
ATOM 2501 C CA . PHE B 1 63 ? 15.461 -2.041 -9.781 1 96.44 63 PHE B CA 1
ATOM 2502 C C . PHE B 1 63 ? 15.328 -0.849 -10.727 1 96.44 63 PHE B C 1
ATOM 2504 O O . PHE B 1 63 ? 15.164 0.287 -10.273 1 96.44 63 PHE B O 1
ATOM 2511 N N . ILE B 1 64 ? 15.352 -1.117 -11.945 1 97.25 64 ILE B N 1
ATOM 2512 C CA . ILE B 1 64 ? 15.312 -0.06 -12.945 1 97.25 64 ILE B CA 1
ATOM 2513 C C . ILE B 1 64 ? 13.969 0.659 -12.891 1 97.25 64 ILE B C 1
ATOM 2515 O O . ILE B 1 64 ? 13.914 1.887 -12.789 1 97.25 64 ILE B O 1
ATOM 2519 N N . PHE B 1 65 ? 12.961 -0.061 -12.898 1 97.81 65 PHE B N 1
ATOM 2520 C CA . PHE B 1 65 ? 11.633 0.542 -12.914 1 97.81 65 PHE B CA 1
ATOM 2521 C C . PHE B 1 65 ? 11.383 1.319 -11.625 1 97.81 65 PHE B C 1
ATOM 2523 O O . PHE B 1 65 ? 10.852 2.434 -11.664 1 97.81 65 PHE B O 1
ATOM 2530 N N . THR B 1 66 ? 11.711 0.694 -10.516 1 97.19 66 THR B N 1
ATOM 2531 C CA . THR B 1 66 ? 11.508 1.353 -9.227 1 97.19 66 THR B CA 1
ATOM 2532 C C . THR B 1 66 ? 12.344 2.623 -9.133 1 97.19 66 THR B C 1
ATOM 2534 O O . THR B 1 66 ? 11.891 3.637 -8.602 1 97.19 66 THR B O 1
ATOM 2537 N N . SER B 1 67 ? 13.539 2.541 -9.625 1 97.06 67 SER B N 1
ATOM 2538 C CA . SER B 1 67 ? 14.406 3.713 -9.625 1 97.06 67 SER B CA 1
ATOM 2539 C C . SER B 1 67 ? 13.836 4.828 -10.492 1 97.06 67 SER B C 1
ATOM 2541 O O . SER B 1 67 ? 13.836 5.996 -10.094 1 97.06 67 SER B O 1
ATOM 2543 N N . ILE B 1 68 ? 13.336 4.473 -11.617 1 97.62 68 ILE B N 1
ATOM 2544 C CA . ILE B 1 68 ? 12.727 5.461 -12.5 1 97.62 68 ILE B CA 1
ATOM 2545 C C . ILE B 1 68 ? 11.508 6.082 -11.82 1 97.62 68 ILE B C 1
ATOM 2547 O O . ILE B 1 68 ? 11.352 7.305 -11.812 1 97.62 68 ILE B O 1
ATOM 2551 N N . ALA B 1 69 ? 10.695 5.227 -11.266 1 96.69 69 ALA B N 1
ATOM 2552 C CA . ALA B 1 69 ? 9.523 5.715 -10.547 1 96.69 69 ALA B CA 1
ATOM 2553 C C . ALA B 1 69 ? 9.922 6.648 -9.414 1 96.69 69 ALA B C 1
ATOM 2555 O O . ALA B 1 69 ? 9.312 7.703 -9.227 1 96.69 69 ALA B O 1
ATOM 2556 N N . GLY B 1 70 ? 10.938 6.203 -8.641 1 95.62 70 GLY B N 1
ATOM 2557 C CA . GLY B 1 70 ? 11.422 7.035 -7.555 1 95.62 70 GLY B CA 1
ATOM 2558 C C . GLY B 1 70 ? 11.945 8.383 -8.023 1 95.62 70 GLY B C 1
ATOM 2559 O O . GLY B 1 70 ? 11.672 9.406 -7.395 1 95.62 70 GLY B O 1
ATOM 2560 N N . LEU B 1 71 ? 12.648 8.391 -9.109 1 95.75 71 LEU B N 1
ATOM 2561 C CA . LEU B 1 71 ? 13.195 9.633 -9.656 1 95.75 71 LEU B CA 1
ATOM 2562 C C . LEU B 1 71 ? 12.078 10.539 -10.164 1 95.75 71 LEU B C 1
ATOM 2564 O O . LEU B 1 71 ? 12.148 11.766 -10 1 95.75 71 LEU B O 1
ATOM 2568 N N . VAL B 1 72 ? 11.102 9.953 -10.758 1 94.5 72 VAL B N 1
ATOM 2569 C CA . VAL B 1 72 ? 9.953 10.719 -11.234 1 94.5 72 VAL B CA 1
ATOM 2570 C C . VAL B 1 72 ? 9.227 11.344 -10.047 1 94.5 72 VAL B C 1
ATOM 2572 O O . VAL B 1 72 ? 8.852 12.523 -10.094 1 94.5 72 VAL B O 1
ATOM 2575 N N . ILE B 1 73 ? 9.078 10.562 -9.039 1 92.81 73 ILE B N 1
ATOM 2576 C CA . ILE B 1 73 ? 8.422 11.062 -7.836 1 92.81 73 ILE B CA 1
ATOM 2577 C C . ILE B 1 73 ? 9.219 12.234 -7.258 1 92.81 73 ILE B C 1
ATOM 2579 O O . ILE B 1 73 ? 8.656 13.289 -6.949 1 92.81 73 ILE B O 1
ATOM 2583 N N . GLU B 1 74 ? 10.531 12.008 -7.105 1 89.94 74 GLU B N 1
ATOM 2584 C CA . GLU B 1 74 ? 11.398 13.047 -6.559 1 89.94 74 GLU B CA 1
ATOM 2585 C C . GLU B 1 74 ? 11.367 14.305 -7.422 1 89.94 74 GLU B C 1
ATOM 2587 O O . GLU B 1 74 ? 11.297 15.414 -6.906 1 89.94 74 GLU B O 1
ATOM 2592 N N . PHE B 1 75 ? 11.391 14.125 -8.695 1 90.75 75 PHE B N 1
ATOM 2593 C CA . PHE B 1 75 ? 11.375 15.234 -9.633 1 90.75 75 PHE B CA 1
ATOM 2594 C C . PHE B 1 75 ? 10.078 16.031 -9.523 1 90.75 75 PHE B C 1
ATOM 2596 O O . PHE B 1 75 ? 10.102 17.25 -9.453 1 90.75 75 PHE B O 1
ATOM 2603 N N . LEU B 1 76 ? 8.992 15.398 -9.492 1 87.81 76 LEU B N 1
ATOM 2604 C CA . LEU B 1 76 ? 7.688 16.047 -9.469 1 87.81 76 LEU B CA 1
ATOM 2605 C C . LEU B 1 76 ? 7.422 16.688 -8.117 1 87.81 76 LEU B C 1
ATOM 2607 O O . LEU B 1 76 ? 6.746 17.719 -8.031 1 87.81 76 LEU B O 1
ATOM 2611 N N . ARG B 1 77 ? 7.883 15.984 -7.137 1 83.81 77 ARG B N 1
ATOM 2612 C CA . ARG B 1 77 ? 7.703 16.516 -5.789 1 83.81 77 ARG B CA 1
ATOM 2613 C C . ARG B 1 77 ? 8.43 17.859 -5.633 1 83.81 77 ARG B C 1
ATOM 2615 O O . ARG B 1 77 ? 7.977 18.734 -4.891 1 83.81 77 ARG B O 1
ATOM 2622 N N . ASP B 1 78 ? 9.586 17.938 -6.234 1 80.31 78 ASP B N 1
ATOM 2623 C CA . ASP B 1 78 ? 10.359 19.172 -6.188 1 80.31 78 ASP B CA 1
ATOM 2624 C C . ASP B 1 78 ? 9.594 20.328 -6.828 1 80.31 78 ASP B C 1
ATOM 2626 O O . ASP B 1 78 ? 9.695 21.484 -6.379 1 80.31 78 ASP B O 1
ATOM 2630 N N . TYR B 1 79 ? 8.781 20 -7.766 1 78.75 79 TYR B N 1
ATOM 2631 C CA . TYR B 1 79 ? 8.102 21.047 -8.508 1 78.75 79 TYR B CA 1
ATOM 2632 C C . TYR B 1 79 ? 6.68 21.25 -7.98 1 78.75 79 TYR B C 1
ATOM 2634 O O . TYR B 1 79 ? 6.137 22.359 -8.055 1 78.75 79 TYR B O 1
ATOM 2642 N N . TYR B 1 80 ? 6.121 20.219 -7.445 1 76.38 80 TYR B N 1
ATOM 2643 C CA . TYR B 1 80 ? 4.727 20.281 -7.02 1 76.38 80 TYR B CA 1
ATOM 2644 C C . TYR B 1 80 ? 4.57 19.75 -5.594 1 76.38 80 TYR B C 1
ATOM 2646 O O . TYR B 1 80 ? 3.795 18.828 -5.348 1 76.38 80 TYR B O 1
ATOM 2654 N N . LYS B 1 81 ? 5.113 20.375 -4.746 1 71.19 81 LYS B N 1
ATOM 2655 C CA . LYS B 1 81 ? 5.133 19.938 -3.354 1 71.19 81 LYS B CA 1
ATOM 2656 C C . LYS B 1 81 ? 3.719 19.75 -2.816 1 71.19 81 LYS B C 1
ATOM 2658 O O . LYS B 1 81 ? 3.461 18.812 -2.053 1 71.19 81 LYS B O 1
ATOM 2663 N N . LYS B 1 82 ? 2.875 20.562 -3.328 1 69.81 82 LYS B N 1
ATOM 2664 C CA . LYS B 1 82 ? 1.5 20.547 -2.838 1 69.81 82 LYS B CA 1
ATOM 2665 C C . LYS B 1 82 ? 0.763 19.297 -3.279 1 69.81 82 LYS B C 1
ATOM 2667 O O . LYS B 1 82 ? -0.213 18.891 -2.646 1 69.81 82 LYS B O 1
ATOM 2672 N N . TYR B 1 83 ? 1.315 18.672 -4.223 1 75.88 83 TYR B N 1
ATOM 2673 C CA . TYR B 1 83 ? 0.592 17.531 -4.789 1 75.88 83 TYR B CA 1
ATOM 2674 C C . TYR B 1 83 ? 1.36 16.234 -4.582 1 75.88 83 TYR B C 1
ATOM 2676 O O . TYR B 1 83 ? 1.285 15.32 -5.406 1 75.88 83 TYR B O 1
ATOM 2684 N N . ALA B 1 84 ? 2.129 16.219 -3.562 1 77.69 84 ALA B N 1
ATOM 2685 C CA . ALA B 1 84 ? 2.98 15.055 -3.305 1 77.69 84 ALA B CA 1
ATOM 2686 C C . ALA B 1 84 ? 2.15 13.781 -3.205 1 77.69 84 ALA B C 1
ATOM 2688 O O . ALA B 1 84 ? 2.504 12.758 -3.793 1 77.69 84 ALA B O 1
ATOM 2689 N N . GLU B 1 85 ? 1.079 13.883 -2.58 1 75.62 85 GLU B N 1
ATOM 2690 C CA . GLU B 1 85 ? 0.226 12.711 -2.393 1 75.62 85 GLU B CA 1
ATOM 2691 C C . GLU B 1 85 ? -0.365 12.242 -3.721 1 75.62 85 GLU B C 1
ATOM 2693 O O . GLU B 1 85 ? -0.466 11.039 -3.971 1 75.62 85 GLU B O 1
ATOM 2698 N N . LEU B 1 86 ? -0.699 13.219 -4.531 1 80.12 86 LEU B N 1
ATOM 2699 C CA . LEU B 1 86 ? -1.253 12.898 -5.84 1 80.12 86 LEU B CA 1
ATOM 2700 C C . LEU B 1 86 ? -0.227 12.172 -6.703 1 80.12 86 LEU B C 1
ATOM 2702 O O . LEU B 1 86 ? -0.567 11.219 -7.406 1 80.12 86 LEU B O 1
ATOM 2706 N N . ILE B 1 87 ? 0.983 12.648 -6.652 1 87.69 87 ILE B N 1
ATOM 2707 C CA . ILE B 1 87 ? 2.062 12.055 -7.434 1 87.69 87 ILE B CA 1
ATOM 2708 C C . ILE B 1 87 ? 2.258 10.602 -7.016 1 87.69 87 ILE B C 1
ATOM 2710 O O . ILE B 1 87 ? 2.385 9.711 -7.863 1 87.69 87 ILE B O 1
ATOM 2714 N N . LEU B 1 88 ? 2.219 10.336 -5.723 1 88.88 88 LEU B N 1
ATOM 2715 C CA . LEU B 1 88 ? 2.41 8.984 -5.207 1 88.88 88 LEU B CA 1
ATOM 2716 C C . LEU B 1 88 ? 1.285 8.062 -5.664 1 88.88 88 LEU B C 1
ATOM 2718 O O . LEU B 1 88 ? 1.532 6.922 -6.059 1 88.88 88 LEU B O 1
ATOM 2722 N N . VAL B 1 89 ? 0.118 8.594 -5.707 1 85.06 89 VAL B N 1
ATOM 2723 C CA . VAL B 1 89 ? -1.049 7.805 -6.094 1 85.06 89 VAL B CA 1
ATOM 2724 C C . VAL B 1 89 ? -0.979 7.473 -7.582 1 85.06 89 VAL B C 1
ATOM 2726 O O . VAL B 1 89 ? -1.283 6.348 -7.988 1 85.06 89 VAL B O 1
ATOM 2729 N N . ILE B 1 90 ? -0.571 8.406 -8.344 1 91.31 90 ILE B N 1
ATOM 2730 C CA . ILE B 1 90 ? -0.466 8.219 -9.781 1 91.31 90 ILE B CA 1
ATOM 2731 C C . ILE B 1 90 ? 0.575 7.148 -10.094 1 91.31 90 ILE B C 1
ATOM 2733 O O . ILE B 1 90 ? 0.312 6.223 -10.859 1 91.31 90 ILE B O 1
ATOM 2737 N N . VAL B 1 91 ? 1.712 7.297 -9.484 1 93.38 91 VAL B N 1
ATOM 2738 C CA . VAL B 1 91 ? 2.805 6.363 -9.734 1 93.38 91 VAL B CA 1
ATOM 2739 C C . VAL B 1 91 ? 2.41 4.965 -9.258 1 93.38 91 VAL B C 1
ATOM 2741 O O . VAL B 1 91 ? 2.652 3.979 -9.961 1 93.38 91 VAL B O 1
ATOM 2744 N N . LEU B 1 92 ? 1.812 4.898 -8.109 1 93.31 92 LEU B N 1
ATOM 2745 C CA . LEU B 1 92 ? 1.34 3.629 -7.566 1 93.31 92 LEU B CA 1
ATOM 2746 C C . LEU B 1 92 ? 0.352 2.965 -8.516 1 93.31 92 LEU B C 1
ATOM 2748 O O . LEU B 1 92 ? 0.513 1.793 -8.867 1 93.31 92 LEU B O 1
ATOM 2752 N N . THR B 1 93 ? -0.63 3.697 -8.984 1 93.88 93 THR B N 1
ATOM 2753 C CA . THR B 1 93 ? -1.692 3.178 -9.836 1 93.88 93 THR B CA 1
ATOM 2754 C C . THR B 1 93 ? -1.136 2.752 -11.195 1 93.88 93 THR B C 1
ATOM 2756 O O . THR B 1 93 ? -1.48 1.686 -11.703 1 93.88 93 THR B O 1
ATOM 2759 N N . LEU B 1 94 ? -0.293 3.582 -11.695 1 95.5 94 LEU B N 1
ATOM 2760 C CA . LEU B 1 94 ? 0.33 3.27 -12.977 1 95.5 94 LEU B CA 1
ATOM 2761 C C . LEU B 1 94 ? 1.161 1.994 -12.883 1 95.5 94 LEU B C 1
ATOM 2763 O O . LEU B 1 94 ? 1.085 1.131 -13.758 1 95.5 94 LEU B O 1
ATOM 2767 N N . SER B 1 95 ? 1.934 1.881 -11.891 1 96.25 95 SER B N 1
ATOM 2768 C CA . SER B 1 95 ? 2.803 0.724 -11.695 1 96.25 95 SER B CA 1
ATOM 2769 C C . SER B 1 95 ? 1.989 -0.555 -11.523 1 96.25 95 SER B C 1
ATOM 2771 O O . SER B 1 95 ? 2.246 -1.555 -12.195 1 96.25 95 SER B O 1
ATOM 2773 N N . VAL B 1 96 ? 1.013 -0.513 -10.672 1 94.94 96 VAL B N 1
ATOM 2774 C CA . VAL B 1 96 ? 0.19 -1.687 -10.398 1 94.94 96 VAL B CA 1
ATOM 2775 C C . VAL B 1 96 ? -0.601 -2.066 -11.648 1 94.94 96 VAL B C 1
ATOM 2777 O O . VAL B 1 96 ? -0.718 -3.25 -11.977 1 94.94 96 VAL B O 1
ATOM 2780 N N . GLY B 1 97 ? -1.152 -1.051 -12.344 1 95.75 97 GLY B N 1
ATOM 2781 C CA . GLY B 1 97 ? -1.864 -1.306 -13.586 1 95.75 97 GLY B CA 1
ATOM 2782 C C . GLY B 1 97 ? -1.015 -2.006 -14.633 1 95.75 97 GLY B C 1
ATOM 2783 O O . GLY B 1 97 ? -1.442 -3 -15.219 1 95.75 97 GLY B O 1
ATOM 2784 N N . ILE B 1 98 ? 0.175 -1.54 -14.805 1 95.56 98 ILE B N 1
ATOM 2785 C CA . ILE B 1 98 ? 1.101 -2.131 -15.766 1 95.56 98 ILE B CA 1
ATOM 2786 C C . ILE B 1 98 ? 1.42 -3.568 -15.359 1 95.56 98 ILE B C 1
ATOM 2788 O O . ILE B 1 98 ? 1.391 -4.477 -16.188 1 95.56 98 ILE B O 1
ATOM 2792 N N . ALA B 1 99 ? 1.695 -3.75 -14.109 1 94.94 99 ALA B N 1
ATOM 2793 C CA . ALA B 1 99 ? 2.057 -5.07 -13.602 1 94.94 99 ALA B CA 1
ATOM 2794 C C . ALA B 1 99 ? 0.931 -6.074 -13.828 1 94.94 99 ALA B C 1
ATOM 2796 O O . ALA B 1 99 ? 1.157 -7.156 -14.375 1 94.94 99 ALA B O 1
ATOM 2797 N N . ILE B 1 100 ? -0.231 -5.711 -13.508 1 93.5 100 ILE B N 1
ATOM 2798 C CA . ILE B 1 100 ? -1.37 -6.621 -13.562 1 93.5 100 ILE B CA 1
ATOM 2799 C C . ILE B 1 100 ? -1.713 -6.938 -15.016 1 93.5 100 ILE B C 1
ATOM 2801 O O . ILE B 1 100 ? -1.957 -8.094 -15.367 1 93.5 100 ILE B O 1
ATOM 2805 N N . VAL B 1 101 ? -1.698 -5.984 -15.875 1 93.25 101 VAL B N 1
ATOM 2806 C CA . VAL B 1 101 ? -2.023 -6.191 -17.281 1 93.25 101 VAL B CA 1
ATOM 2807 C C . VAL B 1 101 ? -0.981 -7.102 -17.922 1 93.25 101 VAL B C 1
ATOM 2809 O O . VAL B 1 101 ? -1.328 -8.023 -18.672 1 93.25 101 VAL B O 1
ATOM 2812 N N . LEU B 1 102 ? 0.255 -6.926 -17.594 1 92 102 LEU B N 1
ATOM 2813 C CA . LEU B 1 102 ? 1.324 -7.738 -18.172 1 92 102 LEU B CA 1
ATOM 2814 C C . LEU B 1 102 ? 1.242 -9.172 -17.656 1 92 102 LEU B C 1
ATOM 2816 O O . LEU B 1 102 ? 1.372 -10.117 -18.453 1 92 102 LEU B O 1
ATOM 2820 N N . ILE B 1 103 ? 0.981 -9.32 -16.391 1 89.31 103 ILE B N 1
ATOM 2821 C CA . ILE B 1 103 ? 0.953 -10.648 -15.789 1 89.31 103 ILE B CA 1
ATOM 2822 C C . ILE B 1 103 ? -0.276 -11.414 -16.281 1 89.31 103 ILE B C 1
ATOM 2824 O O . ILE B 1 103 ? -0.217 -12.625 -16.484 1 89.31 103 ILE B O 1
ATOM 2828 N N . SER B 1 104 ? -1.336 -10.742 -16.516 1 85.56 104 SER B N 1
ATOM 2829 C CA . SER B 1 104 ? -2.592 -11.398 -16.859 1 85.56 104 SER B CA 1
ATOM 2830 C C . SER B 1 104 ? -2.602 -11.812 -18.328 1 85.56 104 SER B C 1
ATOM 2832 O O . SER B 1 104 ? -3.422 -12.641 -18.75 1 85.56 104 SER B O 1
ATOM 2834 N N . THR B 1 105 ? -1.773 -11.305 -19.141 1 78.38 105 THR B N 1
ATOM 2835 C CA . THR B 1 105 ? -1.741 -11.672 -20.547 1 78.38 105 THR B CA 1
ATOM 2836 C C . THR B 1 105 ? -1.264 -13.109 -20.734 1 78.38 105 THR B C 1
ATOM 2838 O O . THR B 1 105 ? -1.385 -13.688 -21.812 1 78.38 105 THR B O 1
ATOM 2841 N N . GLY B 1 106 ? -1.005 -13.82 -19.594 1 67.94 106 GLY B N 1
ATOM 2842 C CA . GLY B 1 106 ? -0.677 -15.234 -19.672 1 67.94 106 GLY B CA 1
ATOM 2843 C C . GLY B 1 106 ? 0.763 -15.492 -20.078 1 67.94 106 GLY B C 1
ATOM 2844 O O . GLY B 1 106 ? 1.212 -16.641 -20.094 1 67.94 106 GLY B O 1
ATOM 2845 N N . LYS B 1 107 ? 1.345 -14.547 -20.531 1 66.5 107 LYS B N 1
ATOM 2846 C CA . LYS B 1 107 ? 2.713 -14.758 -20.984 1 66.5 107 LYS B CA 1
ATOM 2847 C C . LYS B 1 107 ? 3.674 -14.906 -19.812 1 66.5 107 LYS B C 1
ATOM 2849 O O . LYS B 1 107 ? 4.832 -15.281 -20 1 66.5 107 LYS B O 1
ATOM 2854 N N . ALA B 1 108 ? 3.057 -14.617 -18.656 1 62.94 108 ALA B N 1
ATOM 2855 C CA . ALA B 1 108 ? 3.914 -14.727 -17.469 1 62.94 108 ALA B CA 1
ATOM 2856 C C . ALA B 1 108 ? 3.957 -16.156 -16.953 1 62.94 108 ALA B C 1
ATOM 2858 O O . ALA B 1 108 ? 2.938 -16.703 -16.531 1 62.94 108 ALA B O 1
ATOM 2859 N N . SER B 1 109 ? 4.852 -16.922 -17.344 1 57.84 109 SER B N 1
ATOM 2860 C CA . SER B 1 109 ? 5.047 -18.312 -16.922 1 57.84 109 SER B CA 1
ATOM 2861 C C . SER B 1 109 ? 5.605 -18.375 -15.508 1 57.84 109 SER B C 1
ATOM 2863 O O . SER B 1 109 ? 5.598 -19.438 -14.883 1 57.84 109 SER B O 1
ATOM 2865 N N . GLY B 1 110 ? 6.09 -17.359 -14.977 1 60.66 110 GLY B N 1
ATOM 2866 C CA . GLY B 1 110 ? 6.863 -17.453 -13.75 1 60.66 110 GLY B CA 1
ATOM 2867 C C . GLY B 1 110 ? 6.016 -17.312 -12.492 1 60.66 110 GLY B C 1
ATOM 2868 O O . GLY B 1 110 ? 4.844 -16.938 -12.57 1 60.66 110 GLY B O 1
ATOM 2869 N N . ASN B 1 111 ? 6.445 -17.891 -11.422 1 77.12 111 ASN B N 1
ATOM 2870 C CA . ASN B 1 111 ? 5.801 -17.891 -10.109 1 77.12 111 ASN B CA 1
ATOM 2871 C C . ASN B 1 111 ? 5.66 -16.484 -9.562 1 77.12 111 ASN B C 1
ATOM 2873 O O . ASN B 1 111 ? 6.473 -16.047 -8.742 1 77.12 111 ASN B O 1
ATOM 2877 N N . VAL B 1 112 ? 4.695 -15.688 -10.148 1 83.81 112 VAL B N 1
ATOM 2878 C CA . VAL B 1 112 ? 4.387 -14.344 -9.688 1 83.81 112 VAL B CA 1
ATOM 2879 C C . VAL B 1 112 ? 4.199 -14.344 -8.172 1 83.81 112 VAL B C 1
ATOM 2881 O O . VAL B 1 112 ? 4.602 -13.391 -7.492 1 83.81 112 VAL B O 1
ATOM 2884 N N . ASN B 1 113 ? 3.756 -15.422 -7.664 1 85.25 113 ASN B N 1
ATOM 2885 C CA . ASN B 1 113 ? 3.488 -15.531 -6.234 1 85.25 113 ASN B CA 1
ATOM 2886 C C . ASN B 1 113 ? 4.777 -15.5 -5.418 1 85.25 113 ASN B C 1
ATOM 2888 O O . ASN B 1 113 ? 4.797 -14.969 -4.309 1 85.25 113 ASN B O 1
ATOM 2892 N N . SER B 1 114 ? 5.82 -15.984 -6.031 1 86.88 114 SER B N 1
ATOM 2893 C CA . SER B 1 114 ? 7.102 -15.969 -5.332 1 86.88 114 SER B CA 1
ATOM 2894 C C . SER B 1 114 ? 7.605 -14.547 -5.125 1 86.88 114 SER B C 1
ATOM 2896 O O . SER B 1 114 ? 8.25 -14.25 -4.117 1 86.88 114 SER B O 1
ATOM 2898 N N . TYR B 1 115 ? 7.23 -13.648 -6.008 1 88.94 115 TYR B N 1
ATOM 2899 C CA . TYR B 1 115 ? 7.656 -12.25 -5.895 1 88.94 115 TYR B CA 1
ATOM 2900 C C . TYR B 1 115 ? 6.695 -11.461 -5.012 1 88.94 115 TYR B C 1
ATOM 2902 O O . TYR B 1 115 ? 7.098 -10.492 -4.367 1 88.94 115 TYR B O 1
ATOM 2910 N N . LEU B 1 116 ? 5.484 -11.945 -4.965 1 89.94 116 LEU B N 1
ATOM 2911 C CA . LEU B 1 116 ? 4.492 -11.25 -4.152 1 89.94 116 LEU B CA 1
ATOM 2912 C C . LEU B 1 116 ? 4.645 -11.617 -2.682 1 89.94 116 LEU B C 1
ATOM 2914 O O . LEU B 1 116 ? 4.516 -10.758 -1.807 1 89.94 116 LEU B O 1
ATOM 2918 N N . PHE B 1 117 ? 5 -12.891 -2.451 1 89.94 117 PHE B N 1
ATOM 2919 C CA . PHE B 1 117 ? 4.969 -13.383 -1.078 1 89.94 117 PHE B CA 1
ATOM 2920 C C . PHE B 1 117 ? 6.379 -13.633 -0.562 1 89.94 117 PHE B C 1
ATOM 2922 O O . PHE B 1 117 ? 6.586 -13.773 0.646 1 89.94 117 PHE B O 1
ATOM 2929 N N . GLY B 1 118 ? 7.293 -13.641 -1.417 1 87.75 118 GLY B N 1
ATOM 2930 C CA . GLY B 1 118 ? 8.656 -13.984 -1.046 1 87.75 118 GLY B CA 1
ATOM 2931 C C . GLY B 1 118 ? 8.922 -15.477 -1.098 1 87.75 118 GLY B C 1
ATOM 2932 O O . GLY B 1 118 ? 8.07 -16.281 -0.709 1 87.75 118 GLY B O 1
ATOM 2933 N N . SER B 1 119 ? 9.977 -15.844 -1.669 1 85.5 119 SER B N 1
ATOM 2934 C CA . SER B 1 119 ? 10.414 -17.234 -1.699 1 85.5 119 SER B CA 1
ATOM 2935 C C . SER B 1 119 ? 11.938 -17.328 -1.807 1 85.5 119 SER B C 1
ATOM 2937 O O . SER B 1 119 ? 12.547 -16.656 -2.639 1 85.5 119 SER B O 1
ATOM 2939 N N . ILE B 1 120 ? 12.461 -18.25 -0.917 1 77.06 120 ILE B N 1
ATOM 2940 C CA . ILE B 1 120 ? 13.914 -18.406 -0.921 1 77.06 120 ILE B CA 1
ATOM 2941 C C . ILE B 1 120 ? 14.297 -19.594 -1.8 1 77.06 120 ILE B C 1
ATOM 2943 O O . ILE B 1 120 ? 15.445 -19.703 -2.225 1 77.06 120 ILE B O 1
ATOM 2947 N N . LEU B 1 121 ? 13.391 -20.375 -2.113 1 69.38 121 LEU B N 1
ATOM 2948 C CA . LEU B 1 121 ? 13.664 -21.641 -2.771 1 69.38 121 LEU B CA 1
ATOM 2949 C C . LEU B 1 121 ? 13.82 -21.453 -4.277 1 69.38 121 LEU B C 1
ATOM 2951 O O . LEU B 1 121 ? 14.523 -22.234 -4.934 1 69.38 121 LEU B O 1
ATOM 2955 N N . THR B 1 122 ? 13.312 -20.406 -4.695 1 67.94 122 THR B N 1
ATOM 2956 C CA . THR B 1 122 ? 13.273 -20.281 -6.148 1 67.94 122 THR B CA 1
ATOM 2957 C C . THR B 1 122 ? 14.258 -19.219 -6.629 1 67.94 122 THR B C 1
ATOM 2959 O O . THR B 1 122 ? 14.07 -18.641 -7.699 1 67.94 122 THR B O 1
ATOM 2962 N N . VAL B 1 123 ? 15.242 -19.078 -5.863 1 72.69 123 VAL B N 1
ATOM 2963 C CA . VAL B 1 123 ? 16.188 -18.031 -6.262 1 72.69 123 VAL B CA 1
ATOM 2964 C C . VAL B 1 123 ? 17.25 -18.641 -7.184 1 72.69 123 VAL B C 1
ATOM 2966 O O . VAL B 1 123 ? 17.922 -19.609 -6.824 1 72.69 123 VAL B O 1
ATOM 2969 N N . SER B 1 124 ? 17.266 -18.125 -8.43 1 76.12 124 SER B N 1
ATOM 2970 C CA . SER B 1 124 ? 18.266 -18.562 -9.391 1 76.12 124 SER B CA 1
ATOM 2971 C C . SER B 1 124 ? 19.641 -18 -9.047 1 76.12 124 SER B C 1
ATOM 2973 O O . SER B 1 124 ? 19.75 -17.016 -8.312 1 76.12 124 SER B O 1
ATOM 2975 N N . LYS B 1 125 ? 20.719 -18.625 -9.531 1 79.88 125 LYS B N 1
ATOM 2976 C CA . LYS B 1 125 ? 22.094 -18.188 -9.281 1 79.88 125 LYS B CA 1
ATOM 2977 C C . LYS B 1 125 ? 22.312 -16.781 -9.812 1 79.88 125 LYS B C 1
ATOM 2979 O O . LYS B 1 125 ? 23.016 -15.977 -9.18 1 79.88 125 LYS B O 1
ATOM 2984 N N . ASN B 1 126 ? 21.672 -16.453 -10.922 1 80.62 126 ASN B N 1
ATOM 2985 C CA . ASN B 1 126 ? 21.812 -15.125 -11.5 1 80.62 126 ASN B CA 1
ATOM 2986 C C . ASN B 1 126 ? 21.156 -14.07 -10.625 1 80.62 126 ASN B C 1
ATOM 2988 O O . ASN B 1 126 ? 21.688 -12.961 -10.469 1 80.62 126 ASN B O 1
ATOM 2992 N N . GLU B 1 127 ? 20.078 -14.461 -10.094 1 80.88 127 GLU B N 1
ATOM 2993 C CA . GLU B 1 127 ? 19.375 -13.539 -9.203 1 80.88 127 GLU B CA 1
ATOM 2994 C C . GLU B 1 127 ? 20.172 -13.297 -7.926 1 80.88 127 GLU B C 1
ATOM 2996 O O . GLU B 1 127 ? 20.234 -12.172 -7.43 1 80.88 127 GLU B O 1
ATOM 3001 N N . LEU B 1 128 ? 20.859 -14.273 -7.512 1 82.88 128 LEU B N 1
ATOM 3002 C CA . LEU B 1 128 ? 21.625 -14.164 -6.277 1 82.88 128 LEU B CA 1
ATOM 3003 C C . LEU B 1 128 ? 22.812 -13.234 -6.461 1 82.88 128 LEU B C 1
ATOM 3005 O O . LEU B 1 128 ? 23.125 -12.438 -5.574 1 82.88 128 LEU B O 1
ATOM 3009 N N . TYR B 1 129 ? 23.406 -13.328 -7.586 1 86.56 129 TYR B N 1
ATOM 3010 C CA . TYR B 1 129 ? 24.531 -12.453 -7.863 1 86.56 129 TYR B CA 1
ATOM 3011 C C . TYR B 1 129 ? 24.109 -10.992 -7.922 1 86.56 129 TYR B C 1
ATOM 3013 O O . TYR B 1 129 ? 24.781 -10.117 -7.391 1 86.56 129 TYR B O 1
ATOM 3021 N N . THR B 1 130 ? 23 -10.82 -8.531 1 86.44 130 THR B N 1
ATOM 3022 C CA . THR B 1 130 ? 22.484 -9.461 -8.633 1 86.44 130 THR B CA 1
ATOM 3023 C C . THR B 1 130 ? 22.141 -8.914 -7.246 1 86.44 130 THR B C 1
ATOM 3025 O O . THR B 1 130 ? 22.438 -7.758 -6.938 1 86.44 130 THR B O 1
ATOM 3028 N N . VAL B 1 131 ? 21.562 -9.711 -6.457 1 88.5 131 VAL B N 1
ATOM 3029 C CA . VAL B 1 131 ? 21.188 -9.312 -5.102 1 88.5 131 VAL B CA 1
ATOM 3030 C C . VAL B 1 131 ? 22.438 -8.961 -4.305 1 88.5 131 VAL B C 1
ATOM 3032 O O . VAL B 1 131 ? 22.484 -7.93 -3.629 1 88.5 131 VAL B O 1
ATOM 3035 N N . PHE B 1 132 ? 23.484 -9.719 -4.469 1 90.31 132 PHE B N 1
ATOM 3036 C CA . PHE B 1 132 ? 24.719 -9.516 -3.719 1 90.31 132 PHE B CA 1
ATOM 3037 C C . PHE B 1 132 ? 25.391 -8.219 -4.145 1 90.31 132 PHE B C 1
ATOM 3039 O O . PHE B 1 132 ? 25.781 -7.414 -3.299 1 90.31 132 PHE B O 1
ATOM 3046 N N . ILE B 1 133 ? 25.438 -8.055 -5.367 1 92.44 133 ILE B N 1
ATOM 3047 C CA . ILE B 1 133 ? 26.109 -6.883 -5.898 1 92.44 133 ILE B CA 1
ATOM 3048 C C . ILE B 1 133 ? 25.344 -5.621 -5.504 1 92.44 133 ILE B C 1
ATOM 3050 O O . ILE B 1 133 ? 25.938 -4.668 -4.992 1 92.44 133 ILE B O 1
ATOM 3054 N N . LEU B 1 134 ? 24.078 -5.699 -5.695 1 92.81 134 LEU B N 1
ATOM 3055 C CA . LEU B 1 134 ? 23.266 -4.539 -5.379 1 92.81 134 LEU B CA 1
ATOM 3056 C C . LEU B 1 134 ? 23.281 -4.25 -3.883 1 92.81 134 LEU B C 1
ATOM 3058 O O . LEU B 1 134 ? 23.266 -3.09 -3.469 1 92.81 134 LEU B O 1
ATOM 3062 N N . SER B 1 135 ? 23.344 -5.262 -3.098 1 93.38 135 SER B N 1
ATOM 3063 C CA . SER B 1 135 ? 23.359 -5.082 -1.65 1 93.38 135 SER B CA 1
ATOM 3064 C C . SER B 1 135 ? 24.656 -4.418 -1.196 1 93.38 135 SER B C 1
ATOM 3066 O O . SER B 1 135 ? 24.641 -3.484 -0.391 1 93.38 135 SER B O 1
ATOM 3068 N N . ILE B 1 136 ? 25.734 -4.863 -1.713 1 94.12 136 ILE B N 1
ATOM 3069 C CA . ILE B 1 136 ? 27.031 -4.316 -1.343 1 94.12 136 ILE B CA 1
ATOM 3070 C C . ILE B 1 136 ? 27.109 -2.848 -1.758 1 94.12 136 ILE B C 1
ATOM 3072 O O . ILE B 1 136 ? 27.484 -1.989 -0.957 1 94.12 136 ILE B O 1
ATOM 3076 N N . ILE B 1 137 ? 26.656 -2.615 -2.939 1 95.31 137 ILE B N 1
ATOM 3077 C CA . ILE B 1 137 ? 26.688 -1.25 -3.451 1 95.31 137 ILE B CA 1
ATOM 3078 C C . ILE B 1 137 ? 25.781 -0.364 -2.6 1 95.31 137 ILE B C 1
ATOM 3080 O O . ILE B 1 137 ? 26.125 0.773 -2.279 1 95.31 137 ILE B O 1
ATOM 3084 N N . SER B 1 138 ? 24.641 -0.865 -2.213 1 95.56 138 SER B N 1
ATOM 3085 C CA . SER B 1 138 ? 23.672 -0.094 -1.437 1 95.56 138 SER B CA 1
ATOM 3086 C C . SER B 1 138 ? 24.203 0.206 -0.038 1 95.56 138 SER B C 1
ATOM 3088 O O . SER B 1 138 ? 24.047 1.321 0.464 1 95.56 138 SER B O 1
ATOM 3090 N N . VAL B 1 139 ? 24.891 -0.75 0.566 1 94 139 VAL B N 1
ATOM 3091 C CA . VAL B 1 139 ? 25.438 -0.548 1.903 1 94 139 VAL B CA 1
ATOM 3092 C C . VAL B 1 139 ? 26.562 0.491 1.853 1 94 139 VAL B C 1
ATOM 3094 O O . VAL B 1 139 ? 26.641 1.372 2.711 1 94 139 VAL B O 1
ATOM 3097 N N . ILE B 1 140 ? 27.344 0.393 0.86 1 95.19 140 ILE B N 1
ATOM 3098 C CA . ILE B 1 140 ? 28.453 1.337 0.692 1 95.19 140 ILE B CA 1
ATOM 3099 C C . ILE B 1 140 ? 27.891 2.736 0.44 1 95.19 140 ILE B C 1
ATOM 3101 O O . ILE B 1 140 ? 28.328 3.707 1.064 1 95.19 140 ILE B O 1
ATOM 3105 N N . THR B 1 141 ? 26.938 2.809 -0.408 1 95.19 141 THR B N 1
ATOM 3106 C CA . THR B 1 141 ? 26.328 4.094 -0.732 1 95.19 141 THR B CA 1
ATOM 3107 C C . THR B 1 141 ? 25.672 4.707 0.501 1 95.19 141 THR B C 1
ATOM 3109 O O . THR B 1 141 ? 25.797 5.91 0.749 1 95.19 141 THR B O 1
ATOM 3112 N N . LEU B 1 142 ? 24.969 3.934 1.238 1 94.06 142 LEU B N 1
ATOM 3113 C CA . LEU B 1 142 ? 24.328 4.41 2.457 1 94.06 142 LEU B CA 1
ATOM 3114 C C . LEU B 1 142 ? 25.359 4.934 3.451 1 94.06 142 LEU B C 1
ATOM 3116 O O . LEU B 1 142 ? 25.156 5.977 4.074 1 94.06 142 LEU B O 1
ATOM 3120 N N . SER B 1 143 ? 26.469 4.215 3.576 1 93.5 143 SER B N 1
ATOM 3121 C CA . SER B 1 143 ? 27.531 4.617 4.5 1 93.5 143 SER B CA 1
ATOM 3122 C C . SER B 1 143 ? 28.141 5.949 4.086 1 93.5 143 SER B C 1
ATOM 3124 O O . SER B 1 143 ? 28.453 6.785 4.938 1 93.5 143 SER B O 1
ATOM 3126 N N . ILE B 1 144 ? 28.266 6.133 2.816 1 94.25 144 ILE B N 1
ATOM 3127 C CA . ILE B 1 144 ? 28.875 7.348 2.293 1 94.25 144 ILE B CA 1
ATOM 3128 C C . ILE B 1 144 ? 27.922 8.523 2.447 1 94.25 144 ILE B C 1
ATOM 3130 O O . ILE B 1 144 ? 28.328 9.633 2.793 1 94.25 144 ILE B O 1
ATOM 3134 N N . LEU B 1 145 ? 26.656 8.281 2.301 1 94.06 145 LEU B N 1
ATOM 3135 C CA . LEU B 1 145 ? 25.672 9.352 2.291 1 94.06 145 LEU B CA 1
ATOM 3136 C C . LEU B 1 145 ? 25.109 9.586 3.691 1 94.06 145 LEU B C 1
ATOM 3138 O O . LEU B 1 145 ? 24.344 10.523 3.906 1 94.06 145 LEU B O 1
ATOM 3142 N N . TYR B 1 146 ? 25.5 8.852 4.594 1 92.75 146 TYR B N 1
ATOM 3143 C CA . TYR B 1 146 ? 24.922 8.844 5.934 1 92.75 146 TYR B CA 1
ATOM 3144 C C . TYR B 1 146 ? 24.953 10.242 6.543 1 92.75 146 TYR B C 1
ATOM 3146 O O . TYR B 1 146 ? 23.906 10.766 6.949 1 92.75 146 TYR B O 1
ATOM 3154 N N . ASN B 1 147 ? 26.078 10.93 6.547 1 92.31 147 ASN B N 1
ATOM 3155 C CA . ASN B 1 147 ? 26.234 12.242 7.172 1 92.31 147 ASN B CA 1
ATOM 3156 C C . ASN B 1 147 ? 25.422 13.305 6.441 1 92.31 147 ASN B C 1
ATOM 3158 O O . ASN B 1 147 ? 24.797 14.164 7.07 1 92.31 147 ASN B O 1
ATOM 3162 N N . GLN B 1 148 ? 25.438 13.188 5.195 1 93.94 148 GLN B N 1
ATOM 3163 C CA . GLN B 1 148 ? 24.703 14.156 4.402 1 93.94 148 GLN B CA 1
ATOM 3164 C C . GLN B 1 148 ? 23.188 13.977 4.586 1 93.94 148 GLN B C 1
ATOM 3166 O O . GLN B 1 148 ? 22.453 14.961 4.711 1 93.94 148 GLN B O 1
ATOM 3171 N N . LEU B 1 149 ? 22.797 12.727 4.617 1 92.94 149 LEU B N 1
ATOM 3172 C CA . LEU B 1 149 ? 21.375 12.438 4.809 1 92.94 149 LEU B CA 1
ATOM 3173 C C . LEU B 1 149 ? 20.922 12.898 6.188 1 92.94 149 LEU B C 1
ATOM 3175 O O . LEU B 1 149 ? 19.828 13.453 6.324 1 92.94 149 LEU B O 1
ATOM 3179 N N . LEU B 1 150 ? 21.75 12.672 7.102 1 91.31 150 LEU B N 1
ATOM 3180 C CA . LEU B 1 150 ? 21.438 13.094 8.469 1 91.31 150 LEU B CA 1
ATOM 3181 C C . LEU B 1 150 ? 21.25 14.602 8.539 1 91.31 150 LEU B C 1
ATOM 3183 O O . LEU B 1 150 ? 20.281 15.086 9.141 1 91.31 150 LEU B O 1
ATOM 3187 N N . TYR B 1 151 ? 22.125 15.266 7.926 1 91.81 151 TYR B N 1
ATOM 3188 C CA . TYR B 1 151 ? 22.078 16.719 7.941 1 91.81 151 TYR B CA 1
ATOM 3189 C C . TYR B 1 151 ? 20.828 17.234 7.215 1 91.81 151 TYR B C 1
ATOM 3191 O O . TYR B 1 151 ? 20.141 18.141 7.703 1 91.81 151 TYR B O 1
ATOM 3199 N N . ILE B 1 152 ? 20.484 16.672 6.164 1 91.56 152 ILE B N 1
ATOM 3200 C CA . ILE B 1 152 ? 19.359 17.109 5.352 1 91.56 152 ILE B CA 1
ATOM 3201 C C . ILE B 1 152 ? 18.047 16.812 6.086 1 91.56 152 ILE B C 1
ATOM 3203 O O . ILE B 1 152 ? 17.109 17.609 6.027 1 91.56 152 ILE B O 1
ATOM 3207 N N . THR B 1 153 ? 18.016 15.68 6.742 1 88.69 153 THR B N 1
ATOM 3208 C CA . THR B 1 153 ? 16.812 15.25 7.441 1 88.69 153 THR B CA 1
ATOM 3209 C C . THR B 1 153 ? 16.5 16.172 8.617 1 88.69 153 THR B C 1
ATOM 3211 O O . THR B 1 153 ? 15.336 16.5 8.859 1 88.69 153 THR B O 1
ATOM 3214 N N . PHE B 1 154 ? 17.438 16.75 9.266 1 89.38 154 PHE B N 1
ATOM 3215 C CA . PHE B 1 154 ? 17.203 17.531 10.469 1 89.38 154 PHE B CA 1
ATOM 3216 C C . PHE B 1 154 ? 17.25 19.016 10.156 1 89.38 154 PHE B C 1
ATOM 3218 O O . PHE B 1 154 ? 16.562 19.812 10.812 1 89.38 154 PHE B O 1
ATOM 3225 N N . ASP B 1 155 ? 18.047 19.422 9.188 1 90.44 155 ASP B N 1
ATOM 3226 C CA . ASP B 1 155 ? 18.156 20.828 8.82 1 90.44 155 ASP B CA 1
ATOM 3227 C C . ASP B 1 155 ? 18.438 20.984 7.332 1 90.44 155 ASP B C 1
ATOM 3229 O O . ASP B 1 155 ? 19.594 21.188 6.93 1 90.44 155 ASP B O 1
ATOM 3233 N N . GLU B 1 156 ? 17.359 20.906 6.625 1 87.25 156 GLU B N 1
ATOM 3234 C CA . GLU B 1 156 ? 17.5 20.969 5.176 1 87.25 156 GLU B CA 1
ATOM 3235 C C . GLU B 1 156 ? 18.078 22.328 4.746 1 87.25 156 GLU B C 1
ATOM 3237 O O . GLU B 1 156 ? 18.938 22.375 3.857 1 87.25 156 GLU B O 1
ATOM 3242 N N . ASN B 1 157 ? 17.594 23.359 5.363 1 88.19 157 ASN B N 1
ATOM 3243 C CA . ASN B 1 157 ? 18.094 24.703 5.047 1 88.19 157 ASN B CA 1
ATOM 3244 C C . ASN B 1 157 ? 19.562 24.859 5.414 1 88.19 157 ASN B C 1
ATOM 3246 O O . ASN B 1 157 ? 20.344 25.453 4.664 1 88.19 157 ASN B O 1
ATOM 3250 N N . GLY B 1 158 ? 19.828 24.359 6.551 1 89.94 158 GLY B N 1
ATOM 3251 C CA . GLY B 1 158 ? 21.219 24.391 6.945 1 89.94 158 GLY B CA 1
ATOM 3252 C C . GLY B 1 158 ? 22.125 23.594 6.012 1 89.94 158 GLY B C 1
ATOM 3253 O O . GLY B 1 158 ? 23.25 24.016 5.73 1 89.94 158 GLY B O 1
ATOM 3254 N N . ALA B 1 159 ? 21.625 22.562 5.547 1 90.19 159 ALA B N 1
ATOM 3255 C CA . ALA B 1 159 ? 22.375 21.734 4.609 1 90.19 159 ALA B CA 1
ATOM 3256 C C . ALA B 1 159 ? 22.656 22.5 3.316 1 90.19 159 ALA B C 1
ATOM 3258 O O . ALA B 1 159 ? 23.75 22.406 2.758 1 90.19 159 ALA B O 1
ATOM 3259 N N . LYS B 1 160 ? 21.672 23.234 2.934 1 89.81 160 LYS B N 1
ATOM 3260 C CA . LYS B 1 160 ? 21.828 24.031 1.717 1 89.81 160 LYS B CA 1
ATOM 3261 C C . LYS B 1 160 ? 22.891 25.094 1.895 1 89.81 160 LYS B C 1
ATOM 3263 O O . LYS B 1 160 ? 23.672 25.375 0.976 1 89.81 160 LYS B O 1
ATOM 3268 N N . VAL B 1 161 ? 22.922 25.656 3 1 89.69 161 VAL B N 1
ATOM 3269 C CA . VAL B 1 161 ? 23.875 26.719 3.307 1 89.69 161 VAL B CA 1
ATOM 3270 C C . VAL B 1 161 ? 25.297 26.141 3.338 1 89.69 161 VAL B C 1
ATOM 3272 O O . VAL B 1 161 ? 26.25 26.812 2.941 1 89.69 161 VAL B O 1
ATOM 3275 N N . CYS B 1 162 ? 25.438 24.938 3.734 1 92.12 162 CYS B N 1
ATOM 3276 C CA . CYS B 1 162 ? 26.734 24.281 3.803 1 92.12 162 CYS B CA 1
ATOM 3277 C C . CYS B 1 162 ? 27.141 23.734 2.439 1 92.12 162 CYS B C 1
ATOM 3279 O O . CYS B 1 162 ? 28.062 22.922 2.342 1 92.12 162 CYS B O 1
ATOM 3281 N N . ARG B 1 163 ? 26.438 24.125 1.346 1 90.69 163 ARG B N 1
ATOM 3282 C CA . ARG B 1 163 ? 26.719 23.812 -0.05 1 90.69 163 ARG B CA 1
ATOM 3283 C C . ARG B 1 163 ? 26.516 22.328 -0.322 1 90.69 163 ARG B C 1
ATOM 3285 O O . ARG B 1 163 ? 27.156 21.75 -1.209 1 90.69 163 ARG B O 1
ATOM 3292 N N . ILE B 1 164 ? 25.828 21.734 0.553 1 91.62 164 ILE B N 1
ATOM 3293 C CA . ILE B 1 164 ? 25.438 20.344 0.26 1 91.62 164 ILE B CA 1
ATOM 3294 C C . ILE B 1 164 ? 24.406 20.328 -0.861 1 91.62 164 ILE B C 1
ATOM 3296 O O . ILE B 1 164 ? 23.469 21.125 -0.858 1 91.62 164 ILE B O 1
ATOM 3300 N N . LYS B 1 165 ? 24.672 19.516 -1.866 1 93.81 165 LYS B N 1
ATOM 3301 C CA . LYS B 1 165 ? 23.719 19.391 -2.971 1 93.81 165 LYS B CA 1
ATOM 3302 C C . LYS B 1 165 ? 22.516 18.562 -2.562 1 93.81 165 LYS B C 1
ATOM 3304 O O . LYS B 1 165 ? 22.391 17.391 -2.939 1 93.81 165 LYS B O 1
ATOM 3309 N N . VAL B 1 166 ? 21.609 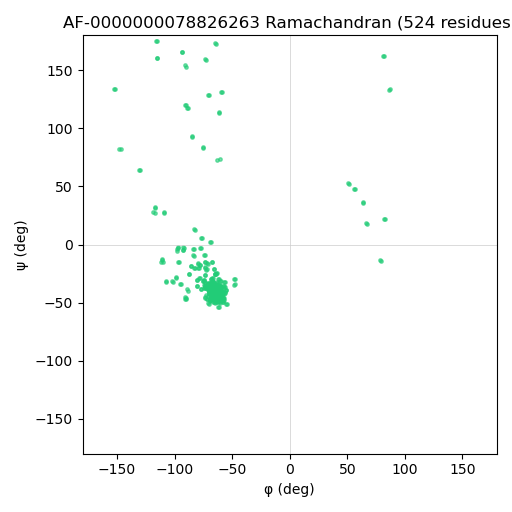19.125 -1.954 1 92.75 166 VAL B N 1
ATOM 3310 C CA . VAL B 1 166 ? 20.453 18.484 -1.344 1 92.75 166 VAL B CA 1
ATOM 3311 C C . VAL B 1 166 ? 19.672 17.703 -2.402 1 92.75 166 VAL B C 1
ATOM 3313 O O . VAL B 1 166 ? 19.328 16.531 -2.189 1 92.75 166 VAL B O 1
ATOM 3316 N N . LYS B 1 167 ? 19.516 18.266 -3.527 1 91.5 167 LYS B N 1
ATOM 3317 C CA . LYS B 1 167 ? 18.766 17.625 -4.605 1 91.5 167 LYS B CA 1
ATOM 3318 C C . LYS B 1 167 ? 19.453 16.344 -5.059 1 91.5 167 LYS B C 1
ATOM 3320 O O . LYS B 1 167 ? 18.812 15.297 -5.199 1 91.5 167 LYS B O 1
ATOM 3325 N N . LEU B 1 168 ? 20.672 16.391 -5.234 1 93.69 168 LEU B N 1
ATOM 3326 C CA . LEU B 1 168 ? 21.438 15.227 -5.68 1 93.69 168 LEU B CA 1
ATOM 3327 C C . LEU B 1 168 ? 21.375 14.109 -4.645 1 93.69 168 LEU B C 1
ATOM 3329 O O . LEU B 1 168 ? 21.219 12.938 -4.996 1 93.69 168 LEU B O 1
ATOM 3333 N N . ILE B 1 169 ? 21.484 14.484 -3.441 1 94.25 169 ILE B N 1
ATOM 3334 C CA . ILE B 1 169 ? 21.484 13.5 -2.363 1 94.25 169 ILE B CA 1
ATOM 3335 C C . ILE B 1 169 ? 20.109 12.844 -2.27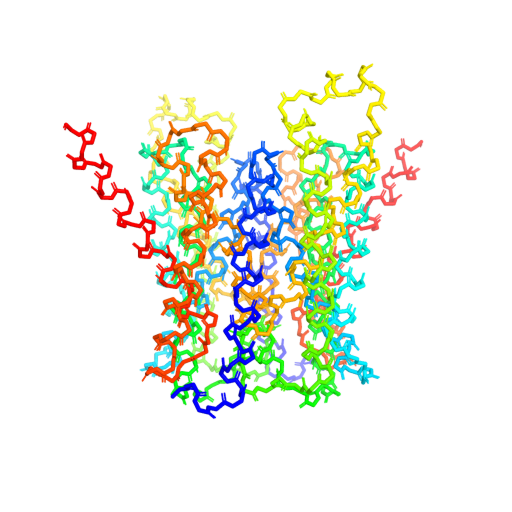1 1 94.25 169 ILE B C 1
ATOM 3337 O O . ILE B 1 169 ? 20 11.633 -2.057 1 94.25 169 ILE B O 1
ATOM 3341 N N . ASN B 1 170 ? 19.109 13.609 -2.498 1 92.44 170 ASN B N 1
ATOM 3342 C CA . ASN B 1 170 ? 17.75 13.07 -2.486 1 92.44 170 ASN B CA 1
ATOM 3343 C C . ASN B 1 170 ? 17.531 12.094 -3.641 1 92.44 170 ASN B C 1
ATOM 3345 O O . ASN B 1 170 ? 16.891 11.055 -3.467 1 92.44 170 ASN B O 1
ATOM 3349 N N . TYR B 1 171 ? 18.078 12.438 -4.707 1 94.62 171 TYR B N 1
ATOM 3350 C CA . TYR B 1 171 ? 17.969 11.547 -5.855 1 94.62 171 TYR B CA 1
ATOM 3351 C C . TYR B 1 171 ? 18.734 10.25 -5.617 1 94.62 171 TYR B C 1
ATOM 3353 O O . TYR B 1 171 ? 18.25 9.164 -5.938 1 94.62 171 TYR B O 1
ATOM 3361 N N . LEU B 1 172 ? 19.859 10.383 -5.059 1 95.38 172 LEU B N 1
ATOM 3362 C CA . LEU B 1 172 ? 20.656 9.203 -4.734 1 95.38 172 LEU B CA 1
ATOM 3363 C C . LEU B 1 172 ? 19.953 8.352 -3.682 1 95.38 172 LEU B C 1
ATOM 3365 O O . LEU B 1 172 ? 20 7.121 -3.748 1 95.38 172 LEU B O 1
ATOM 3369 N N . PHE B 1 173 ? 19.375 9.047 -2.779 1 94.69 173 PHE B N 1
ATOM 3370 C CA . PHE B 1 173 ? 18.625 8.344 -1.739 1 94.69 173 PHE B CA 1
ATOM 3371 C C . PHE B 1 173 ? 17.469 7.547 -2.342 1 94.69 173 PHE B C 1
ATOM 3373 O O . PHE B 1 173 ? 17.219 6.406 -1.94 1 94.69 173 PHE B O 1
ATOM 3380 N N . THR B 1 174 ? 16.844 8.109 -3.277 1 93.81 174 THR B N 1
ATOM 3381 C CA . THR B 1 174 ? 15.727 7.43 -3.941 1 93.81 174 THR B CA 1
ATOM 3382 C C . THR B 1 174 ? 16.219 6.188 -4.684 1 93.81 174 THR B C 1
ATOM 3384 O O . THR B 1 174 ? 15.547 5.152 -4.676 1 93.81 174 THR B O 1
ATOM 3387 N N . LEU B 1 175 ? 17.344 6.266 -5.301 1 96.06 175 LEU B N 1
ATOM 3388 C CA . LEU B 1 175 ? 17.938 5.117 -5.969 1 96.06 175 LEU B CA 1
ATOM 3389 C C . LEU B 1 175 ? 18.281 4.023 -4.961 1 96.06 175 LEU B C 1
ATOM 3391 O O . LEU B 1 175 ? 18.141 2.836 -5.254 1 96.06 175 LEU B O 1
ATOM 3395 N N . LEU B 1 176 ? 18.719 4.477 -3.852 1 96.12 176 LEU B N 1
ATOM 3396 C CA . LEU B 1 176 ? 19.062 3.545 -2.779 1 96.12 176 LEU B CA 1
ATOM 3397 C C . LEU B 1 176 ? 17.812 2.816 -2.291 1 96.12 176 LEU B C 1
ATOM 3399 O O . LEU B 1 176 ? 17.844 1.613 -2.023 1 96.12 176 LEU B O 1
ATOM 3403 N N . VAL B 1 177 ? 16.734 3.52 -2.166 1 95.56 177 VAL B N 1
ATOM 3404 C CA . VAL B 1 177 ? 15.477 2.908 -1.766 1 95.56 177 VAL B CA 1
ATOM 3405 C C . VAL B 1 177 ? 15.055 1.867 -2.801 1 95.56 177 VAL B C 1
ATOM 3407 O O . VAL B 1 177 ? 14.656 0.757 -2.445 1 95.56 177 VAL B O 1
ATOM 3410 N N . GLY B 1 178 ? 15.164 2.268 -4.055 1 95.88 178 GLY B N 1
ATOM 3411 C CA . GLY B 1 178 ? 14.844 1.328 -5.117 1 95.88 178 GLY B CA 1
ATOM 3412 C C . GLY B 1 178 ? 15.695 0.072 -5.078 1 95.88 178 GLY B C 1
ATOM 3413 O O . GLY B 1 178 ? 15.188 -1.035 -5.262 1 95.88 178 GLY B O 1
ATOM 3414 N N . ALA B 1 179 ? 16.953 0.267 -4.82 1 95.94 179 ALA B N 1
ATOM 3415 C CA . ALA B 1 179 ? 17.859 -0.873 -4.719 1 95.94 179 ALA B CA 1
ATOM 3416 C C . ALA B 1 179 ? 17.5 -1.763 -3.535 1 95.94 179 ALA B C 1
ATOM 3418 O O . ALA B 1 179 ? 17.516 -2.99 -3.645 1 95.94 179 ALA B O 1
ATOM 3419 N N . THR B 1 180 ? 17.219 -1.162 -2.443 1 95.44 180 THR B N 1
ATOM 3420 C CA . THR B 1 180 ? 16.844 -1.891 -1.239 1 95.44 180 THR B CA 1
ATOM 3421 C C . THR B 1 180 ? 15.594 -2.732 -1.489 1 95.44 180 THR B C 1
ATOM 3423 O O . THR B 1 180 ? 15.539 -3.902 -1.103 1 95.44 180 THR B O 1
ATOM 3426 N N . ILE B 1 181 ? 14.641 -2.154 -2.162 1 96.06 181 ILE B N 1
ATOM 3427 C CA . ILE B 1 181 ? 13.398 -2.848 -2.475 1 96.06 181 ILE B CA 1
ATOM 3428 C C . ILE B 1 181 ? 13.68 -4.027 -3.402 1 96.06 181 ILE B C 1
ATOM 3430 O O . ILE B 1 181 ? 13.211 -5.141 -3.162 1 96.06 181 ILE B O 1
ATOM 3434 N N . SER B 1 182 ? 14.5 -3.801 -4.387 1 94.25 182 SER B N 1
ATOM 3435 C CA . SER B 1 182 ? 14.797 -4.824 -5.383 1 94.25 182 SER B CA 1
ATOM 3436 C C . SER B 1 182 ? 15.5 -6.023 -4.754 1 94.25 182 SER B C 1
ATOM 3438 O O . SER B 1 182 ? 15.18 -7.172 -5.066 1 94.25 182 SER B O 1
ATOM 3440 N N . VAL B 1 183 ? 16.422 -5.746 -3.889 1 92.44 183 VAL B N 1
ATOM 3441 C CA . VAL B 1 183 ? 17.203 -6.82 -3.281 1 92.44 183 VAL B CA 1
ATOM 3442 C C . VAL B 1 183 ? 16.344 -7.594 -2.289 1 92.44 183 VAL B C 1
ATOM 3444 O O . VAL B 1 183 ? 16.609 -8.758 -2.002 1 92.44 183 VAL B O 1
ATOM 3447 N N . SER B 1 184 ? 15.297 -7.023 -1.809 1 93.56 184 SER B N 1
ATOM 3448 C CA . SER B 1 184 ? 14.469 -7.625 -0.764 1 93.56 184 SER B CA 1
ATOM 3449 C C . SER B 1 184 ? 13.32 -8.43 -1.36 1 93.56 184 SER B C 1
ATOM 3451 O O . SER B 1 184 ? 12.602 -9.125 -0.637 1 93.56 184 SER B O 1
ATOM 3453 N N . LEU B 1 185 ? 13.148 -8.422 -2.631 1 91.94 185 LEU B N 1
ATOM 3454 C CA . LEU B 1 185 ? 11.969 -8.961 -3.299 1 91.94 185 LEU B CA 1
ATOM 3455 C C . LEU B 1 185 ? 11.852 -10.461 -3.053 1 91.94 185 LEU B C 1
ATOM 3457 O O . LEU B 1 185 ? 10.766 -10.961 -2.742 1 91.94 185 LEU B O 1
ATOM 3461 N N . ARG B 1 186 ? 12.938 -11.109 -3.104 1 88 186 ARG B N 1
ATOM 3462 C CA . ARG B 1 186 ? 12.883 -12.57 -3.068 1 88 186 ARG B CA 1
ATOM 3463 C C . ARG B 1 186 ? 12.648 -13.078 -1.648 1 88 186 ARG B C 1
ATOM 3465 O O . ARG B 1 186 ? 12 -14.109 -1.45 1 88 186 ARG B O 1
ATOM 3472 N N . ILE B 1 187 ? 13.102 -12.32 -0.705 1 87.88 187 ILE B N 1
ATOM 3473 C CA . ILE B 1 187 ? 12.992 -12.773 0.679 1 87.88 187 ILE B CA 1
ATOM 3474 C C . ILE B 1 187 ? 11.672 -12.281 1.278 1 87.88 187 ILE B C 1
ATOM 3476 O O . ILE B 1 187 ? 10.914 -13.062 1.849 1 87.88 187 ILE B O 1
ATOM 3480 N N . LEU B 1 188 ? 11.375 -11.07 1.099 1 93 188 LEU B N 1
ATOM 3481 C CA . LEU B 1 188 ? 10.234 -10.453 1.767 1 93 188 LEU B CA 1
ATOM 3482 C C . LEU B 1 188 ? 8.992 -10.5 0.877 1 93 188 LEU B C 1
ATOM 3484 O O . LEU B 1 188 ? 7.883 -10.727 1.363 1 93 188 LEU B O 1
ATOM 3488 N N . GLY B 1 189 ? 9.227 -10.391 -0.381 1 92.62 189 GLY B N 1
ATOM 3489 C CA . GLY B 1 189 ? 8.102 -10.203 -1.287 1 92.62 189 GLY B CA 1
ATOM 3490 C C . GLY B 1 189 ? 7.637 -8.758 -1.361 1 92.62 189 GLY B C 1
ATOM 3491 O O . GLY B 1 189 ? 7.816 -7.992 -0.413 1 92.62 189 GLY B O 1
ATOM 3492 N N . ILE B 1 190 ? 6.898 -8.43 -2.373 1 92.88 190 ILE B N 1
ATOM 3493 C CA . ILE B 1 190 ? 6.461 -7.07 -2.676 1 92.88 190 ILE B CA 1
ATOM 3494 C C . ILE B 1 190 ? 5.484 -6.59 -1.605 1 92.88 190 ILE B C 1
ATOM 3496 O O . ILE B 1 190 ? 5.504 -5.422 -1.216 1 92.88 190 ILE B O 1
ATOM 3500 N N . LEU B 1 191 ? 4.684 -7.516 -1.076 1 91.81 191 LEU B N 1
ATOM 3501 C CA . LEU B 1 191 ? 3.59 -7.152 -0.179 1 91.81 191 LEU B CA 1
ATOM 3502 C C . LEU B 1 191 ? 4.113 -6.848 1.22 1 91.81 191 LEU B C 1
ATOM 3504 O O . LEU B 1 191 ? 3.441 -6.18 2.008 1 91.81 191 LEU B O 1
ATOM 3508 N N . VAL B 1 192 ? 5.297 -7.285 1.506 1 93.69 192 VAL B N 1
ATOM 3509 C CA . VAL B 1 192 ? 5.785 -7.18 2.877 1 93.69 192 VAL B CA 1
ATOM 3510 C C . VAL B 1 192 ? 6.906 -6.145 2.951 1 93.69 192 VAL B C 1
ATOM 3512 O O . VAL B 1 192 ? 7.23 -5.652 4.035 1 93.69 192 VAL B O 1
ATOM 3515 N N . ILE B 1 193 ? 7.426 -5.773 1.877 1 93.75 193 ILE B N 1
ATOM 3516 C CA . ILE B 1 193 ? 8.609 -4.922 1.853 1 93.75 193 ILE B CA 1
ATOM 3517 C C . ILE B 1 193 ? 8.297 -3.586 2.525 1 93.75 193 ILE B C 1
ATOM 3519 O O . ILE B 1 193 ? 9.086 -3.094 3.334 1 93.75 193 ILE B O 1
ATOM 3523 N N . SER B 1 194 ? 7.141 -3.027 2.219 1 89.81 194 SER B N 1
ATOM 3524 C CA . SER B 1 194 ? 6.789 -1.739 2.807 1 89.81 194 SER B CA 1
ATOM 3525 C C . SER B 1 194 ? 6.711 -1.827 4.328 1 89.81 194 SER B C 1
ATOM 3527 O O . SER B 1 194 ? 7.133 -0.906 5.031 1 89.81 194 SER B O 1
ATOM 3529 N N . SER B 1 195 ? 6.266 -2.924 4.852 1 89.56 195 SER B N 1
ATOM 3530 C CA . SER B 1 195 ? 6.168 -3.137 6.289 1 89.56 195 SE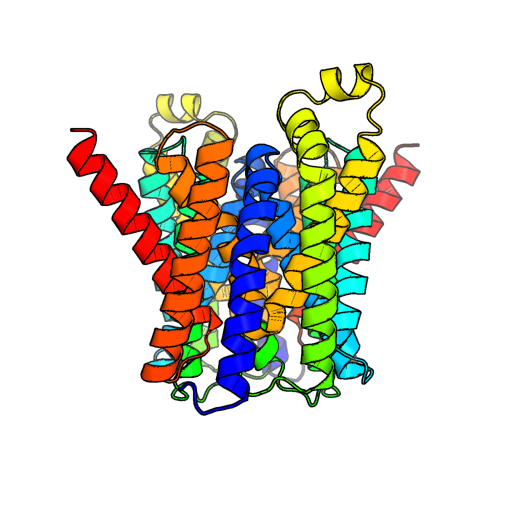R B CA 1
ATOM 3531 C C . SER B 1 195 ? 7.551 -3.217 6.93 1 89.56 195 SER B C 1
ATOM 3533 O O . SER B 1 195 ? 7.766 -2.691 8.023 1 89.56 195 SER B O 1
ATOM 3535 N N . MET B 1 196 ? 8.453 -3.791 6.246 1 92.31 196 MET B N 1
ATOM 3536 C CA . MET B 1 196 ? 9.781 -4.008 6.816 1 92.31 196 MET B CA 1
ATOM 3537 C C . MET B 1 196 ? 10.609 -2.729 6.762 1 92.31 196 MET B C 1
ATOM 3539 O O . MET B 1 196 ? 11.594 -2.594 7.484 1 92.31 196 MET B O 1
ATOM 3543 N N . ILE B 1 197 ? 10.195 -1.896 5.914 1 91.69 197 ILE B N 1
ATOM 3544 C CA . ILE B 1 197 ? 10.852 -0.591 5.859 1 91.69 197 ILE B CA 1
ATOM 3545 C C . ILE B 1 197 ? 10.406 0.257 7.051 1 91.69 197 ILE B C 1
ATOM 3547 O O . ILE B 1 197 ? 11.211 0.988 7.633 1 91.69 197 ILE B O 1
ATOM 3551 N N . ALA B 1 198 ? 9.195 0.049 7.531 1 90.25 198 ALA B N 1
ATOM 3552 C CA . ALA B 1 198 ? 8.617 0.966 8.516 1 90.25 198 ALA B CA 1
ATOM 3553 C C . ALA B 1 198 ? 8.578 0.33 9.898 1 90.25 198 ALA B C 1
ATOM 3555 O O . ALA B 1 198 ? 8.789 1.009 10.906 1 90.25 198 ALA B O 1
ATOM 3556 N N . MET B 1 199 ? 8.406 -0.94 10.039 1 93.12 199 MET B N 1
ATOM 3557 C CA . MET B 1 199 ? 8.062 -1.602 11.297 1 93.12 199 MET B CA 1
ATOM 3558 C C . MET B 1 199 ? 9.242 -1.571 12.266 1 93.12 199 MET B C 1
ATOM 3560 O O . MET B 1 199 ? 9.086 -1.185 13.422 1 93.12 199 MET B O 1
ATOM 3564 N N . PRO B 1 200 ? 10.391 -1.979 11.828 1 93.56 200 PRO B N 1
ATOM 3565 C CA . PRO B 1 200 ? 11.508 -1.937 12.773 1 93.56 200 PRO B CA 1
ATOM 3566 C C . PRO B 1 200 ? 11.805 -0.524 13.266 1 93.56 200 PRO B C 1
ATOM 3568 O O . PRO B 1 200 ? 12.203 -0.342 14.422 1 93.56 200 PRO B O 1
ATOM 3571 N N . VAL B 1 201 ? 11.641 0.423 12.375 1 93.25 201 VAL B N 1
ATOM 3572 C CA . VAL B 1 201 ? 11.859 1.82 12.734 1 93.25 201 VAL B CA 1
ATOM 3573 C C . VAL B 1 201 ? 10.812 2.258 13.758 1 93.25 201 VAL B C 1
ATOM 3575 O O . VAL B 1 201 ? 11.148 2.908 14.75 1 93.25 201 VAL B O 1
ATOM 3578 N N . ALA B 1 202 ? 9.609 1.896 13.555 1 89.81 202 ALA B N 1
ATOM 3579 C CA . ALA B 1 202 ? 8.531 2.217 14.484 1 89.81 202 ALA B CA 1
ATOM 3580 C C . ALA B 1 202 ? 8.805 1.627 15.867 1 89.81 202 ALA B C 1
ATOM 3582 O O . ALA B 1 202 ? 8.547 2.271 16.891 1 89.81 202 ALA B O 1
ATOM 3583 N N . ALA B 1 203 ? 9.305 0.459 15.859 1 92.25 203 ALA B N 1
ATOM 3584 C CA . ALA B 1 203 ? 9.641 -0.185 17.125 1 92.25 203 ALA B CA 1
ATOM 3585 C C . ALA B 1 203 ? 10.766 0.568 17.844 1 92.25 203 ALA B C 1
ATOM 3587 O O . ALA B 1 203 ? 10.703 0.776 19.062 1 92.25 203 ALA B O 1
ATOM 3588 N N . SER B 1 204 ? 11.727 0.958 17.094 1 92.75 204 SER B N 1
ATOM 3589 C CA . SER B 1 204 ? 12.875 1.645 17.672 1 92.75 204 SER B CA 1
ATOM 3590 C C . SER B 1 204 ? 12.484 3.025 18.188 1 92.75 204 SER B C 1
ATOM 3592 O O . SER B 1 204 ? 13.047 3.502 19.188 1 92.75 204 SER B O 1
ATOM 3594 N N . LEU B 1 205 ? 11.594 3.664 17.531 1 89.56 205 LEU B N 1
ATOM 3595 C CA . LEU B 1 205 ? 11.164 5 17.922 1 89.56 205 LEU B CA 1
ATOM 3596 C C . LEU B 1 205 ? 10.469 4.961 19.281 1 89.56 205 LEU B C 1
ATOM 3598 O O . LEU B 1 205 ? 10.406 5.977 19.984 1 89.56 205 LEU B O 1
ATOM 3602 N N . GLN B 1 206 ? 9.93 3.824 19.609 1 88.62 206 GLN B N 1
ATOM 3603 C CA . GLN B 1 206 ? 9.25 3.697 20.891 1 88.62 206 GLN B CA 1
ATOM 3604 C C . GLN B 1 206 ? 10.234 3.805 22.062 1 88.62 206 GLN B C 1
ATOM 3606 O O . GLN B 1 206 ? 9.836 4.035 23.203 1 88.62 206 GLN B O 1
ATOM 3611 N N . LEU B 1 207 ? 11.516 3.686 21.828 1 89.62 207 LEU B N 1
ATOM 3612 C CA . LEU B 1 207 ? 12.539 3.77 22.859 1 89.62 207 LEU B CA 1
ATOM 3613 C C . LEU B 1 207 ? 12.891 5.223 23.156 1 89.62 207 LEU B C 1
ATOM 3615 O O . LEU B 1 207 ? 13.531 5.516 24.172 1 89.62 207 LEU B O 1
ATOM 3619 N N . HIS B 1 208 ? 12.422 6.18 22.359 1 86.94 208 HIS B N 1
ATOM 3620 C CA . HIS B 1 208 ? 12.586 7.613 22.547 1 86.94 208 HIS B CA 1
ATOM 3621 C C . HIS B 1 208 ? 14.047 7.977 22.781 1 86.94 208 HIS B C 1
ATOM 3623 O O . HIS B 1 208 ? 14.367 8.695 23.734 1 86.94 208 HIS B O 1
ATOM 3629 N N . LYS B 1 209 ? 14.859 7.551 21.922 1 88.5 209 LYS B N 1
ATOM 3630 C CA . LYS B 1 209 ? 16.281 7.844 22.016 1 88.5 209 LYS B CA 1
ATOM 3631 C C . LYS B 1 209 ? 16.75 8.688 20.828 1 88.5 209 LYS B C 1
ATOM 3633 O O . LYS B 1 209 ? 15.938 9.07 19.984 1 88.5 209 LYS B O 1
ATOM 3638 N N . GLY B 1 210 ? 17.875 9.094 20.797 1 89.5 210 GLY B N 1
ATOM 3639 C CA . GLY B 1 210 ? 18.438 9.906 19.719 1 89.5 210 GLY B CA 1
ATOM 3640 C C . GLY B 1 210 ? 18.5 9.18 18.391 1 89.5 210 GLY B C 1
ATOM 3641 O O . GLY B 1 210 ? 18.141 8 18.297 1 89.5 210 GLY B O 1
ATOM 3642 N N . PHE B 1 211 ? 18.828 9.844 17.391 1 90.38 211 PHE B N 1
ATOM 3643 C CA . PHE B 1 211 ? 18.812 9.328 16.031 1 90.38 211 PHE B CA 1
ATOM 3644 C C . PHE B 1 211 ? 19.719 8.109 15.891 1 90.38 211 PHE B C 1
ATOM 3646 O O . PHE B 1 211 ? 19.297 7.074 15.367 1 90.38 211 PHE B O 1
ATOM 3653 N N . LYS B 1 212 ? 20.875 8.273 16.391 1 91.56 212 LYS B N 1
ATOM 3654 C CA . LYS B 1 212 ? 21.859 7.199 16.266 1 91.56 212 LYS B CA 1
ATOM 3655 C C . LYS B 1 212 ? 21.359 5.922 16.938 1 91.56 212 LYS B C 1
ATOM 3657 O O . LYS B 1 212 ? 21.484 4.832 16.375 1 91.56 212 LYS B O 1
ATOM 3662 N N . ILE B 1 213 ? 20.844 6.023 18.047 1 93.44 213 ILE B N 1
ATOM 3663 C CA . ILE B 1 213 ? 20.344 4.883 18.812 1 93.44 213 ILE B CA 1
ATOM 3664 C C . ILE B 1 213 ? 19.125 4.293 18.109 1 93.44 213 ILE B C 1
ATOM 3666 O O . ILE B 1 213 ? 18.953 3.07 18.062 1 93.44 213 ILE B O 1
ATOM 3670 N N . THR B 1 214 ? 18.312 5.141 17.609 1 93.44 214 THR B N 1
ATOM 3671 C CA . THR B 1 214 ? 17.141 4.691 16.875 1 93.44 214 THR B CA 1
ATOM 3672 C C . THR B 1 214 ? 17.531 3.887 15.648 1 93.44 214 THR B C 1
ATOM 3674 O O . THR B 1 214 ? 16.953 2.834 15.375 1 93.44 214 THR B O 1
ATOM 3677 N N . LEU B 1 215 ? 18.484 4.398 14.984 1 94.19 215 LEU B N 1
ATOM 3678 C CA . LEU B 1 215 ? 18.969 3.707 13.789 1 94.19 215 LEU B CA 1
ATOM 3679 C C . LEU B 1 215 ? 19.547 2.342 14.148 1 94.19 215 LEU B C 1
ATOM 3681 O O . LEU B 1 215 ? 19.219 1.338 13.516 1 94.19 215 LEU B O 1
ATOM 3685 N N . ILE B 1 216 ? 20.344 2.295 15.172 1 95.12 216 ILE B N 1
ATOM 3686 C CA . ILE B 1 216 ? 21 1.058 15.586 1 95.12 216 ILE B CA 1
ATOM 3687 C C . ILE B 1 216 ? 19.953 0.046 16.031 1 95.12 216 ILE B C 1
ATOM 3689 O O . ILE B 1 216 ? 19.984 -1.117 15.633 1 95.12 216 ILE B O 1
ATOM 3693 N N . PHE B 1 217 ? 19.031 0.466 16.766 1 95.69 217 PHE B N 1
ATOM 3694 C CA . PHE B 1 217 ? 17.984 -0.434 17.266 1 95.69 217 PHE B CA 1
ATOM 3695 C C . PHE B 1 217 ? 17.078 -0.878 16.125 1 95.69 217 PHE B C 1
ATOM 3697 O O . PHE B 1 217 ? 16.578 -2.006 16.125 1 95.69 217 PHE B O 1
ATOM 3704 N N . SER B 1 218 ? 16.828 0.014 15.219 1 95.94 218 SER B N 1
ATOM 3705 C CA . SER B 1 218 ? 16.031 -0.387 14.055 1 95.94 218 SER B CA 1
ATOM 3706 C C . SER B 1 218 ? 16.703 -1.524 13.297 1 95.94 218 SER B C 1
ATOM 3708 O O . SER B 1 218 ? 16.031 -2.463 12.859 1 95.94 218 SER B O 1
ATOM 3710 N N . ILE B 1 219 ? 18 -1.413 13.203 1 95.94 219 ILE B N 1
ATOM 3711 C CA . ILE B 1 219 ? 18.766 -2.438 12.492 1 95.94 219 ILE B CA 1
ATOM 3712 C C . ILE B 1 219 ? 18.734 -3.742 13.289 1 95.94 219 ILE B C 1
ATOM 3714 O O . ILE B 1 219 ? 18.547 -4.82 12.719 1 95.94 219 ILE B O 1
ATOM 3718 N N . ILE B 1 220 ? 18.844 -3.627 14.547 1 96.62 220 ILE B N 1
ATOM 3719 C CA . ILE B 1 220 ? 18.828 -4.801 15.414 1 96.62 220 ILE B CA 1
ATOM 3720 C C . ILE B 1 220 ? 17.453 -5.469 15.336 1 96.62 220 ILE B C 1
ATOM 3722 O O . ILE B 1 220 ? 17.359 -6.688 15.172 1 96.62 220 ILE B O 1
ATOM 3726 N N . PHE B 1 221 ? 16.422 -4.711 15.469 1 96.62 221 PHE B N 1
ATOM 3727 C CA . PHE B 1 221 ? 15.07 -5.242 15.375 1 96.62 221 PHE B CA 1
ATOM 3728 C C . PHE B 1 221 ? 14.812 -5.832 13.992 1 96.62 221 PHE B C 1
ATOM 3730 O O . PHE B 1 221 ? 14.156 -6.871 13.867 1 96.62 221 PHE B O 1
ATOM 3737 N N . GLY B 1 222 ? 15.297 -5.117 12.977 1 96 222 GLY B N 1
ATOM 3738 C CA . GLY B 1 222 ? 15.188 -5.66 11.633 1 96 222 GLY B CA 1
ATOM 3739 C C . GLY B 1 222 ? 15.867 -7.008 11.477 1 96 222 GLY B C 1
ATOM 3740 O O . GLY B 1 222 ? 15.32 -7.914 10.844 1 96 222 GLY B O 1
ATOM 3741 N N . PHE B 1 223 ? 17.016 -7.062 12.094 1 95.94 223 PHE B N 1
ATOM 3742 C CA . PHE B 1 223 ? 17.781 -8.305 12.047 1 95.94 223 PHE B CA 1
ATOM 3743 C C . PHE B 1 223 ? 17.016 -9.422 12.758 1 95.94 223 PHE B C 1
ATOM 3745 O O . PHE B 1 223 ? 16.922 -10.539 12.234 1 95.94 223 PHE B O 1
ATOM 3752 N N . LEU B 1 224 ? 16.531 -9.133 13.828 1 96.38 224 LEU B N 1
ATOM 3753 C CA . LEU B 1 224 ? 15.773 -10.117 14.594 1 96.38 224 LEU B CA 1
ATOM 3754 C C . LEU B 1 224 ? 14.523 -10.539 13.844 1 96.38 224 LEU B C 1
ATOM 3756 O O . LEU B 1 224 ? 14.164 -11.719 13.836 1 96.38 224 LEU B O 1
ATOM 3760 N N . ASP B 1 225 ? 13.836 -9.625 13.25 1 96.56 225 ASP B N 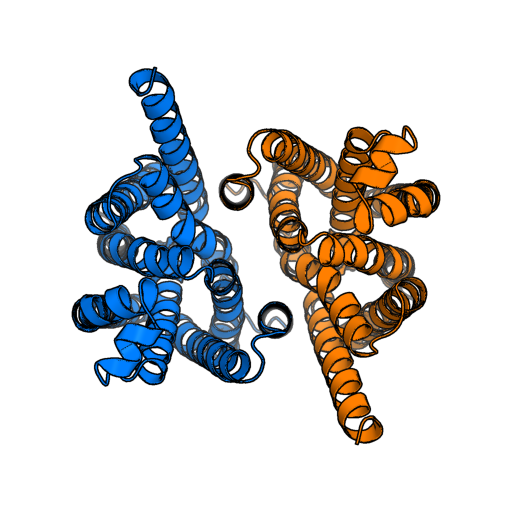1
ATOM 3761 C CA . ASP B 1 225 ? 12.617 -9.906 12.508 1 96.56 225 ASP B CA 1
ATOM 3762 C C . ASP B 1 225 ? 12.898 -10.828 11.312 1 96.56 225 ASP B C 1
ATOM 3764 O O . ASP B 1 225 ? 12.188 -11.812 11.109 1 96.56 225 ASP B O 1
ATOM 3768 N N . ILE B 1 226 ? 13.945 -10.5 10.562 1 94.56 226 ILE B N 1
ATOM 3769 C CA . ILE B 1 226 ? 14.242 -11.227 9.336 1 94.56 226 ILE B CA 1
ATOM 3770 C C . ILE B 1 226 ? 14.805 -12.609 9.68 1 94.56 226 ILE B C 1
ATOM 3772 O O . ILE B 1 226 ? 14.352 -13.617 9.133 1 94.56 226 ILE B O 1
ATOM 3776 N N . MET B 1 227 ? 15.758 -12.664 10.625 1 93.75 227 MET B N 1
ATOM 3777 C CA . MET B 1 227 ? 16.344 -13.945 11.016 1 93.75 227 MET B CA 1
ATOM 3778 C C . MET B 1 227 ? 15.305 -14.812 11.734 1 93.75 227 MET B C 1
ATOM 3780 O O . MET B 1 227 ? 15.203 -16.016 11.461 1 93.75 227 MET B O 1
ATOM 3784 N N . GLY B 1 228 ? 14.633 -14.203 12.648 1 94.31 228 GLY B N 1
ATOM 3785 C CA . GLY B 1 228 ? 13.578 -14.945 13.328 1 94.31 228 GLY B CA 1
ATOM 3786 C C . GLY B 1 228 ? 12.492 -15.43 12.391 1 94.31 228 GLY B C 1
ATOM 3787 O O . GLY B 1 228 ? 12.008 -16.562 12.523 1 94.31 228 GLY B O 1
ATOM 3788 N N . GLY B 1 229 ? 12.102 -14.578 11.469 1 93.62 229 GLY B N 1
ATOM 3789 C CA . GLY B 1 229 ? 11.094 -14.961 10.492 1 93.62 229 GLY B CA 1
ATOM 3790 C C . GLY B 1 229 ? 11.547 -16.078 9.57 1 93.62 229 GLY B C 1
ATOM 3791 O O . GLY B 1 229 ? 10.773 -16.984 9.266 1 93.62 229 GLY B O 1
ATOM 3792 N N . LEU B 1 230 ? 12.797 -16.031 9.117 1 91 230 LEU B N 1
ATOM 3793 C CA . LEU B 1 230 ? 13.336 -17.062 8.242 1 91 230 LEU B CA 1
ATOM 3794 C C . LEU B 1 230 ? 13.391 -18.422 8.961 1 91 230 LEU B C 1
ATOM 3796 O O . LEU B 1 230 ? 13.031 -19.438 8.383 1 91 230 LEU B O 1
ATOM 3800 N N . LEU B 1 231 ? 13.812 -18.359 10.141 1 90.75 231 LEU B N 1
ATOM 3801 C CA . LEU B 1 231 ? 13.891 -19.578 10.93 1 90.75 231 LEU B CA 1
ATOM 3802 C C . LEU B 1 231 ? 12.5 -20.188 11.141 1 90.75 231 LEU B C 1
ATOM 3804 O O . LEU B 1 231 ? 12.305 -21.391 10.953 1 90.75 231 LEU B O 1
ATOM 3808 N N . LEU B 1 232 ? 11.594 -19.391 11.484 1 92.19 232 LEU B N 1
ATOM 3809 C CA . LEU B 1 232 ? 10.234 -19.859 11.734 1 92.19 232 LEU B CA 1
ATOM 3810 C C . LEU B 1 232 ? 9.57 -20.312 10.438 1 92.19 232 LEU B C 1
ATOM 3812 O O . LEU B 1 232 ? 8.781 -21.25 10.438 1 92.19 232 LEU B O 1
ATOM 3816 N N . SER B 1 233 ? 9.82 -19.516 9.398 1 90.5 233 SER B N 1
ATOM 3817 C CA . SER B 1 233 ? 9.266 -19.875 8.102 1 90.5 233 SER B CA 1
ATOM 3818 C C . SER B 1 233 ? 9.688 -21.281 7.68 1 90.5 233 SER B C 1
ATOM 3820 O O . SER B 1 233 ? 8.906 -22.016 7.074 1 90.5 233 SER B O 1
ATOM 3822 N N . TYR B 1 234 ? 10.875 -21.672 7.984 1 85.19 234 TYR B N 1
ATOM 3823 C CA . TYR B 1 234 ? 11.414 -22.984 7.652 1 85.19 234 TYR B CA 1
ATOM 3824 C C . TYR B 1 234 ? 10.656 -24.078 8.398 1 85.19 234 TYR B C 1
ATOM 3826 O O . TYR B 1 234 ? 10.344 -25.125 7.82 1 85.19 234 TYR B O 1
ATOM 3834 N N . TYR B 1 235 ? 10.312 -23.844 9.555 1 87 235 TYR B N 1
ATOM 3835 C CA . TYR B 1 235 ? 9.656 -24.859 10.367 1 87 235 TYR B CA 1
ATOM 3836 C C . TYR B 1 235 ? 8.164 -24.953 10.039 1 87 235 TYR B C 1
ATOM 3838 O O . TYR B 1 235 ? 7.578 -26.031 10.078 1 87 235 TYR B O 1
ATOM 3846 N N . ILE B 1 236 ? 7.582 -23.906 9.664 1 86.38 236 ILE B N 1
ATOM 3847 C CA . ILE B 1 236 ? 6.141 -23.891 9.43 1 86.38 236 ILE B CA 1
ATOM 3848 C C . ILE B 1 236 ? 5.859 -24.062 7.938 1 86.38 236 ILE B C 1
ATOM 3850 O O . ILE B 1 236 ? 4.707 -24.203 7.531 1 86.38 236 ILE B O 1
ATOM 3854 N N . ASN B 1 237 ? 6.828 -24.109 7.125 1 85.75 237 ASN B N 1
ATOM 3855 C CA . ASN B 1 237 ? 6.695 -24.266 5.684 1 85.75 237 ASN B CA 1
ATOM 3856 C C . ASN B 1 237 ? 5.805 -23.188 5.078 1 85.75 237 ASN B C 1
ATOM 3858 O O . ASN B 1 237 ? 4.852 -23.484 4.355 1 85.75 237 ASN B O 1
ATOM 3862 N N . SER B 1 238 ? 6.062 -22.031 5.449 1 88.56 238 SER B N 1
ATOM 3863 C CA . SER B 1 238 ? 5.344 -20.875 4.93 1 88.56 238 SER B CA 1
ATOM 3864 C C . SER B 1 238 ? 6.273 -19.953 4.141 1 88.56 238 SER B C 1
ATOM 3866 O O . SER B 1 238 ? 7.492 -20.125 4.168 1 88.56 238 SER B O 1
ATOM 3868 N N . ALA B 1 239 ? 5.609 -19.125 3.322 1 90.31 239 ALA B N 1
ATOM 3869 C CA . ALA B 1 239 ? 6.402 -18.109 2.631 1 90.31 239 ALA B CA 1
ATOM 3870 C C . ALA B 1 239 ? 7.121 -17.203 3.625 1 90.31 239 ALA B C 1
ATOM 3872 O O . ALA B 1 239 ? 6.527 -16.75 4.609 1 90.31 239 ALA B O 1
ATOM 3873 N N . PRO B 1 240 ? 8.367 -16.984 3.443 1 90.62 240 PRO B N 1
ATOM 3874 C CA . PRO B 1 240 ? 9.164 -16.219 4.402 1 90.62 240 PRO B CA 1
ATOM 3875 C C . PRO B 1 240 ? 8.617 -14.82 4.637 1 90.62 240 PRO B C 1
ATOM 3877 O O . PRO B 1 240 ? 8.648 -14.32 5.766 1 90.62 240 PRO B O 1
ATOM 3880 N N . GLY B 1 241 ? 8.094 -14.18 3.67 1 92.44 241 GLY B N 1
ATOM 3881 C CA . GLY B 1 241 ? 7.582 -12.82 3.809 1 92.44 241 GLY B CA 1
ATOM 3882 C C . GLY B 1 241 ? 6.508 -12.703 4.875 1 92.44 241 GLY B C 1
ATOM 3883 O O . GLY B 1 241 ? 6.547 -11.781 5.695 1 92.44 241 GLY B O 1
ATOM 3884 N N . GLY B 1 242 ? 5.586 -13.578 4.824 1 94.5 242 GLY B N 1
ATOM 3885 C CA . GLY B 1 242 ? 4.504 -13.539 5.793 1 94.5 242 GLY B CA 1
ATOM 3886 C C . GLY B 1 242 ? 4.969 -13.773 7.219 1 94.5 242 GLY B C 1
ATOM 3887 O O . GLY B 1 242 ? 4.566 -13.055 8.133 1 94.5 242 GLY B O 1
ATOM 3888 N N . THR B 1 243 ? 5.793 -14.656 7.438 1 95.06 243 THR B N 1
ATOM 3889 C CA . THR B 1 243 ? 6.289 -14.977 8.766 1 95.06 243 THR B CA 1
ATOM 3890 C C . THR B 1 243 ? 7.156 -13.852 9.312 1 95.06 243 THR B C 1
ATOM 3892 O O . THR B 1 243 ? 7.09 -13.523 10.5 1 95.06 243 THR B O 1
ATOM 3895 N N . ILE B 1 244 ? 7.934 -13.281 8.492 1 95.5 244 ILE B N 1
ATOM 3896 C CA . ILE B 1 244 ? 8.773 -12.164 8.906 1 95.5 244 ILE B CA 1
ATOM 3897 C C . ILE B 1 244 ? 7.898 -11 9.367 1 95.5 244 ILE B C 1
ATOM 3899 O O . ILE B 1 244 ? 8.172 -10.375 10.391 1 95.5 244 ILE B O 1
ATOM 3903 N N . ALA B 1 245 ? 6.879 -10.805 8.609 1 95.88 245 ALA B N 1
ATOM 3904 C CA . ALA B 1 245 ? 5.949 -9.734 8.969 1 95.88 245 ALA B CA 1
ATOM 3905 C C . ALA B 1 245 ? 5.332 -9.977 10.344 1 95.88 245 ALA B C 1
ATOM 3907 O O . ALA B 1 245 ? 5.285 -9.07 11.18 1 95.88 245 ALA B O 1
ATOM 3908 N N . LEU B 1 246 ? 4.926 -11.125 10.586 1 96.62 246 LEU B N 1
ATOM 3909 C CA . LEU B 1 246 ? 4.293 -11.453 11.859 1 96.62 246 LEU B CA 1
ATOM 3910 C C . LEU B 1 246 ? 5.293 -11.344 13.008 1 96.62 246 LEU B C 1
ATOM 3912 O O . LEU B 1 246 ? 4.949 -10.875 14.094 1 96.62 246 LEU B O 1
ATOM 3916 N N . VAL B 1 247 ? 6.445 -11.758 12.766 1 96.44 247 VAL B N 1
ATOM 3917 C CA . VAL B 1 247 ? 7.492 -11.648 13.773 1 96.44 247 VAL B CA 1
ATOM 3918 C C . VAL B 1 247 ? 7.773 -10.18 14.078 1 96.44 247 VAL B C 1
ATOM 3920 O O . VAL B 1 247 ? 8.008 -9.812 15.227 1 96.44 247 VAL B O 1
ATOM 3923 N N . SER B 1 248 ? 7.777 -9.383 13.047 1 96.12 248 SER B N 1
ATOM 3924 C CA . SER B 1 248 ? 8.023 -7.961 13.234 1 96.12 248 SER B CA 1
ATOM 3925 C C . SER B 1 248 ? 6.945 -7.324 14.102 1 96.12 248 SER B C 1
ATOM 3927 O O . SER B 1 248 ? 7.238 -6.453 14.93 1 96.12 248 SER B O 1
ATOM 3929 N N . VAL B 1 249 ? 5.719 -7.734 13.922 1 95.19 249 VAL B N 1
ATOM 3930 C CA . VAL B 1 249 ? 4.625 -7.234 14.742 1 95.19 249 VAL B CA 1
ATOM 3931 C C . VAL B 1 249 ? 4.824 -7.68 16.188 1 95.19 249 VAL B C 1
ATOM 3933 O O . VAL B 1 249 ? 4.633 -6.895 17.125 1 95.19 249 VAL B O 1
ATOM 3936 N N . LEU B 1 250 ? 5.18 -8.883 16.344 1 95.31 250 LEU B N 1
ATOM 3937 C CA . LEU B 1 250 ? 5.438 -9.406 17.688 1 95.31 250 LEU B CA 1
ATOM 3938 C C . LEU B 1 250 ? 6.562 -8.633 18.359 1 95.31 250 LEU B C 1
ATOM 3940 O O . LEU B 1 250 ? 6.48 -8.328 19.547 1 95.31 250 LEU B O 1
ATOM 3944 N N . THR B 1 251 ? 7.586 -8.375 17.625 1 95.06 251 THR B N 1
ATOM 3945 C CA . THR B 1 251 ? 8.703 -7.609 18.156 1 95.06 251 THR B CA 1
ATOM 3946 C C . THR B 1 251 ? 8.242 -6.234 18.625 1 95.06 251 THR B C 1
ATOM 3948 O O . THR B 1 251 ? 8.625 -5.785 19.719 1 95.06 251 THR B O 1
ATOM 3951 N N . LEU B 1 252 ? 7.465 -5.566 17.797 1 93.25 252 LEU B N 1
ATOM 3952 C CA . LEU B 1 252 ? 6.949 -4.258 18.188 1 93.25 252 LEU B CA 1
ATOM 3953 C C . LEU B 1 252 ? 6.094 -4.363 19.438 1 93.25 252 LEU B C 1
ATOM 3955 O O . LEU B 1 252 ? 6.207 -3.527 20.344 1 93.25 252 LEU B O 1
ATOM 3959 N N . LEU B 1 253 ? 5.277 -5.348 19.531 1 91.44 253 LEU B N 1
ATOM 3960 C CA . LEU B 1 253 ? 4.41 -5.523 20.688 1 91.44 253 LEU B CA 1
ATOM 3961 C C . LEU B 1 253 ? 5.234 -5.789 21.938 1 91.44 253 LEU B C 1
ATOM 3963 O O . LEU B 1 253 ? 4.879 -5.328 23.031 1 91.44 253 LEU B O 1
ATOM 3967 N N . ILE B 1 254 ? 6.262 -6.508 21.812 1 93.62 254 ILE B N 1
ATOM 3968 C CA . ILE B 1 254 ? 7.148 -6.785 22.938 1 93.62 254 ILE B CA 1
ATOM 3969 C C . ILE B 1 254 ? 7.809 -5.488 23.406 1 93.62 254 ILE B C 1
ATOM 3971 O O . ILE B 1 254 ? 7.906 -5.23 24.609 1 93.62 254 ILE B O 1
ATOM 3975 N N . VAL B 1 255 ? 8.273 -4.703 22.453 1 91.88 255 VAL B N 1
ATOM 3976 C CA . VAL B 1 255 ? 8.914 -3.434 22.781 1 91.88 255 VAL B CA 1
ATOM 3977 C C . VAL B 1 255 ? 7.914 -2.512 23.469 1 91.88 255 VAL B C 1
ATOM 3979 O O . VAL B 1 255 ? 8.25 -1.854 24.469 1 91.88 255 VAL B O 1
ATOM 3982 N N . LEU B 1 256 ? 6.691 -2.447 22.969 1 88.38 256 LEU B N 1
ATOM 3983 C CA . LEU B 1 256 ? 5.648 -1.625 23.578 1 88.38 256 LEU B CA 1
ATOM 3984 C C . LEU B 1 256 ? 5.324 -2.119 24.984 1 88.38 256 LEU B C 1
ATOM 3986 O O . LEU B 1 256 ? 5.098 -1.315 25.906 1 88.38 256 LEU B O 1
ATOM 3990 N N . GLY B 1 257 ? 5.227 -3.404 25.141 1 90.12 257 GLY B N 1
ATOM 3991 C CA . GLY B 1 257 ? 4.984 -3.975 26.453 1 90.12 257 GLY B CA 1
ATOM 3992 C C . GLY B 1 257 ? 6.09 -3.666 27.438 1 90.12 257 GLY B C 1
ATOM 3993 O O . GLY B 1 257 ? 5.816 -3.371 28.609 1 90.12 257 GLY B O 1
ATOM 3994 N N . TYR B 1 258 ? 7.246 -3.795 27.016 1 89 258 TYR B N 1
ATOM 3995 C CA . TYR B 1 258 ? 8.391 -3.5 27.875 1 89 258 TYR B CA 1
ATOM 3996 C C . TYR B 1 258 ? 8.383 -2.043 28.312 1 89 258 TYR B C 1
ATOM 3998 O O . TYR B 1 258 ? 8.664 -1.737 29.469 1 89 258 TYR B O 1
ATOM 4006 N N . LYS B 1 259 ? 8.125 -1.21 27.438 1 86.25 259 LYS B N 1
ATOM 4007 C CA . LYS B 1 259 ? 8.078 0.215 27.75 1 86.25 259 LYS B CA 1
ATOM 4008 C C . LYS B 1 259 ? 6.984 0.52 28.766 1 86.25 259 LYS B C 1
ATOM 4010 O O . LYS B 1 259 ? 7.18 1.329 29.672 1 86.25 259 LYS B O 1
ATOM 4015 N N . LYS B 1 260 ? 5.895 -0.094 28.531 1 84.5 260 LYS B N 1
ATOM 4016 C CA . LYS B 1 260 ? 4.789 0.123 29.453 1 84.5 260 LYS B CA 1
ATOM 4017 C C . LYS B 1 260 ? 5.141 -0.375 30.859 1 84.5 260 LYS B C 1
ATOM 4019 O O . LYS B 1 260 ? 4.762 0.241 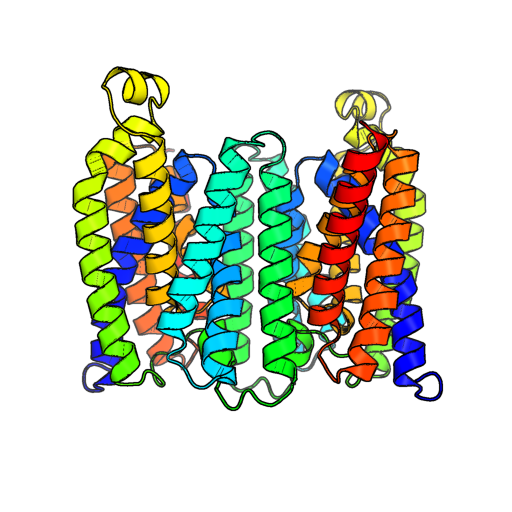31.859 1 84.5 260 LYS B O 1
ATOM 4024 N N . LEU B 1 261 ? 5.836 -1.384 30.875 1 81.5 261 LEU B N 1
ATOM 4025 C CA . LEU B 1 261 ? 6.203 -1.958 32.156 1 81.5 261 LEU B CA 1
ATOM 4026 C C . LEU B 1 261 ? 7.324 -1.157 32.812 1 81.5 261 LEU B C 1
ATOM 4028 O O . LEU B 1 261 ? 7.363 -1.021 34.031 1 81.5 261 LEU B O 1
ATOM 4032 N N . TRP B 1 262 ? 8.188 -0.744 32 1 72.69 262 TRP B N 1
ATOM 4033 C CA . TRP B 1 262 ? 9.336 -0.066 32.594 1 72.69 262 TRP B CA 1
ATOM 4034 C C . TRP B 1 262 ? 9.07 1.428 32.75 1 72.69 262 TRP B C 1
ATOM 4036 O O . TRP B 1 262 ? 9.68 2.092 33.594 1 72.69 262 TRP B O 1
ATOM 4046 N N . ASN B 1 263 ? 8.414 2.025 31.734 1 62.28 263 ASN B N 1
ATOM 4047 C CA . ASN B 1 263 ? 8.172 3.455 31.891 1 62.28 263 ASN B CA 1
ATOM 4048 C C . ASN B 1 263 ? 7.027 3.723 32.875 1 62.28 263 ASN B C 1
ATOM 4050 O O . ASN B 1 263 ? 6.535 4.848 32.969 1 62.28 263 ASN B O 1
ATOM 4054 N N . LYS B 1 264 ? 6.438 2.6 33.594 1 45.81 264 LYS B N 1
ATOM 4055 C CA . LYS B 1 264 ? 5.742 2.869 34.844 1 45.81 264 LYS B CA 1
ATOM 4056 C C . LYS B 1 264 ? 6.73 3.01 36 1 45.81 264 LYS B C 1
ATOM 4058 O O . LYS B 1 264 ? 7.688 2.238 36.094 1 45.81 264 LYS B O 1
#

Solvent-accessible surface area (backbone atoms only — not comparable to full-atom values): 24675 Å² total; per-residue (Å²): 108,80,79,39,68,51,45,47,52,44,50,56,52,40,53,51,42,16,45,45,31,13,52,51,20,44,53,28,51,69,60,71,40,53,65,51,50,43,30,40,30,40,20,26,45,22,13,30,29,51,8,49,52,72,69,46,62,32,52,58,34,10,25,51,41,11,25,51,51,36,47,50,48,54,55,47,32,74,74,35,60,91,42,42,67,57,51,45,48,48,51,28,27,44,19,41,12,52,18,35,34,49,45,42,59,60,61,36,80,63,68,62,60,37,43,42,33,8,33,56,82,76,62,47,72,68,55,50,52,51,34,50,52,51,43,53,52,44,54,52,49,49,65,69,42,42,67,59,50,52,39,38,60,78,34,49,67,60,29,47,73,71,68,44,61,59,67,59,53,52,51,51,49,34,41,41,50,18,42,46,49,30,54,33,25,41,51,28,3,42,73,34,44,40,38,49,21,44,47,24,27,54,41,22,55,72,68,72,60,56,69,69,56,26,50,53,41,3,25,50,45,24,36,48,18,46,53,50,7,46,57,49,13,66,75,66,54,29,28,29,13,12,35,19,32,41,38,40,49,49,50,35,51,50,51,52,51,49,44,57,61,61,76,92,108,80,78,39,68,51,44,46,52,44,49,55,51,40,54,50,42,16,45,43,32,13,53,53,21,44,53,29,51,70,61,70,40,52,64,52,50,43,31,40,29,39,20,24,45,23,12,28,29,50,8,50,52,71,69,46,62,32,52,58,33,10,25,52,41,11,26,51,51,37,47,50,48,54,54,46,33,74,74,35,60,90,43,41,68,57,53,44,48,48,51,27,28,45,19,40,10,52,17,35,33,48,44,41,60,61,60,37,80,62,70,62,59,37,44,43,34,8,32,57,81,76,62,47,72,69,55,50,50,51,34,50,53,50,43,52,52,43,54,52,50,47,64,69,40,43,65,60,50,52,40,41,60,76,33,49,69,57,29,47,72,71,68,43,62,60,68,61,52,50,50,51,47,34,42,43,51,18,44,47,50,30,54,33,25,41,51,29,2,42,73,34,43,39,38,50,22,46,48,25,27,55,39,23,53,72,67,71,60,55,68,70,56,26,50,52,42,3,26,50,45,23,37,49,18,45,54,50,6,46,56,48,13,64,75,65,54,30,27,31,12,11,34,20,32,40,39,40,49,49,49,36,49,50,50,52,50,47,44,58,60,60,78,95

Secondary structure (DSSP, 8-state):
-TTSHHHHHHHHHHHHHHHHHHHHHHHHHHTT-HHHHHHHHHHHHHHHHHHHHHTS-HHHHHHHHHHHHHHHHHHHHHH-GGGHHHHHHHHHHHHHHHHHHHHHTTT--S-HHHHHH--STT--HHHHHHHHHHHHHHHHHHHHHHHHHHHHHH-HHHHHHTT--HHHHHHHHHHHHHHHHHHHHHHH-HHHHHHHHHHHHHHHHTT---HHHHHHHHHHHHHHHHHHHHHHHHHHT--HHHHHHHHHHHHHHHHHHHHHHH--/-TTSHHHHHHHHHHHHHHHHHHHHHHHHHHTT-HHHHHHHHHHHHHHHHHHHHHTS-HHHHHHHHHHHHHHHHHHHHHH-GGGHHHHHHHHHHHHHHHHHHHHHTTT--S-HHHHHH--STT--HHHHHHHHHHHHHHHHHHHHHHHHHHHHHH-HHHHHHTT--HHHHHHHHHHHHHHHHHHHHHHH-HHHHHHHHHHHHHHHHTT---HHHHHHHHHHHHHHHHHHHHHHHHHHT--HHHHHHHHHHHHHHHHHHHHHHH--

Sequence (528 aa):
MLQYAFMQNAIIAGIFISILCPAVGTFLVLKRYSMMGDTLSHSSFAGVAIGIVFGYNPIFTAFIFTSIAGLVIEFLRDYYKKYAELILVIVLTLSVGIAIVLISTGKASGNVNSYLFGSILTVSKNELYTVFILSIISVITLSILYNQLLYITFDENGAKVCRIKVKLINYLFTLLVGATISVSLRILGILVISSMIAMPVAASLQLHKGFKITLIFSIIFGFLDIMGGLLLSYYINSAPGGTIALVSVLTLLIVLGYKKLWNKMLQYAFMQNAIIAGIFISILCPAVGTFLVLKRYSMMGDTLSHSSFAGVAIGIVFGYNPIFTAFIFTSIAGLVIEFLRDYYKKYAELILVIVLTLSVGIAIVLISTGKASGNVNSYLFGSILTVSKNELYTVFILSIISVITLSILYNQLLYITFDENGAKVCRIKVKLINYLFTLLVGATISVSLRILGILVISSMIAMPVAASLQLHKGFKITLIFSIIFGFLDIMGGLLLSYYINSAPGGTIALVSVLTLLIVLGYKKLWNK

Nearest PDB structures (foldseek):
  7kyo-assembly1_C-2  TM=8.772E-01  e=6.464E-13  Streptococcus pneumoniae D39
  7kyp-assembly4_N  TM=8.582E-01  e=3.808E-13  Streptococcus pneumoniae D39
  2nq2-assembly1_A  TM=7.483E-01  e=2.163E-05  Haemophilus influenzae
  7kyo-assembly1_C-2  TM=8.772E-01  e=5.652E-13  Streptococcus pneumoniae D39
  7kyp-assembly4_N  TM=8.583E-01  e=3.637E-13  Streptococcus pneumoniae D39

Organism: Clostridium kluyveri (strain ATCC 8527 / DSM 555 / NBRC 12016 / NCIMB 10680 / K1) (NCBI:txid431943)